Protein AF-A0ABD5Y676-F1 (afdb_monomer_lite)

Structure (mmCIF, N/CA/C/O backbone):
data_AF-A0ABD5Y676-F1
#
_entry.id   AF-A0ABD5Y676-F1
#
loop_
_atom_site.group_PDB
_atom_site.id
_atom_site.type_symbol
_atom_site.label_atom_id
_atom_site.label_alt_id
_atom_site.label_comp_id
_atom_site.label_asym_id
_atom_site.label_entity_id
_atom_site.label_seq_id
_atom_site.pdbx_PDB_ins_code
_atom_site.Cartn_x
_atom_site.Cartn_y
_atom_site.Cartn_z
_atom_site.occupancy
_atom_site.B_iso_or_equiv
_atom_site.auth_seq_id
_atom_site.auth_comp_id
_atom_site.auth_asym_id
_atom_site.auth_atom_id
_atom_site.pdbx_PDB_model_num
ATOM 1 N N . MET A 1 1 ? 1.932 -16.792 16.437 1.00 66.88 1 MET A N 1
ATOM 2 C CA . MET A 1 1 ? 1.816 -15.389 16.907 1.00 66.88 1 MET A CA 1
ATOM 3 C C . MET A 1 1 ? 2.561 -15.215 18.227 1.00 66.88 1 MET A C 1
ATOM 5 O O . MET A 1 1 ? 2.301 -15.987 19.145 1.00 66.88 1 MET A O 1
ATOM 9 N N . SER A 1 2 ? 3.464 -14.238 18.331 1.00 79.94 2 SER A N 1
ATOM 10 C CA . SER A 1 2 ? 4.104 -13.844 19.595 1.00 79.94 2 SER A CA 1
ATOM 11 C C . SER A 1 2 ? 3.355 -12.664 20.222 1.00 79.94 2 SER A C 1
ATOM 13 O O . SER A 1 2 ? 2.870 -11.791 19.509 1.00 79.94 2 SER A O 1
ATOM 15 N N . VAL A 1 3 ? 3.294 -12.586 21.556 1.00 84.12 3 VAL A N 1
ATOM 16 C CA . VAL A 1 3 ? 2.756 -11.400 22.260 1.00 84.12 3 VAL A CA 1
ATOM 17 C C . VAL A 1 3 ? 3.551 -10.139 21.903 1.00 84.12 3 VAL A C 1
ATOM 19 O O . VAL A 1 3 ? 2.973 -9.058 21.831 1.00 84.12 3 VAL A O 1
ATOM 22 N N . LEU A 1 4 ? 4.850 -10.281 21.616 1.00 86.06 4 LEU A N 1
ATOM 23 C CA . LEU A 1 4 ? 5.712 -9.174 21.194 1.00 86.06 4 LEU A CA 1
ATOM 24 C C . LEU A 1 4 ? 5.202 -8.499 19.913 1.00 86.06 4 LEU A C 1
ATOM 26 O O . LEU A 1 4 ? 5.281 -7.280 19.798 1.00 86.06 4 LEU A O 1
ATOM 30 N N . ASP A 1 5 ? 4.587 -9.260 19.001 1.00 88.12 5 ASP A N 1
ATOM 31 C CA . ASP A 1 5 ? 4.034 -8.713 17.756 1.00 88.12 5 ASP A CA 1
ATOM 32 C C . ASP A 1 5 ? 2.874 -7.733 18.024 1.00 88.12 5 ASP A C 1
ATOM 34 O O . ASP A 1 5 ? 2.592 -6.845 17.222 1.00 88.12 5 ASP A O 1
ATOM 38 N N . LEU A 1 6 ? 2.189 -7.870 19.167 1.00 91.69 6 LEU A N 1
ATOM 39 C CA . LEU A 1 6 ? 1.110 -6.964 19.559 1.00 91.69 6 LEU A CA 1
ATOM 40 C C . LEU A 1 6 ? 1.624 -5.666 20.194 1.00 91.69 6 LEU A C 1
ATOM 42 O O . LEU A 1 6 ? 0.899 -4.669 20.179 1.00 91.69 6 LEU A O 1
ATOM 46 N N . LEU A 1 7 ? 2.846 -5.676 20.733 1.00 92.81 7 LEU A N 1
ATOM 47 C CA . LEU A 1 7 ? 3.460 -4.527 21.401 1.00 92.81 7 LEU A CA 1
ATOM 48 C C . LEU A 1 7 ? 4.080 -3.540 20.410 1.00 92.81 7 LEU A C 1
ATOM 50 O O . LEU A 1 7 ? 4.060 -2.334 20.650 1.00 92.81 7 LEU A O 1
ATOM 54 N N . ASN A 1 8 ? 4.598 -4.046 19.293 1.00 92.50 8 ASN A N 1
ATOM 55 C CA . ASN A 1 8 ? 5.292 -3.228 18.310 1.00 92.50 8 ASN A CA 1
ATOM 56 C C . ASN A 1 8 ? 4.330 -2.257 17.611 1.00 92.50 8 ASN A C 1
ATOM 58 O O . ASN A 1 8 ? 3.305 -2.654 17.048 1.00 92.50 8 ASN A O 1
ATOM 62 N N . GLN A 1 9 ? 4.690 -0.971 17.622 1.00 93.31 9 GLN A N 1
ATOM 63 C CA . GLN A 1 9 ? 3.981 0.066 16.872 1.00 93.31 9 GLN A CA 1
ATOM 64 C C . GLN A 1 9 ? 4.070 -0.171 15.361 1.00 93.31 9 GLN A C 1
ATOM 66 O O . GLN A 1 9 ? 3.115 0.102 14.629 1.00 93.31 9 GLN A O 1
ATOM 71 N N . GLU A 1 10 ? 5.221 -0.659 14.912 1.00 93.81 10 GLU A N 1
ATOM 72 C CA . GLU A 1 10 ? 5.543 -0.939 13.525 1.00 93.81 10 GLU A CA 1
ATOM 73 C C . GLU A 1 10 ? 6.375 -2.220 13.443 1.00 93.81 10 GLU A C 1
ATOM 75 O O . GLU A 1 10 ? 7.244 -2.457 14.282 1.00 93.81 10 GLU A O 1
ATOM 80 N N . ALA A 1 11 ? 6.060 -3.066 12.466 1.00 92.06 11 ALA A N 1
ATOM 81 C CA . ALA A 1 11 ? 6.767 -4.314 12.214 1.00 92.06 11 ALA A CA 1
ATOM 82 C C . ALA A 1 11 ? 6.570 -4.740 10.758 1.00 92.06 11 ALA A C 1
ATOM 84 O O . ALA A 1 11 ? 5.487 -4.554 10.203 1.00 92.06 11 ALA A O 1
ATOM 85 N N . THR A 1 12 ? 7.582 -5.376 10.175 1.00 93.12 12 THR A N 1
ATOM 86 C CA . THR A 1 12 ? 7.453 -6.128 8.924 1.00 93.12 12 THR A CA 1
ATOM 87 C C . THR A 1 12 ? 7.653 -7.604 9.238 1.00 93.12 12 THR A C 1
ATOM 89 O O . THR A 1 12 ? 8.559 -7.972 9.985 1.00 93.12 12 THR A O 1
ATOM 92 N N . HIS A 1 13 ? 6.773 -8.452 8.715 1.00 93.50 13 HIS A N 1
ATOM 93 C CA . HIS A 1 13 ? 6.864 -9.898 8.864 1.00 93.50 13 HIS A CA 1
ATOM 94 C C . HIS A 1 13 ? 6.830 -10.554 7.493 1.00 93.50 13 HIS A C 1
ATOM 96 O O . HIS A 1 13 ? 5.822 -10.451 6.788 1.00 93.50 13 HIS A O 1
ATOM 102 N N . ALA A 1 14 ? 7.909 -11.253 7.152 1.00 94.44 14 ALA A N 1
ATOM 103 C CA . ALA A 1 14 ? 7.941 -12.124 5.994 1.00 94.44 14 ALA A CA 1
ATOM 104 C C . ALA A 1 14 ? 7.105 -13.387 6.243 1.00 94.44 14 ALA A C 1
ATOM 106 O O . ALA A 1 14 ? 6.980 -13.876 7.377 1.00 94.44 14 ALA A O 1
ATOM 107 N N . PHE A 1 15 ? 6.536 -13.922 5.170 1.00 95.31 15 PHE A N 1
ATOM 108 C CA . PHE A 1 15 ? 5.881 -15.217 5.176 1.00 95.31 15 PHE A CA 1
ATOM 109 C C . PHE A 1 15 ? 6.255 -16.050 3.954 1.00 95.31 15 PHE A C 1
ATOM 111 O O . PHE A 1 15 ? 6.495 -15.521 2.870 1.00 95.31 15 PHE A O 1
ATOM 118 N N . ALA A 1 16 ? 6.240 -17.364 4.148 1.00 95.00 16 ALA A N 1
ATOM 119 C CA . ALA A 1 16 ? 6.299 -18.367 3.101 1.00 95.00 16 ALA A CA 1
ATOM 120 C C . ALA A 1 16 ? 5.359 -19.509 3.495 1.00 95.00 16 ALA A C 1
ATOM 122 O O . ALA A 1 16 ? 5.360 -19.978 4.638 1.00 95.00 16 ALA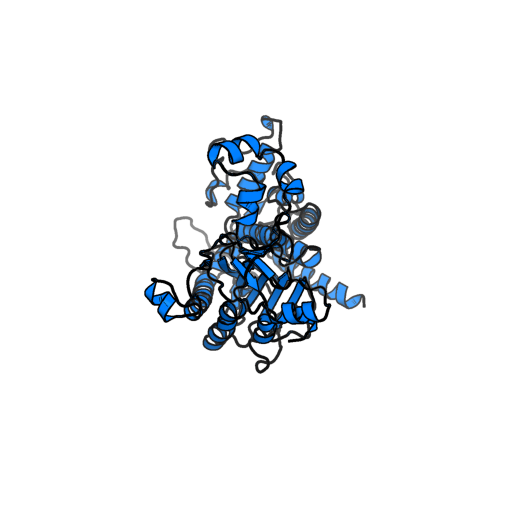 A O 1
ATOM 123 N N . GLY A 1 17 ? 4.517 -19.913 2.554 1.00 95.31 17 GLY A N 1
ATOM 124 C CA . GLY A 1 17 ? 3.446 -20.861 2.795 1.00 95.31 17 GLY A CA 1
ATOM 125 C C . GLY A 1 17 ? 2.191 -20.228 3.402 1.00 95.31 17 GLY A C 1
ATOM 126 O O . GLY A 1 17 ? 2.211 -19.198 4.087 1.00 95.31 17 GLY A O 1
ATOM 127 N N . LEU A 1 18 ? 1.047 -20.864 3.158 1.00 95.44 18 LEU A N 1
ATOM 128 C CA . LEU A 1 18 ? -0.256 -20.345 3.582 1.00 95.44 18 LEU A CA 1
ATOM 129 C C . LEU A 1 18 ? -0.547 -20.643 5.059 1.00 95.44 18 LEU A C 1
ATOM 131 O O . LEU A 1 18 ? -1.142 -19.832 5.778 1.00 95.44 18 LEU A O 1
ATOM 135 N N . THR A 1 19 ? -0.118 -21.812 5.520 1.00 94.88 19 THR A N 1
ATOM 136 C CA . THR A 1 19 ? -0.308 -22.348 6.865 1.00 94.88 19 THR A CA 1
ATOM 137 C C . THR A 1 19 ? 0.980 -22.986 7.372 1.00 94.88 19 THR A C 1
ATOM 139 O O . THR A 1 19 ? 1.857 -23.353 6.599 1.00 94.88 19 THR A O 1
ATOM 142 N N . SER A 1 20 ? 1.092 -23.190 8.685 1.00 88.81 20 SER A N 1
ATOM 143 C CA . SER A 1 20 ? 2.278 -23.819 9.284 1.00 88.81 20 SER A CA 1
ATOM 144 C C . SER A 1 20 ? 2.523 -25.265 8.808 1.00 88.81 20 SER A C 1
ATOM 146 O O . SER A 1 20 ? 3.579 -25.820 9.092 1.00 88.81 20 SER A O 1
ATOM 148 N N . ALA A 1 21 ? 1.556 -25.892 8.124 1.00 88.19 21 ALA A N 1
ATOM 149 C CA . ALA A 1 21 ? 1.683 -27.240 7.572 1.00 88.19 21 ALA A CA 1
ATOM 150 C C . ALA A 1 21 ? 2.370 -27.278 6.196 1.00 88.19 21 ALA A C 1
ATOM 152 O O . ALA A 1 21 ? 2.852 -28.339 5.811 1.00 88.19 21 ALA A O 1
ATOM 153 N N . ASP A 1 22 ? 2.420 -26.153 5.476 1.00 84.12 22 ASP A N 1
ATOM 154 C CA . ASP A 1 22 ? 2.910 -26.101 4.091 1.00 84.12 22 ASP A CA 1
ATOM 155 C C . ASP A 1 22 ? 4.448 -26.138 4.000 1.00 84.12 22 ASP A C 1
ATOM 157 O O . ASP A 1 22 ? 5.001 -26.396 2.937 1.00 84.12 22 ASP A O 1
ATOM 161 N N . GLY A 1 23 ? 5.141 -25.957 5.131 1.00 75.25 23 GLY A N 1
ATOM 162 C CA . GLY A 1 23 ? 6.592 -25.799 5.171 1.00 75.25 23 GLY A CA 1
ATOM 163 C C . GLY A 1 23 ? 6.997 -24.380 4.768 1.00 75.25 23 GLY A C 1
ATOM 164 O O . GLY A 1 23 ? 6.536 -23.836 3.772 1.00 75.25 23 GLY A O 1
ATOM 165 N N . ALA A 1 24 ? 7.841 -23.752 5.580 1.00 74.81 24 ALA A N 1
ATOM 166 C CA . ALA A 1 24 ? 8.305 -22.388 5.361 1.00 74.81 24 ALA A CA 1
ATOM 167 C C . ALA A 1 24 ? 9.506 -22.397 4.398 1.00 74.81 24 ALA A C 1
ATOM 169 O O . ALA A 1 24 ? 10.648 -22.352 4.847 1.00 74.81 24 ALA A O 1
ATOM 170 N N . ALA A 1 25 ? 9.251 -22.535 3.095 1.00 83.88 25 ALA A N 1
ATOM 171 C CA . ALA A 1 25 ? 10.289 -22.531 2.065 1.00 83.88 25 ALA A CA 1
ATOM 172 C C . ALA A 1 25 ? 9.922 -21.580 0.921 1.00 83.88 25 ALA A C 1
ATOM 174 O O . ALA A 1 25 ? 8.785 -21.581 0.446 1.00 83.88 25 ALA A O 1
ATOM 175 N N . TYR A 1 26 ? 10.896 -20.780 0.495 1.00 88.31 26 TYR A N 1
ATOM 176 C CA . TYR A 1 26 ? 10.802 -19.973 -0.717 1.00 88.31 26 TYR A CA 1
ATOM 177 C C . TYR A 1 26 ? 11.096 -20.830 -1.959 1.00 88.31 26 TYR A C 1
ATOM 179 O O . TYR A 1 26 ? 11.721 -21.885 -1.828 1.00 88.31 26 TYR A O 1
ATOM 187 N N . PRO A 1 27 ? 10.654 -20.408 -3.158 1.00 85.06 27 PRO A N 1
ATOM 188 C CA . PRO A 1 27 ? 11.113 -21.012 -4.408 1.00 85.06 27 PRO A CA 1
ATOM 189 C C . PRO A 1 27 ? 12.641 -20.933 -4.541 1.00 85.06 27 PRO A C 1
ATOM 191 O O . PRO A 1 27 ? 13.232 -19.948 -4.113 1.00 85.06 27 PRO A O 1
ATOM 194 N N . ASP A 1 28 ? 13.267 -21.914 -5.201 1.00 82.62 28 ASP A N 1
ATOM 195 C CA . ASP A 1 28 ? 14.736 -21.988 -5.357 1.00 82.62 28 ASP A CA 1
ATOM 196 C C . ASP A 1 28 ? 15.350 -20.740 -6.023 1.00 82.62 28 ASP A C 1
ATOM 198 O O . ASP A 1 28 ? 16.512 -20.420 -5.795 1.00 82.62 28 ASP A O 1
ATOM 202 N N . ALA A 1 29 ? 14.569 -20.032 -6.845 1.00 76.94 29 ALA A N 1
ATOM 203 C CA . ALA A 1 29 ? 14.980 -18.804 -7.524 1.00 76.94 29 ALA A CA 1
ATOM 204 C C . ALA A 1 29 ? 14.983 -17.554 -6.619 1.00 76.94 29 ALA A C 1
ATOM 206 O O . ALA A 1 29 ? 15.306 -16.471 -7.097 1.00 76.94 29 ALA A O 1
ATOM 207 N N . VAL A 1 30 ? 14.567 -17.671 -5.355 1.00 81.12 30 VAL A N 1
ATOM 208 C CA . VAL A 1 30 ? 14.415 -16.552 -4.416 1.00 81.12 30 VAL A CA 1
ATOM 209 C C . VAL A 1 30 ? 15.408 -16.706 -3.271 1.00 81.12 30 VAL A C 1
ATOM 211 O O . VAL A 1 30 ? 15.371 -17.712 -2.559 1.00 81.12 30 VAL A O 1
ATOM 214 N N . SER A 1 31 ? 16.252 -15.695 -3.051 1.00 77.12 31 SER A N 1
ATOM 215 C CA . SER A 1 31 ? 17.125 -15.657 -1.879 1.00 77.12 31 SER A CA 1
ATOM 216 C C . SER A 1 31 ? 16.405 -14.974 -0.709 1.00 77.12 31 SER A C 1
ATOM 218 O O . SER A 1 31 ? 15.822 -13.905 -0.864 1.00 77.12 31 SER A O 1
ATOM 220 N N . PRO A 1 32 ? 16.383 -15.567 0.495 1.00 72.88 32 PRO A N 1
ATOM 221 C CA . PRO A 1 32 ? 15.750 -14.945 1.653 1.00 72.88 32 PRO A CA 1
ATOM 222 C C . PRO A 1 32 ? 16.645 -13.911 2.355 1.00 72.88 32 PRO A C 1
ATOM 224 O O . PRO A 1 32 ? 16.236 -13.366 3.379 1.00 72.88 32 PRO A O 1
ATOM 227 N N . GLU A 1 33 ? 17.874 -13.694 1.875 1.00 64.31 33 GLU A N 1
ATOM 228 C CA . GLU A 1 33 ? 18.894 -12.909 2.585 1.00 64.31 33 GLU A CA 1
ATOM 229 C C . GLU A 1 33 ? 18.802 -11.396 2.336 1.00 64.31 33 GLU A C 1
ATOM 231 O O . GLU A 1 33 ? 19.468 -10.616 3.021 1.00 64.31 33 GLU A O 1
ATOM 236 N N . THR A 1 34 ? 17.934 -10.961 1.422 1.00 60.00 34 THR A N 1
ATOM 237 C CA . THR A 1 34 ? 17.834 -9.564 0.996 1.00 60.00 34 THR A CA 1
ATOM 238 C C . THR A 1 34 ? 16.458 -8.937 1.252 1.00 60.00 34 THR A C 1
ATOM 240 O O . THR A 1 34 ? 15.389 -9.534 1.114 1.00 60.00 34 THR A O 1
ATOM 243 N N . GLY A 1 35 ? 16.483 -7.670 1.677 1.00 69.69 35 GLY A N 1
ATOM 244 C CA . GLY A 1 35 ? 15.296 -6.822 1.779 1.00 69.69 35 GLY A CA 1
ATOM 245 C C . GLY A 1 35 ? 14.267 -7.231 2.843 1.00 69.69 35 GLY A C 1
ATOM 246 O O . GLY A 1 35 ? 14.544 -7.224 4.041 1.00 69.69 35 GLY A O 1
ATOM 247 N N . CYS A 1 36 ? 13.026 -7.473 2.400 1.00 76.00 36 CYS A N 1
ATOM 248 C CA . CYS A 1 36 ? 11.854 -7.721 3.257 1.00 76.00 36 CYS A CA 1
ATOM 249 C C . CYS A 1 36 ? 11.575 -9.208 3.535 1.00 76.00 36 CYS A C 1
ATOM 251 O O . CYS A 1 36 ? 10.565 -9.523 4.177 1.00 76.00 36 CYS A O 1
ATOM 253 N N . LEU A 1 37 ? 12.414 -10.110 3.022 1.00 85.38 37 LEU A N 1
ATOM 254 C CA . LEU A 1 37 ? 12.314 -11.546 3.264 1.00 85.38 37 LEU A CA 1
ATOM 255 C C . LEU A 1 37 ? 13.059 -11.930 4.552 1.00 85.38 37 LEU A C 1
ATOM 257 O O . LEU A 1 37 ? 13.805 -11.137 5.121 1.00 85.38 37 LEU A O 1
ATOM 261 N N . ASP A 1 38 ? 12.770 -13.121 5.075 1.00 85.81 38 ASP A N 1
ATOM 262 C CA . ASP A 1 38 ? 13.377 -13.629 6.308 1.00 85.81 38 ASP A CA 1
ATOM 263 C C . ASP A 1 38 ? 13.733 -15.102 6.092 1.00 85.81 38 ASP A C 1
ATOM 265 O O . ASP A 1 38 ? 12.856 -15.850 5.656 1.00 85.81 38 ASP A O 1
ATOM 269 N N . PRO A 1 39 ? 14.952 -15.568 6.422 1.00 86.56 39 PRO A N 1
ATOM 270 C CA . PRO A 1 39 ? 15.328 -16.980 6.299 1.00 86.56 39 PRO A CA 1
ATOM 271 C C . PRO A 1 39 ? 14.476 -17.921 7.166 1.00 86.56 39 PRO A C 1
ATOM 273 O O . PRO A 1 39 ? 14.459 -19.129 6.936 1.00 86.56 39 PRO A O 1
ATOM 276 N N . ASN A 1 40 ? 13.752 -17.393 8.156 1.00 88.81 40 ASN A N 1
ATOM 277 C CA . ASN A 1 40 ? 12.817 -18.125 9.003 1.00 88.81 40 ASN A CA 1
ATOM 278 C C . ASN A 1 40 ? 11.406 -17.522 8.905 1.00 88.81 40 ASN A C 1
ATOM 280 O O . ASN A 1 40 ? 10.875 -16.998 9.897 1.00 88.81 40 ASN A O 1
ATOM 284 N N . PRO A 1 41 ? 10.760 -17.592 7.729 1.00 91.88 41 PRO A N 1
ATOM 285 C CA . PRO A 1 41 ? 9.505 -16.903 7.521 1.00 91.88 41 PRO A CA 1
ATOM 286 C C . PRO A 1 41 ? 8.362 -17.602 8.259 1.00 91.88 41 PRO A C 1
ATOM 288 O O . PRO A 1 41 ? 8.380 -18.799 8.558 1.00 91.88 41 PRO A O 1
ATOM 291 N N . ARG A 1 42 ? 7.322 -16.828 8.567 1.00 93.50 42 ARG A N 1
ATOM 292 C CA . ARG A 1 42 ? 6.094 -17.345 9.189 1.00 93.50 42 ARG A CA 1
ATOM 293 C C . ARG A 1 42 ? 5.144 -17.877 8.113 1.00 93.50 42 ARG A C 1
ATOM 295 O O . ARG A 1 42 ? 5.346 -17.639 6.931 1.00 93.50 42 ARG A O 1
ATOM 302 N N . SER A 1 43 ? 4.051 -18.528 8.507 1.00 95.38 43 SER A N 1
ATOM 303 C CA . SER A 1 43 ? 2.951 -18.751 7.558 1.00 95.38 43 SER A CA 1
ATOM 304 C C . SER A 1 43 ? 2.145 -17.467 7.341 1.00 95.38 43 SER A C 1
ATOM 306 O O . SER A 1 43 ? 2.028 -16.644 8.258 1.00 95.38 43 SER A O 1
ATOM 308 N N . LEU A 1 44 ? 1.510 -17.311 6.174 1.00 96.31 44 LEU A N 1
ATOM 309 C CA . LEU A 1 44 ? 0.610 -16.181 5.907 1.00 96.31 44 LEU A CA 1
ATOM 310 C C . LEU A 1 44 ? -0.470 -16.065 6.991 1.00 96.31 44 LEU A C 1
ATOM 312 O O . LEU A 1 44 ? -0.732 -14.983 7.514 1.00 96.31 44 LEU A O 1
ATOM 316 N N . LYS A 1 45 ? -1.069 -17.192 7.392 1.00 95.44 45 LYS A N 1
ATOM 317 C CA . LYS A 1 45 ? -2.071 -17.222 8.464 1.00 95.44 45 LYS A CA 1
ATOM 318 C C . LYS A 1 45 ? -1.528 -16.691 9.797 1.00 95.44 45 LYS A C 1
ATOM 320 O O . LYS A 1 45 ? -2.246 -15.981 10.504 1.00 95.44 45 LYS A O 1
ATOM 325 N N . ASP A 1 46 ? -0.283 -17.015 10.145 1.00 94.44 46 ASP A N 1
ATOM 326 C CA . ASP A 1 46 ? 0.361 -16.513 11.363 1.00 94.44 46 ASP A CA 1
ATOM 327 C C . ASP A 1 46 ? 0.606 -15.006 11.292 1.00 94.44 46 ASP A C 1
ATOM 329 O O . ASP A 1 46 ? 0.355 -14.301 12.271 1.00 94.44 46 ASP A O 1
ATOM 333 N N . VAL A 1 47 ? 1.043 -14.506 10.136 1.00 94.81 47 VAL A N 1
ATOM 334 C CA . VAL A 1 47 ? 1.230 -13.073 9.882 1.00 94.81 47 VAL A CA 1
ATOM 335 C C . VAL A 1 47 ? -0.099 -12.326 10.023 1.00 94.81 47 VAL A C 1
ATOM 337 O O . VAL A 1 47 ? -0.200 -11.398 10.824 1.00 94.81 47 VAL A O 1
ATOM 340 N N . LEU A 1 48 ? -1.167 -12.805 9.380 1.00 94.56 48 LEU A N 1
ATOM 341 C CA . LEU A 1 48 ? -2.499 -12.195 9.461 1.00 94.56 48 LEU A CA 1
ATOM 342 C C . LEU A 1 48 ? -3.103 -12.206 10.875 1.00 94.56 48 LEU A C 1
ATOM 344 O O . LEU A 1 48 ? -3.932 -11.357 11.194 1.00 94.56 48 LEU A O 1
ATOM 348 N N . SER A 1 49 ? -2.680 -13.117 11.755 1.00 92.50 49 SER A N 1
ATOM 349 C CA . SER A 1 49 ? -3.157 -13.157 13.146 1.00 92.50 49 SER A CA 1
ATOM 350 C C . SER A 1 49 ? -2.703 -11.953 13.996 1.00 92.50 49 SER A C 1
ATOM 352 O O . SER A 1 49 ? -3.282 -11.681 15.056 1.00 92.50 49 SER A O 1
ATOM 354 N N . VAL A 1 50 ? -1.700 -11.198 13.531 1.00 91.75 50 VAL A N 1
ATOM 355 C CA . VAL A 1 50 ? -1.212 -9.966 14.179 1.00 91.75 50 VAL A CA 1
ATOM 356 C C . VAL A 1 50 ? -2.194 -8.803 13.990 1.00 91.75 50 VAL A C 1
ATOM 358 O O . VAL A 1 50 ? -2.315 -7.940 14.870 1.00 91.75 50 VAL A O 1
ATOM 361 N N . LEU A 1 51 ? -2.946 -8.806 12.881 1.00 91.69 51 LEU A N 1
ATOM 362 C CA . LEU A 1 51 ? -3.911 -7.759 12.546 1.00 91.69 51 LEU A CA 1
ATOM 363 C C . LEU A 1 51 ? -4.927 -7.533 13.667 1.00 91.69 51 LEU A C 1
ATOM 365 O O . LEU A 1 51 ? -5.257 -8.490 14.370 1.00 91.69 51 LEU A O 1
ATOM 369 N N . PRO A 1 52 ? -5.448 -6.311 13.857 1.00 90.44 52 PRO A N 1
ATOM 370 C CA . PRO A 1 52 ? -6.456 -6.035 14.870 1.00 90.44 52 PRO A CA 1
ATOM 371 C C . PRO A 1 52 ? -7.687 -6.932 14.739 1.00 90.44 52 PRO A C 1
ATOM 373 O O . PRO A 1 52 ? -8.236 -7.092 13.648 1.00 90.44 52 PRO A O 1
ATOM 376 N N . GLN A 1 53 ? -8.171 -7.447 15.871 1.00 89.25 53 GLN A N 1
ATOM 377 C CA . GLN A 1 53 ? -9.543 -7.943 15.973 1.00 89.25 53 GLN A CA 1
ATOM 378 C C . GLN A 1 53 ? -10.443 -6.768 16.329 1.00 89.25 53 GLN A C 1
ATOM 380 O O . GLN A 1 53 ? -10.782 -6.533 17.486 1.00 89.25 53 GLN A O 1
ATOM 385 N N . ALA A 1 54 ? -10.740 -5.982 15.303 1.00 85.50 54 ALA A N 1
ATOM 386 C CA . ALA A 1 54 ? -11.465 -4.736 15.428 1.00 85.50 54 ALA A CA 1
ATOM 387 C C . ALA A 1 54 ? -12.915 -4.964 15.893 1.00 85.50 54 ALA A C 1
ATOM 389 O O . ALA A 1 54 ? -13.661 -5.747 15.303 1.00 85.50 54 ALA A O 1
ATOM 390 N N . SER A 1 55 ? -13.312 -4.231 16.930 1.00 86.94 55 SER A N 1
ATOM 391 C CA . SER A 1 55 ? -14.675 -4.163 17.464 1.00 86.94 55 SER A CA 1
ATOM 392 C C . SER A 1 55 ? -15.117 -2.705 17.615 1.00 86.94 55 SER A C 1
ATOM 394 O O . SER A 1 55 ? -14.278 -1.805 17.641 1.00 86.94 55 SER A O 1
ATOM 396 N N . SER A 1 56 ? -16.429 -2.449 17.673 1.00 84.75 56 SER A N 1
ATOM 397 C CA . SER A 1 56 ? -16.929 -1.091 17.932 1.00 84.75 56 SER A CA 1
ATOM 398 C C . SER A 1 56 ? -16.730 -0.713 19.395 1.00 84.75 56 SER A C 1
ATOM 400 O O . SER A 1 56 ? -17.162 -1.443 20.285 1.00 84.75 56 SER A O 1
ATOM 402 N N . GLY A 1 57 ? -16.106 0.437 19.626 1.00 84.62 57 GLY A N 1
ATOM 403 C CA . GLY A 1 57 ? -16.007 1.083 20.929 1.00 84.62 57 GLY A CA 1
ATOM 404 C C . GLY A 1 57 ? -16.988 2.243 21.085 1.00 84.62 57 GLY A C 1
ATOM 405 O O . GLY A 1 57 ? -17.728 2.600 20.165 1.00 84.62 57 GLY A O 1
ATOM 406 N N . GLU A 1 58 ? -16.964 2.856 22.265 1.00 86.38 58 GLU A N 1
ATOM 407 C CA . GLU A 1 58 ? -17.695 4.088 22.553 1.00 86.38 58 GLU A CA 1
ATOM 408 C C . GLU A 1 58 ? -16.711 5.223 22.826 1.00 86.38 58 GLU A C 1
ATOM 410 O O . GLU A 1 58 ? -15.840 5.101 23.691 1.00 86.38 58 GLU A O 1
ATOM 415 N N . LEU A 1 59 ? -16.878 6.333 22.103 1.00 86.25 59 LEU A N 1
ATOM 416 C CA . LEU A 1 59 ? -16.119 7.553 22.330 1.00 86.25 59 LEU A CA 1
ATOM 417 C C . LEU A 1 59 ? -16.863 8.458 23.312 1.00 86.25 59 LEU A C 1
ATOM 419 O O . LEU A 1 59 ? -18.025 8.812 23.102 1.00 86.25 59 LEU A O 1
ATOM 423 N N . TRP A 1 60 ? -16.155 8.864 24.358 1.00 89.56 60 TRP A N 1
ATOM 424 C CA . TRP A 1 60 ? -16.643 9.771 25.387 1.00 89.56 60 TRP A CA 1
ATOM 425 C C . TRP A 1 60 ? -15.741 11.004 25.443 1.00 89.56 60 TRP A C 1
ATOM 427 O O . TRP A 1 60 ? -14.516 10.875 25.419 1.00 89.56 60 TRP A O 1
ATOM 437 N N . ALA A 1 61 ? -16.353 12.183 25.503 1.00 90.75 61 ALA A N 1
ATOM 438 C CA . ALA A 1 61 ? -15.694 13.455 25.751 1.00 90.75 61 ALA A CA 1
ATOM 439 C C . ALA A 1 61 ? -15.968 13.893 27.192 1.00 90.75 61 ALA A C 1
ATOM 441 O O . ALA A 1 61 ? -17.083 13.737 27.693 1.00 90.75 61 ALA A O 1
ATOM 442 N N . THR A 1 62 ? -14.956 14.445 27.852 1.00 93.25 62 THR A N 1
ATOM 443 C CA . THR A 1 62 ? -15.120 15.027 29.185 1.00 93.25 62 THR A CA 1
ATOM 444 C C . THR A 1 62 ? -15.781 16.392 29.059 1.00 93.25 62 THR A C 1
ATOM 446 O O . THR A 1 62 ? -15.295 17.244 28.318 1.00 93.25 62 THR A O 1
ATOM 449 N N . ASN A 1 63 ? -16.869 16.609 29.793 1.00 93.19 63 ASN A N 1
ATOM 450 C CA . ASN A 1 63 ? -17.444 17.931 29.986 1.00 93.19 63 ASN A CA 1
ATOM 451 C C . ASN A 1 63 ? -16.806 18.566 31.227 1.00 93.19 63 ASN A C 1
ATOM 453 O O . ASN A 1 63 ? -17.169 18.234 32.351 1.00 93.19 63 ASN A O 1
ATOM 457 N N . GLU A 1 64 ? -15.839 19.460 31.021 1.00 92.88 64 GLU A N 1
ATOM 458 C CA . GLU A 1 64 ? -15.056 20.069 32.107 1.00 92.88 64 GLU A CA 1
ATOM 459 C C . GLU A 1 64 ? -15.869 20.980 33.040 1.00 92.88 64 GLU A C 1
ATOM 461 O O . GLU A 1 64 ? -15.434 21.248 34.156 1.00 92.88 64 GLU A O 1
ATOM 466 N N . PHE A 1 65 ? -17.070 21.396 32.625 1.00 94.25 65 PHE A N 1
ATOM 467 C CA . PHE A 1 65 ? -17.985 22.196 33.444 1.00 94.25 65 PHE A CA 1
ATOM 468 C C . PHE A 1 65 ? -18.847 21.355 34.391 1.00 94.25 65 PHE A C 1
ATOM 470 O O . PHE A 1 65 ? -19.663 21.913 35.122 1.00 94.25 65 PHE A O 1
ATOM 477 N N . VAL A 1 66 ? -18.718 20.025 34.363 1.00 94.00 66 VAL A N 1
ATOM 478 C CA . VAL A 1 66 ? -19.508 19.103 35.184 1.00 94.00 66 VAL A CA 1
ATOM 479 C C . VAL A 1 66 ? -18.566 18.235 36.012 1.00 94.00 66 VAL A C 1
ATOM 481 O O . VAL A 1 66 ? -17.735 17.497 35.484 1.00 94.00 66 VAL A O 1
ATOM 484 N N . GLY A 1 67 ? -18.705 18.313 37.333 1.00 90.06 67 GLY A N 1
ATOM 485 C CA . GLY A 1 67 ? -17.987 17.477 38.284 1.00 90.06 67 GLY A CA 1
ATOM 486 C C . GLY A 1 67 ? -18.359 15.998 38.162 1.00 90.06 67 GLY A C 1
ATOM 487 O O . GLY A 1 67 ? -19.391 15.625 37.609 1.00 90.06 67 GLY A O 1
ATOM 488 N N . VAL A 1 68 ? -17.525 15.122 38.728 1.00 87.81 68 VAL A N 1
ATOM 489 C CA . VAL A 1 68 ? -17.759 13.660 38.726 1.00 87.81 68 VAL A CA 1
ATOM 490 C C . VAL A 1 68 ? -19.073 13.281 39.430 1.00 87.81 68 VAL A C 1
ATOM 492 O O . VAL A 1 68 ? -19.652 12.235 39.152 1.00 87.81 68 VAL A O 1
ATOM 495 N N . ASP A 1 69 ? -19.547 14.134 40.334 1.00 88.38 69 ASP A N 1
ATOM 496 C CA . ASP A 1 69 ? -20.816 14.021 41.053 1.00 88.38 69 ASP A CA 1
ATOM 497 C C . ASP A 1 69 ? -22.024 14.592 40.281 1.00 88.38 69 ASP A C 1
ATOM 499 O O . ASP A 1 69 ? -23.142 14.538 40.791 1.00 88.38 69 ASP A O 1
ATOM 503 N N . GLY A 1 70 ? -21.817 15.115 39.067 1.00 86.81 70 GLY A N 1
ATOM 504 C CA . GLY A 1 70 ? -22.841 15.770 38.250 1.00 86.81 70 GLY A CA 1
ATOM 505 C C . GLY A 1 70 ? -23.043 17.255 38.570 1.00 86.81 70 GLY A C 1
ATOM 506 O O . GLY A 1 70 ? -23.889 17.897 37.951 1.00 86.81 70 GLY A O 1
ATOM 507 N N . THR A 1 71 ? -22.280 17.821 39.512 1.00 90.88 71 THR A N 1
ATOM 508 C CA . THR A 1 71 ? -22.401 19.235 39.889 1.00 90.88 71 THR A CA 1
ATOM 509 C C . THR A 1 71 ? -21.849 20.134 38.785 1.00 90.88 71 THR A C 1
ATOM 511 O O . THR A 1 71 ? -20.718 19.955 38.341 1.00 90.88 71 THR A O 1
ATOM 514 N N . ILE A 1 72 ? -22.626 21.130 38.357 1.00 93.62 72 ILE A N 1
ATOM 515 C CA . ILE A 1 72 ? -22.208 22.095 37.333 1.00 93.62 72 ILE A CA 1
ATOM 516 C C . ILE A 1 72 ? -21.396 23.231 37.968 1.00 93.62 72 ILE A C 1
ATOM 518 O O . ILE A 1 72 ? -21.845 23.866 38.925 1.00 93.62 72 ILE A O 1
ATOM 522 N N . ASP A 1 73 ? -20.227 23.528 37.399 1.00 93.81 73 ASP A N 1
ATOM 523 C CA . ASP A 1 73 ? -19.390 24.663 37.790 1.00 93.81 73 ASP A CA 1
ATOM 524 C C . ASP A 1 73 ? -19.901 25.963 37.146 1.00 93.81 73 ASP A C 1
ATOM 526 O O . ASP A 1 73 ? -19.570 26.336 36.016 1.00 93.81 73 ASP A O 1
ATOM 530 N N . ILE A 1 74 ? -20.753 26.657 37.898 1.00 93.44 74 ILE A N 1
ATOM 531 C CA . ILE A 1 74 ? -21.376 27.921 37.497 1.00 93.44 74 ILE A CA 1
ATOM 532 C C . ILE A 1 74 ? -20.326 29.026 37.302 1.00 93.44 74 ILE A C 1
ATOM 534 O O . ILE A 1 74 ? -20.487 29.868 36.415 1.00 93.44 74 ILE A O 1
ATOM 538 N N . GLU A 1 75 ? -19.267 29.052 38.118 1.00 92.44 75 GLU A N 1
ATOM 539 C CA . GLU A 1 75 ? -18.224 30.076 38.005 1.00 92.44 75 GLU A CA 1
ATOM 540 C C . GLU A 1 75 ? -17.407 29.871 36.730 1.00 92.44 75 GLU A C 1
ATOM 542 O O . GLU A 1 75 ? -17.165 30.834 36.001 1.00 92.44 75 GLU A O 1
ATOM 547 N N . ALA A 1 76 ? -17.043 28.628 36.411 1.00 92.81 76 ALA A N 1
ATOM 548 C CA . ALA A 1 76 ? -16.360 28.306 35.164 1.00 92.81 76 ALA A CA 1
ATOM 549 C C . ALA A 1 76 ? -17.211 28.679 33.939 1.00 92.81 76 ALA A C 1
ATOM 551 O O . ALA A 1 76 ? -16.698 29.328 33.027 1.00 92.81 76 ALA A O 1
ATOM 552 N N . LEU A 1 77 ? -18.516 28.369 33.945 1.00 92.31 77 LEU A N 1
ATOM 553 C CA . LEU A 1 77 ? -19.431 28.718 32.848 1.00 92.31 77 LEU A CA 1
ATOM 554 C C . LEU A 1 77 ? -19.535 30.230 32.601 1.00 92.31 77 LEU A C 1
ATOM 556 O O . LEU A 1 77 ? -19.569 30.656 31.449 1.00 92.31 77 LEU A O 1
ATOM 560 N N . ARG A 1 78 ? -19.546 31.056 33.658 1.00 92.25 78 ARG A N 1
ATOM 561 C CA . ARG A 1 78 ? -19.573 32.529 33.526 1.00 92.25 78 ARG A CA 1
ATOM 562 C C . ARG A 1 78 ? -18.313 33.108 32.885 1.00 92.25 78 ARG A C 1
ATOM 564 O O . ARG A 1 78 ? -18.352 34.234 32.399 1.00 92.25 78 ARG A O 1
ATOM 571 N N . ASN A 1 79 ? -17.216 32.359 32.898 1.00 93.06 79 ASN A N 1
ATOM 572 C CA . ASN A 1 79 ? -15.931 32.778 32.351 1.00 93.06 79 ASN A CA 1
ATOM 573 C C . ASN A 1 79 ? -15.665 32.223 30.939 1.00 93.06 79 ASN A C 1
ATOM 575 O O . ASN A 1 79 ? -14.574 32.431 30.406 1.00 93.06 79 ASN A O 1
ATOM 579 N N . VAL A 1 80 ? -16.629 31.525 30.326 1.00 94.50 80 VAL A N 1
ATOM 580 C CA . VAL A 1 80 ? -16.493 31.007 28.958 1.00 94.50 80 VAL A CA 1
ATOM 581 C C . VAL A 1 80 ? -16.629 32.148 27.955 1.00 94.50 80 VAL A C 1
ATOM 583 O O . VAL A 1 80 ? -17.685 32.768 27.830 1.00 94.50 80 VAL A O 1
ATOM 586 N N . ASP A 1 81 ? -15.554 32.406 27.212 1.00 93.25 81 ASP A N 1
ATOM 587 C CA . ASP A 1 81 ? -15.550 33.429 26.171 1.00 93.25 81 ASP A CA 1
ATOM 588 C C . ASP A 1 81 ? -16.600 33.133 25.088 1.00 93.25 81 ASP A C 1
ATOM 590 O O . ASP A 1 81 ? -16.757 32.000 24.627 1.00 93.25 81 ASP A O 1
ATOM 594 N N . GLY A 1 82 ? -17.343 34.166 24.691 1.00 91.75 82 GLY A N 1
ATOM 595 C CA . GLY A 1 82 ? -18.423 34.063 23.708 1.00 91.75 82 GLY A CA 1
ATOM 596 C C . GLY A 1 82 ? -19.748 33.469 24.212 1.00 91.75 82 GLY A C 1
ATOM 597 O O . GLY A 1 82 ? -20.709 33.459 23.440 1.00 91.75 82 GLY A O 1
ATOM 598 N N . LEU A 1 83 ? -19.852 33.023 25.472 1.00 93.50 83 LEU A N 1
ATOM 599 C CA . LEU A 1 83 ? -21.115 32.585 26.080 1.00 93.50 83 LEU A CA 1
ATOM 600 C C . LEU A 1 83 ? -21.755 33.723 26.897 1.00 93.50 83 LEU A C 1
ATOM 602 O O . LEU A 1 83 ? -21.356 34.003 28.024 1.00 93.50 83 LEU A O 1
ATOM 606 N N . ASP A 1 84 ? -22.781 34.373 26.341 1.00 93.44 84 ASP A N 1
ATOM 607 C CA . ASP A 1 84 ? -23.509 35.456 27.019 1.00 93.44 84 ASP A CA 1
ATOM 608 C C . ASP A 1 84 ? -24.556 34.904 28.005 1.00 93.44 84 ASP A C 1
ATOM 610 O O . ASP A 1 84 ? -25.695 34.588 27.641 1.00 93.44 84 ASP A O 1
ATOM 614 N N . ILE A 1 85 ? -24.145 34.780 29.270 1.00 93.81 85 ILE A N 1
ATOM 615 C CA . ILE A 1 85 ? -24.992 34.291 30.365 1.00 93.81 85 ILE A CA 1
ATOM 616 C C . ILE A 1 85 ? -26.166 35.230 30.648 1.00 93.81 85 ILE A C 1
ATOM 618 O O . ILE A 1 85 ? -27.263 34.747 30.911 1.00 93.81 85 ILE A O 1
ATOM 622 N N . ASP A 1 86 ? -25.979 36.547 30.563 1.00 92.06 86 ASP A N 1
ATOM 623 C CA . ASP A 1 86 ? -27.041 37.507 30.882 1.00 92.06 86 ASP A CA 1
ATOM 624 C C . ASP A 1 86 ? -28.172 37.420 29.844 1.00 92.06 86 ASP A C 1
ATOM 626 O O . ASP A 1 86 ? -29.362 37.424 30.186 1.00 92.06 86 ASP A O 1
ATOM 630 N N . THR A 1 87 ? -27.811 37.264 28.566 1.00 94.19 87 THR A N 1
ATOM 631 C CA . THR A 1 87 ? -28.773 36.987 27.493 1.00 94.19 87 THR A CA 1
ATOM 632 C C . THR A 1 87 ? -29.452 35.628 27.684 1.00 94.19 87 THR A C 1
ATOM 634 O O . THR A 1 87 ? -30.665 35.528 27.483 1.00 94.19 87 THR A O 1
ATOM 637 N N . LEU A 1 88 ? -28.715 34.591 28.104 1.00 93.31 88 LEU A N 1
ATOM 638 C CA . LEU A 1 88 ? -29.274 33.264 28.387 1.00 93.31 88 LEU A CA 1
ATOM 639 C C . LEU A 1 88 ? -30.308 33.309 29.524 1.00 93.31 88 LEU A C 1
ATOM 641 O O . LEU A 1 88 ? -31.427 32.838 29.329 1.00 93.31 88 LEU A O 1
ATOM 645 N N . GLU A 1 89 ? -29.970 33.910 30.669 1.00 94.94 89 GLU A N 1
ATOM 646 C CA . GLU A 1 89 ? -30.867 34.055 31.827 1.00 94.94 89 GLU A CA 1
ATOM 647 C C . GLU A 1 89 ? -32.111 34.886 31.469 1.00 94.94 89 GLU A C 1
ATOM 649 O O . GLU A 1 89 ? -33.237 34.547 31.843 1.00 94.94 89 GLU A O 1
ATOM 654 N N . THR A 1 90 ? -31.936 35.948 30.675 1.00 95.12 90 THR A N 1
ATOM 655 C CA . THR A 1 90 ? -33.051 36.775 30.187 1.00 95.12 90 THR A CA 1
ATOM 656 C C . THR A 1 90 ? -33.984 35.986 29.265 1.00 95.12 90 THR A C 1
ATOM 658 O O . THR A 1 90 ? -35.204 36.142 29.339 1.00 95.12 90 THR A O 1
ATOM 661 N N . ALA A 1 91 ? -33.434 35.142 28.387 1.00 93.75 91 ALA A N 1
ATOM 662 C CA . ALA A 1 91 ? -34.206 34.369 27.419 1.00 93.75 91 ALA A CA 1
ATOM 663 C C . ALA A 1 91 ? -34.976 33.204 28.059 1.00 93.75 91 ALA A C 1
ATOM 665 O O . ALA A 1 91 ? -36.092 32.901 27.633 1.00 93.75 91 ALA A O 1
ATOM 666 N N . THR A 1 92 ? -34.398 32.548 29.067 1.00 91.50 92 THR A N 1
ATOM 667 C CA . THR A 1 92 ? -35.033 31.429 29.780 1.00 91.50 92 THR A CA 1
ATOM 668 C C . THR A 1 92 ? -35.931 31.894 30.927 1.00 91.50 92 THR A C 1
ATOM 670 O O . THR A 1 92 ? -36.830 31.158 31.331 1.00 91.50 92 THR A O 1
ATOM 673 N N . GLY A 1 93 ? -35.714 33.107 31.450 1.00 93.69 93 GLY A N 1
ATOM 674 C CA . GLY A 1 93 ? -36.384 33.611 32.649 1.00 93.69 93 GLY A CA 1
ATOM 675 C C . GLY A 1 93 ? -35.938 32.915 33.941 1.00 93.69 93 GLY A C 1
ATOM 676 O O . GLY A 1 93 ? -36.606 33.065 34.962 1.00 93.69 93 GLY A O 1
ATOM 677 N N . GLN A 1 94 ? -34.843 32.152 33.890 1.00 94.19 94 GLN A N 1
ATOM 678 C CA . GLN A 1 94 ? -34.239 31.434 35.013 1.00 94.19 94 GLN A CA 1
ATOM 679 C C . GLN A 1 94 ? -32.799 31.914 35.201 1.00 94.19 94 GLN A C 1
ATOM 681 O O . GLN A 1 94 ? -32.085 32.141 34.226 1.00 94.19 94 GLN A O 1
ATOM 686 N N . SER A 1 95 ? -32.347 32.026 36.447 1.00 93.62 95 SER A N 1
ATOM 687 C CA . SER A 1 95 ? -30.927 32.248 36.737 1.00 93.62 95 SER A CA 1
ATOM 688 C C . SER A 1 95 ? -30.090 31.030 36.333 1.00 93.62 95 SER A C 1
ATOM 690 O O . SER A 1 95 ? -30.565 29.895 36.367 1.00 93.62 95 SER A O 1
ATOM 692 N N . LEU A 1 96 ? -28.805 31.228 36.034 1.00 91.19 96 LEU A N 1
ATOM 693 C CA . LEU A 1 96 ? -27.876 30.148 35.691 1.00 91.19 96 LEU A CA 1
ATOM 694 C C . LEU A 1 96 ? -27.802 29.084 36.797 1.00 91.19 96 LEU A C 1
ATOM 696 O O . LEU A 1 96 ? -27.617 27.908 36.507 1.00 91.19 96 LEU A O 1
ATOM 700 N N . SER A 1 97 ? -27.997 29.485 38.059 1.00 91.25 97 SER A N 1
ATOM 701 C CA . SER A 1 97 ? -28.036 28.557 39.199 1.00 91.25 97 SER A CA 1
ATOM 702 C C . SER A 1 97 ? -29.288 27.678 39.196 1.00 91.25 97 SER A C 1
ATOM 704 O O . SER A 1 97 ? -29.203 26.494 39.517 1.00 91.25 97 SER A O 1
ATOM 706 N N . GLU A 1 98 ? -30.441 28.232 38.815 1.00 91.75 98 GLU A N 1
ATOM 707 C CA . GLU A 1 98 ? -31.686 27.470 38.661 1.00 91.75 98 GLU A CA 1
ATOM 708 C C . GLU A 1 98 ? -31.585 26.518 37.465 1.00 91.75 98 GLU A C 1
ATOM 710 O O . GLU A 1 98 ? -31.853 25.330 37.620 1.00 91.75 98 GLU A O 1
ATOM 715 N N . ILE A 1 99 ? -31.080 26.997 36.319 1.00 91.44 99 ILE A N 1
ATOM 716 C CA . ILE A 1 99 ? -30.825 26.163 35.131 1.00 91.44 99 ILE A CA 1
ATOM 717 C C . ILE A 1 99 ? -29.885 25.003 35.479 1.00 91.44 99 ILE A C 1
ATOM 719 O O . ILE A 1 99 ? -30.151 23.864 35.111 1.00 91.44 99 ILE A O 1
ATOM 723 N N . ALA A 1 100 ? -28.798 25.277 36.206 1.00 89.50 100 ALA A N 1
ATOM 724 C CA . ALA A 1 100 ? -27.837 24.262 36.620 1.00 89.50 100 ALA A CA 1
ATOM 725 C C . ALA A 1 100 ? -28.429 23.239 37.605 1.00 89.50 100 ALA A C 1
ATOM 727 O O . ALA A 1 100 ? -28.098 22.061 37.529 1.00 89.50 100 ALA A O 1
ATOM 728 N N . THR A 1 101 ? -29.314 23.670 38.509 1.00 88.25 101 THR A N 1
ATOM 729 C CA . THR A 1 101 ? -29.979 22.774 39.474 1.00 88.25 101 THR A CA 1
ATOM 730 C C . THR A 1 101 ? -30.992 21.855 38.788 1.00 88.25 101 THR A C 1
ATOM 732 O O . THR A 1 101 ? -31.124 20.691 39.164 1.00 88.25 101 THR A O 1
ATOM 735 N N . ASP A 1 102 ? -31.692 22.369 37.776 1.00 87.31 102 ASP A N 1
ATOM 736 C CA . ASP A 1 102 ? -32.688 21.617 37.010 1.00 87.31 102 ASP A CA 1
ATOM 737 C C . ASP A 1 102 ? -32.050 20.725 35.924 1.00 87.31 102 ASP A C 1
ATOM 739 O O . ASP A 1 102 ? -32.679 19.783 35.431 1.00 87.31 102 ASP A O 1
ATOM 743 N N . ALA A 1 103 ? -30.804 21.006 35.531 1.00 86.50 103 ALA A N 1
ATOM 744 C CA . ALA A 1 103 ? -30.093 20.267 34.499 1.00 86.50 103 ALA A CA 1
ATOM 745 C C . ALA A 1 103 ? -29.589 18.904 35.000 1.00 86.50 103 ALA A C 1
ATOM 747 O O . ALA A 1 103 ? -28.854 18.796 35.975 1.00 86.50 103 ALA A O 1
ATOM 748 N N . SER A 1 104 ? -29.906 17.851 34.246 1.00 83.75 104 SER A N 1
ATOM 749 C CA . SER A 1 104 ? -29.285 16.532 34.394 1.00 83.75 104 SER A CA 1
ATOM 750 C C . SER A 1 104 ? -28.149 16.403 33.381 1.00 83.75 104 SER A C 1
ATOM 752 O O . SER A 1 104 ? -28.373 15.929 32.266 1.00 83.75 104 SER A O 1
ATOM 754 N N . SER A 1 105 ? -26.951 16.858 33.751 1.00 86.94 1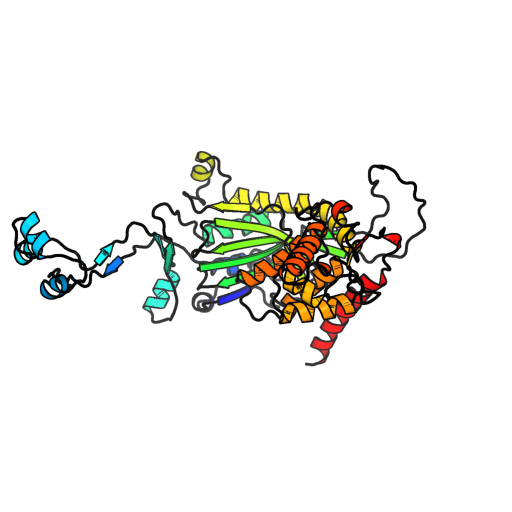05 SER A N 1
ATOM 755 C CA . SER A 1 105 ? -25.767 16.817 32.883 1.00 86.94 105 SER A CA 1
ATOM 756 C C . SER A 1 105 ? -24.796 15.718 33.307 1.00 86.94 105 SER A C 1
ATOM 758 O O . SER A 1 105 ? -24.479 15.590 34.486 1.00 86.94 105 SER A O 1
ATOM 760 N N . ASP A 1 106 ? -24.284 14.960 32.336 1.00 89.38 106 ASP A N 1
ATOM 761 C CA . ASP A 1 106 ? -23.249 13.953 32.572 1.00 89.38 106 ASP A CA 1
ATOM 762 C C . ASP A 1 106 ? -21.841 14.559 32.389 1.00 89.38 106 ASP A C 1
ATOM 764 O O . ASP A 1 106 ? -21.608 15.274 31.406 1.00 89.38 106 ASP A O 1
ATOM 768 N N . PRO A 1 107 ? -20.866 14.237 33.264 1.00 91.06 107 PRO A N 1
ATOM 769 C CA . PRO A 1 107 ? -19.468 14.649 33.091 1.00 91.06 107 PRO A CA 1
ATOM 770 C C . PRO A 1 107 ? -18.785 13.962 31.903 1.00 91.06 107 PRO A C 1
ATOM 772 O O . PRO A 1 107 ? -17.750 14.421 31.420 1.00 91.06 107 PRO A O 1
ATOM 775 N N . LEU A 1 108 ? -19.363 12.863 31.412 1.00 91.75 108 LEU A N 1
ATOM 776 C CA . LEU A 1 108 ? -18.921 12.153 30.219 1.00 91.75 108 LEU A CA 1
ATOM 777 C C . LEU A 1 108 ? -20.027 12.201 29.170 1.00 91.75 108 LEU A C 1
ATOM 779 O O . LEU A 1 108 ? -21.080 11.586 29.324 1.00 91.75 108 LEU A O 1
ATOM 783 N N . VAL A 1 109 ? -19.768 12.902 28.071 1.00 90.56 109 VAL A N 1
ATOM 784 C CA . VAL A 1 109 ? -20.710 13.053 26.962 1.00 90.56 109 VAL A CA 1
ATOM 785 C C . VAL A 1 109 ? -20.305 12.115 25.836 1.00 90.56 109 VAL A C 1
ATOM 787 O O . VAL A 1 109 ? -19.180 12.161 25.335 1.00 90.56 109 VAL A O 1
ATOM 790 N N . ARG A 1 110 ? -21.227 11.249 25.413 1.00 88.62 110 ARG A N 1
ATOM 791 C CA . ARG A 1 110 ? -20.984 10.346 24.285 1.00 88.62 110 ARG A CA 1
ATOM 792 C C . ARG A 1 110 ? -20.873 11.137 22.985 1.00 88.62 110 ARG A C 1
ATOM 794 O O . ARG A 1 110 ? -21.812 11.834 22.601 1.00 88.62 110 ARG A O 1
ATOM 801 N N . VAL A 1 111 ? -19.779 10.933 22.264 1.00 87.88 111 VAL A N 1
ATOM 802 C CA . VAL A 1 111 ? -19.581 11.453 20.909 1.00 87.88 111 VAL A CA 1
ATOM 803 C C . VAL A 1 111 ? -20.304 10.526 19.929 1.00 87.88 111 VAL A C 1
ATOM 805 O O . VAL A 1 111 ? -20.080 9.316 19.932 1.00 87.88 111 VAL A O 1
ATOM 808 N N . ARG A 1 112 ? -21.246 11.071 19.149 1.00 84.88 112 ARG A N 1
ATOM 809 C CA . ARG A 1 112 ? -22.174 10.281 18.308 1.00 84.88 112 ARG A CA 1
ATOM 810 C C . ARG A 1 112 ? -21.838 10.286 16.819 1.00 84.88 112 ARG A C 1
ATOM 812 O O . ARG A 1 112 ? -22.333 9.432 16.100 1.00 84.88 112 ARG A O 1
ATOM 819 N N . ASP A 1 113 ? -21.039 11.241 16.370 1.00 83.69 113 ASP A N 1
ATOM 820 C CA . ASP A 1 113 ? -20.630 11.450 14.976 1.00 83.69 113 ASP A CA 1
ATOM 821 C C . ASP A 1 113 ? -19.339 10.700 14.603 1.00 83.69 113 ASP A C 1
ATOM 823 O O . ASP A 1 113 ? -18.909 10.732 13.450 1.00 83.69 113 ASP A O 1
ATOM 827 N N . HIS A 1 114 ? -18.744 9.994 15.565 1.00 82.25 114 HIS A N 1
ATOM 828 C CA . HIS A 1 114 ? -17.543 9.190 15.389 1.00 82.25 114 HIS A CA 1
ATOM 829 C C . HIS A 1 114 ? -17.804 7.731 15.752 1.00 82.25 114 HIS A C 1
ATOM 831 O O . HIS A 1 114 ? -18.578 7.427 16.664 1.00 82.25 114 HIS A O 1
ATOM 837 N N . GLN A 1 115 ? -17.089 6.833 15.082 1.00 80.38 115 GLN A N 1
ATOM 838 C CA . GLN A 1 115 ? -17.005 5.435 15.471 1.00 80.38 115 GLN A CA 1
ATOM 839 C C . GLN A 1 115 ? -15.609 5.112 15.991 1.00 80.38 115 GLN A C 1
ATOM 841 O O . GLN A 1 115 ? -14.603 5.358 15.320 1.00 80.38 115 GLN A O 1
ATOM 846 N N . ASP A 1 116 ? -15.574 4.512 17.177 1.00 86.06 116 ASP A N 1
ATOM 847 C CA . ASP A 1 116 ? -14.358 3.967 17.763 1.00 86.06 116 ASP A CA 1
ATOM 848 C C . ASP A 1 116 ? -14.158 2.523 17.302 1.00 86.06 116 ASP A C 1
ATOM 850 O O . ASP A 1 116 ? -15.078 1.703 17.328 1.00 86.06 116 ASP A O 1
ATOM 854 N N . ILE A 1 117 ? -12.930 2.209 16.913 1.00 87.69 117 ILE A N 1
ATOM 855 C CA . ILE A 1 117 ? -12.462 0.870 16.575 1.00 87.69 117 ILE A CA 1
ATOM 856 C C . ILE A 1 117 ? -11.488 0.432 17.654 1.00 87.69 117 ILE A C 1
ATOM 858 O O . ILE A 1 117 ? -10.505 1.123 17.902 1.00 87.69 117 ILE A O 1
ATOM 862 N N . VAL A 1 118 ? -11.736 -0.716 18.276 1.00 91.19 118 VAL A N 1
ATOM 863 C CA . VAL A 1 118 ? -10.972 -1.209 19.426 1.00 91.19 118 VAL A CA 1
ATOM 864 C C . VAL A 1 118 ? -10.440 -2.617 19.162 1.00 91.19 118 VAL A C 1
ATOM 866 O O . VAL A 1 118 ? -11.207 -3.500 18.777 1.00 91.19 118 VAL A O 1
ATOM 869 N N . ASP A 1 119 ? -9.143 -2.838 19.405 1.00 93.56 119 ASP A N 1
ATOM 870 C CA . ASP A 1 119 ? -8.539 -4.175 19.522 1.00 93.56 119 ASP A CA 1
ATOM 871 C C . ASP A 1 119 ? -8.470 -4.573 21.001 1.00 93.56 119 ASP A C 1
ATOM 873 O O . ASP A 1 119 ? -7.615 -4.098 21.757 1.00 93.56 119 ASP A O 1
ATOM 877 N N . GLU A 1 120 ? -9.366 -5.466 21.422 1.00 92.94 120 GLU A N 1
ATOM 878 C CA . GLU A 1 120 ? -9.479 -5.892 22.823 1.00 92.94 120 GLU A CA 1
ATOM 879 C C . GLU A 1 120 ? -8.191 -6.545 23.354 1.00 92.94 120 GLU A C 1
ATOM 881 O O . GLU A 1 120 ? -7.881 -6.425 24.540 1.00 92.94 120 GLU A O 1
ATOM 886 N N . ARG A 1 121 ? -7.373 -7.167 22.491 1.00 94.25 121 ARG A N 1
ATOM 887 C CA . ARG A 1 121 ? -6.095 -7.772 22.910 1.00 94.25 121 ARG A CA 1
ATOM 888 C C . ARG A 1 121 ? -5.097 -6.702 23.345 1.00 94.25 121 ARG A C 1
ATOM 890 O O . ARG A 1 121 ? -4.465 -6.827 24.390 1.00 94.25 121 ARG A O 1
ATOM 897 N N . ARG A 1 122 ? -4.980 -5.621 22.567 1.00 94.19 122 ARG A N 1
ATOM 898 C CA . ARG A 1 122 ? -4.098 -4.490 22.897 1.00 94.19 122 ARG A CA 1
ATOM 899 C C . ARG A 1 122 ? -4.655 -3.648 24.033 1.00 94.19 122 ARG A C 1
ATOM 901 O O . ARG A 1 122 ? -3.885 -3.155 24.845 1.00 94.19 122 ARG A O 1
ATOM 908 N N . LYS A 1 123 ? -5.978 -3.548 24.162 1.00 94.81 123 LYS A N 1
ATOM 909 C CA . LYS A 1 123 ? -6.623 -2.922 25.322 1.00 94.81 123 LYS A CA 1
ATOM 910 C C . LYS A 1 123 ? -6.297 -3.672 26.615 1.00 94.81 123 LYS A C 1
ATOM 912 O O . LYS A 1 123 ? -5.979 -3.038 27.616 1.00 94.81 123 LYS A O 1
ATOM 917 N N . ALA A 1 124 ? -6.299 -5.008 26.583 1.00 94.94 124 ALA A N 1
ATOM 918 C CA . ALA A 1 124 ? -5.860 -5.825 27.712 1.00 94.94 124 ALA A CA 1
ATOM 919 C C . ALA A 1 124 ? -4.370 -5.608 28.037 1.00 94.94 124 ALA A C 1
ATOM 921 O O . ALA A 1 124 ? -4.022 -5.469 29.205 1.00 94.94 124 ALA A O 1
ATOM 922 N N . LEU A 1 125 ? -3.497 -5.508 27.028 1.00 95.31 125 LEU A N 1
ATOM 923 C CA . LEU A 1 125 ? -2.081 -5.167 27.233 1.00 95.31 125 LEU A CA 1
ATOM 924 C C . LEU A 1 125 ? -1.910 -3.759 27.829 1.00 95.31 125 LEU A C 1
ATOM 926 O O . LEU A 1 125 ? -1.161 -3.585 28.786 1.00 95.31 125 LEU A O 1
ATOM 930 N N . CYS A 1 126 ? -2.657 -2.768 27.345 1.00 95.69 126 CYS A N 1
ATOM 931 C CA . CYS A 1 126 ? -2.654 -1.422 27.915 1.00 95.69 126 CYS A CA 1
ATOM 932 C C . CYS A 1 126 ? -3.096 -1.425 29.390 1.00 95.69 126 CYS A C 1
ATOM 934 O O . CYS A 1 126 ? -2.456 -0.792 30.226 1.00 95.69 126 CYS A O 1
ATOM 936 N N . ALA A 1 127 ? -4.114 -2.217 29.749 1.00 95.44 127 ALA A N 1
ATOM 937 C CA . ALA A 1 127 ? -4.542 -2.388 31.141 1.00 95.44 127 ALA A CA 1
ATOM 938 C C . ALA A 1 127 ? -3.458 -3.013 32.045 1.00 95.44 127 ALA A C 1
ATOM 940 O O . ALA A 1 127 ? -3.474 -2.805 33.257 1.00 95.44 127 ALA A O 1
ATOM 941 N N . LEU A 1 128 ? -2.506 -3.750 31.466 1.00 95.94 128 LEU A N 1
ATOM 942 C CA . LEU A 1 128 ? -1.331 -4.292 32.158 1.00 95.94 128 LEU A CA 1
ATOM 943 C C . LEU A 1 128 ? -0.147 -3.306 32.208 1.00 95.94 128 LEU A C 1
ATOM 945 O O . LEU A 1 128 ? 0.913 -3.663 32.718 1.00 95.94 128 LEU A O 1
ATOM 949 N N . GLY A 1 129 ? -0.313 -2.079 31.706 1.00 95.19 129 GLY A N 1
ATOM 950 C CA . GLY A 1 129 ? 0.705 -1.027 31.731 1.00 95.19 129 GLY A CA 1
ATOM 951 C C . GLY A 1 129 ? 1.652 -1.016 30.530 1.00 95.19 129 GLY A C 1
ATOM 952 O O . GLY A 1 129 ? 2.644 -0.292 30.560 1.00 95.19 129 GLY A O 1
ATOM 953 N N . PHE A 1 130 ? 1.376 -1.796 29.478 1.00 95.69 130 PHE A N 1
ATOM 954 C CA . PHE A 1 130 ? 2.141 -1.705 28.234 1.00 95.69 130 PHE A CA 1
ATOM 955 C C . PHE A 1 130 ? 1.753 -0.448 27.445 1.00 95.69 130 PHE A C 1
ATOM 957 O O . PHE A 1 130 ? 0.570 -0.127 27.314 1.00 95.69 130 PHE A O 1
ATOM 964 N N . ASP A 1 131 ? 2.752 0.230 26.880 1.00 93.94 131 ASP A N 1
ATOM 965 C CA . ASP A 1 131 ? 2.555 1.392 26.012 1.00 93.94 131 ASP A CA 1
ATOM 966 C C . ASP A 1 131 ? 2.140 0.942 24.605 1.00 93.94 131 ASP A C 1
ATOM 968 O O . ASP A 1 131 ? 2.964 0.705 23.722 1.00 93.94 131 ASP A O 1
ATOM 972 N N . VAL A 1 132 ? 0.837 0.720 24.430 1.00 94.56 132 VAL A N 1
ATOM 973 C CA . VAL A 1 132 ? 0.250 0.284 23.162 1.00 94.56 132 VAL A CA 1
ATOM 974 C C . VAL A 1 132 ? -1.001 1.079 22.838 1.00 94.56 132 VAL A C 1
ATOM 976 O O . VAL A 1 132 ? -1.902 1.244 23.666 1.00 94.56 132 VAL A O 1
ATOM 979 N N . LYS A 1 133 ? -1.116 1.502 21.579 1.00 92.81 133 LYS A N 1
ATOM 980 C CA . LYS A 1 133 ? -2.391 1.974 21.046 1.00 92.81 133 LYS A CA 1
ATOM 981 C C . LYS A 1 133 ? -3.302 0.777 20.800 1.00 92.81 133 LYS A C 1
ATOM 983 O O . LYS A 1 133 ? -2.912 -0.212 20.188 1.00 92.81 133 LYS A O 1
ATOM 988 N N . PHE A 1 134 ? -4.543 0.889 21.248 1.00 92.25 134 PHE A N 1
ATOM 989 C CA . PHE A 1 134 ? -5.561 -0.150 21.075 1.00 92.25 134 PHE A CA 1
ATOM 990 C C . PHE A 1 134 ? -6.844 0.369 20.425 1.00 92.25 134 PHE A C 1
ATOM 992 O O . PHE A 1 134 ? -7.789 -0.398 20.247 1.00 92.25 134 PHE A O 1
ATOM 999 N N . ARG A 1 135 ? -6.896 1.673 20.124 1.00 90.75 135 ARG A N 1
ATOM 1000 C CA . ARG A 1 135 ? -8.084 2.360 19.618 1.00 90.75 135 ARG A CA 1
ATOM 1001 C C . ARG A 1 135 ? -7.770 3.235 18.409 1.00 90.75 135 ARG A C 1
ATOM 1003 O O . ARG A 1 135 ? -6.759 3.936 18.406 1.00 90.75 135 ARG A O 1
ATOM 1010 N N . TRP A 1 136 ? -8.673 3.252 17.437 1.00 89.75 136 TRP A N 1
ATOM 1011 C CA . TRP A 1 136 ? -8.665 4.134 16.266 1.00 89.75 136 TRP A CA 1
ATOM 1012 C C . TRP A 1 136 ? -10.035 4.794 16.124 1.00 89.75 136 TRP A C 1
ATOM 1014 O O . TRP A 1 136 ? -11.035 4.218 16.538 1.00 89.75 136 TRP A O 1
ATOM 1024 N N . GLN A 1 137 ? -10.078 6.004 15.574 1.00 84.88 137 GLN A N 1
ATOM 1025 C CA . GLN A 1 137 ? -11.300 6.802 15.468 1.00 84.88 137 GLN A CA 1
ATOM 1026 C C . GLN A 1 137 ? -11.587 7.106 14.006 1.00 84.88 137 GLN A C 1
ATOM 1028 O O . GLN A 1 137 ? -10.668 7.433 13.255 1.00 84.88 137 GLN A O 1
ATOM 1033 N N . ILE A 1 138 ? -12.859 7.039 13.623 1.00 78.38 138 ILE A N 1
ATOM 1034 C CA . ILE A 1 138 ? -13.315 7.399 12.283 1.00 78.38 138 ILE A CA 1
ATOM 1035 C C . ILE A 1 138 ? -14.429 8.428 12.406 1.00 78.38 138 ILE A C 1
ATOM 1037 O O . ILE A 1 138 ? -15.401 8.210 13.125 1.00 78.38 138 ILE A O 1
ATOM 1041 N N . ALA A 1 139 ? -14.291 9.533 11.674 1.00 75.62 139 ALA A N 1
ATOM 1042 C CA . ALA A 1 139 ? -15.261 10.625 11.611 1.00 75.62 139 ALA A CA 1
ATOM 1043 C C . ALA A 1 139 ? -16.503 10.243 10.781 1.00 75.62 139 ALA A C 1
ATOM 1045 O O . ALA A 1 139 ? -16.763 10.803 9.715 1.00 75.62 139 ALA A O 1
ATOM 1046 N N . SER A 1 140 ? -17.224 9.206 11.209 1.00 72.88 140 SER A N 1
ATOM 1047 C CA . SER A 1 140 ? -18.527 8.830 10.666 1.00 72.88 140 SER A CA 1
ATOM 1048 C C . SER A 1 140 ? -19.270 7.882 11.607 1.00 72.88 140 SER A C 1
ATOM 1050 O O . SER A 1 140 ? -18.702 6.907 12.092 1.00 72.88 140 SER A O 1
ATOM 1052 N N . ASP A 1 141 ? -20.572 8.108 11.757 1.00 69.56 141 ASP A N 1
ATOM 1053 C CA . ASP A 1 141 ? -21.534 7.219 12.418 1.00 69.56 141 ASP A CA 1
ATOM 1054 C C . ASP A 1 141 ? -22.056 6.093 11.500 1.00 69.56 141 ASP A C 1
ATOM 1056 O O . ASP A 1 141 ? -22.713 5.158 11.955 1.00 69.56 141 ASP A O 1
ATOM 1060 N N . ARG A 1 142 ? -21.767 6.176 10.193 1.00 69.06 142 ARG A N 1
ATOM 1061 C CA . ARG A 1 142 ? -22.182 5.209 9.158 1.00 69.06 142 ARG A CA 1
ATOM 1062 C C . ARG A 1 142 ? -21.094 4.213 8.779 1.00 69.06 142 ARG A C 1
ATOM 1064 O O . ARG A 1 142 ? -21.325 3.370 7.908 1.00 69.06 142 ARG A O 1
ATOM 1071 N N . TYR A 1 143 ? -19.908 4.331 9.367 1.00 71.62 143 TYR A N 1
ATOM 1072 C CA . TYR A 1 143 ? -18.840 3.378 9.119 1.00 71.62 143 TYR A CA 1
ATOM 1073 C C . TYR A 1 143 ? -19.282 1.979 9.580 1.00 71.62 143 TYR A C 1
ATOM 1075 O O . TYR A 1 143 ? -20.063 1.798 10.513 1.00 71.62 143 TYR A O 1
ATOM 1083 N N . SER A 1 144 ? -18.873 0.951 8.847 1.00 73.31 144 SER A N 1
ATOM 1084 C CA . SER A 1 144 ? -19.064 -0.430 9.274 1.00 73.31 144 SER A CA 1
ATOM 1085 C C . SER A 1 144 ? -17.706 -1.094 9.303 1.00 73.31 144 SER A C 1
ATOM 1087 O O . SER A 1 144 ? -17.070 -1.276 8.264 1.00 73.31 144 SER A O 1
ATOM 1089 N N . ILE A 1 145 ? -17.254 -1.420 10.512 1.00 75.19 145 ILE A N 1
ATOM 1090 C CA . ILE A 1 145 ? -15.953 -2.039 10.740 1.00 75.19 145 ILE A CA 1
ATOM 1091 C C . ILE A 1 145 ? -15.895 -3.338 9.948 1.00 75.19 145 ILE A C 1
ATOM 1093 O O . ILE A 1 145 ? -16.607 -4.294 10.247 1.00 75.19 145 ILE A O 1
ATOM 1097 N N . ILE A 1 146 ? -15.018 -3.377 8.948 1.00 79.12 146 ILE A N 1
ATOM 1098 C CA . ILE A 1 146 ? -14.571 -4.649 8.396 1.00 79.12 146 ILE A CA 1
ATOM 1099 C C . ILE A 1 146 ? -13.408 -5.070 9.272 1.00 79.12 146 ILE A C 1
ATOM 1101 O O . ILE A 1 146 ? -12.359 -4.428 9.244 1.00 79.12 146 ILE A O 1
ATOM 1105 N N . ASN A 1 147 ? -13.609 -6.113 10.070 1.00 84.31 147 ASN A N 1
ATOM 1106 C CA . ASN A 1 147 ? -12.546 -6.638 10.905 1.00 84.31 147 ASN A CA 1
ATOM 1107 C C . ASN A 1 147 ? -11.376 -7.082 10.001 1.00 84.31 147 ASN A C 1
ATOM 1109 O O . ASN A 1 147 ? -11.586 -7.931 9.130 1.00 84.31 147 ASN A O 1
ATOM 1113 N N . PRO A 1 148 ? -10.165 -6.514 10.162 1.00 87.19 148 PRO A N 1
ATOM 1114 C CA . PRO A 1 148 ? -9.038 -6.815 9.288 1.00 87.19 148 PRO A CA 1
ATOM 1115 C C . PRO A 1 148 ? -8.725 -8.307 9.208 1.00 87.19 148 PRO A C 1
ATOM 1117 O O . PRO A 1 148 ? -8.519 -8.829 8.117 1.00 87.19 148 PRO A O 1
ATOM 1120 N N . GLN A 1 149 ? -8.763 -9.030 10.331 1.00 88.31 149 GLN A N 1
ATOM 1121 C CA . GLN A 1 149 ? -8.539 -10.475 10.296 1.00 88.31 149 GLN A CA 1
ATOM 1122 C C . GLN A 1 149 ? -9.608 -11.190 9.469 1.00 88.31 149 GLN A C 1
ATOM 1124 O O . GLN A 1 149 ? -9.274 -12.014 8.623 1.00 88.31 149 GLN A O 1
ATOM 1129 N N . GLU A 1 150 ? -10.883 -10.857 9.665 1.00 87.31 150 GLU A N 1
ATOM 1130 C CA . GLU A 1 150 ? -11.976 -11.478 8.908 1.00 87.31 150 GLU A CA 1
ATOM 1131 C C . GLU A 1 150 ? -11.923 -11.147 7.411 1.00 87.31 150 GLU A C 1
ATOM 1133 O O . GLU A 1 150 ? -12.349 -11.958 6.593 1.00 87.31 150 GLU A O 1
ATOM 1138 N N . ALA A 1 151 ? -11.393 -9.979 7.039 1.00 88.69 151 ALA A N 1
ATOM 1139 C CA . ALA A 1 151 ? -11.215 -9.600 5.643 1.00 88.69 151 ALA A CA 1
ATOM 1140 C C . ALA A 1 151 ? -10.055 -10.317 4.963 1.00 88.69 151 ALA A C 1
ATOM 1142 O O . ALA A 1 151 ? -10.189 -10.709 3.806 1.00 88.69 151 ALA A O 1
ATOM 1143 N N . TYR A 1 152 ? -8.926 -10.473 5.655 1.00 92.75 152 TYR A N 1
ATOM 1144 C CA . TYR A 1 152 ? -7.692 -10.975 5.056 1.00 92.75 152 TYR A CA 1
ATOM 1145 C C . TYR A 1 152 ? -7.504 -12.489 5.196 1.00 92.75 152 TYR A C 1
ATOM 1147 O O . TYR A 1 152 ? -6.967 -13.108 4.283 1.00 92.75 152 TYR A O 1
ATOM 1155 N N . LEU A 1 153 ? -7.970 -13.124 6.280 1.00 92.69 153 LEU A N 1
ATOM 1156 C CA . LEU A 1 153 ? -7.914 -14.589 6.429 1.00 92.69 153 LEU A CA 1
ATOM 1157 C C . LEU A 1 153 ? -8.511 -15.363 5.233 1.00 92.69 153 LEU A C 1
ATOM 1159 O O . LEU A 1 153 ? -7.925 -16.378 4.850 1.00 92.69 153 LEU A O 1
ATOM 1163 N N . PRO A 1 154 ? -9.608 -14.906 4.596 1.00 93.19 154 PRO A N 1
ATOM 1164 C CA . PRO A 1 154 ? -10.078 -15.388 3.298 1.00 93.19 154 PRO A CA 1
ATOM 1165 C C . PRO A 1 154 ? -9.028 -15.639 2.209 1.00 93.19 154 PRO A C 1
ATOM 1167 O O . PRO A 1 154 ? -9.206 -16.571 1.423 1.00 93.19 154 PRO A O 1
ATOM 1170 N N . ILE A 1 155 ? -7.943 -14.857 2.161 1.00 95.12 155 ILE A N 1
ATOM 1171 C CA . ILE A 1 155 ? -6.864 -15.015 1.173 1.00 95.12 155 ILE A CA 1
ATOM 1172 C C . ILE A 1 155 ? -6.275 -16.425 1.244 1.00 95.12 155 ILE A C 1
ATOM 1174 O O . ILE A 1 155 ? -6.094 -17.057 0.209 1.00 95.12 155 ILE A O 1
ATOM 1178 N N . VAL A 1 156 ? -6.062 -16.956 2.455 1.00 95.25 156 VAL A N 1
ATOM 1179 C CA . VAL A 1 156 ? -5.533 -18.315 2.670 1.00 95.25 156 VAL A CA 1
ATOM 1180 C C . VAL A 1 156 ? -6.393 -19.341 1.934 1.00 95.25 156 VAL A C 1
ATOM 1182 O O . VAL A 1 156 ? -5.881 -20.145 1.164 1.00 95.25 156 VAL A O 1
ATOM 1185 N N . GLY A 1 157 ? -7.716 -19.278 2.109 1.00 93.56 157 GLY A N 1
ATOM 1186 C CA . GLY A 1 157 ? -8.636 -20.197 1.440 1.00 93.56 157 GLY A CA 1
ATOM 1187 C C . GLY A 1 157 ? -8.721 -19.974 -0.073 1.00 93.56 157 GLY A C 1
ATOM 1188 O O . GLY A 1 157 ? -8.873 -20.939 -0.823 1.00 93.56 157 GLY A O 1
ATOM 1189 N N . ALA A 1 158 ? -8.624 -18.723 -0.533 1.00 93.94 158 ALA A N 1
ATOM 1190 C CA . ALA A 1 158 ? -8.631 -18.394 -1.956 1.00 93.94 158 ALA A CA 1
ATOM 1191 C C . ALA A 1 158 ? -7.405 -18.975 -2.678 1.00 93.94 158 ALA A C 1
ATOM 1193 O O . ALA A 1 158 ? -7.577 -19.608 -3.722 1.00 93.94 158 ALA A O 1
ATOM 1194 N N . LEU A 1 159 ? -6.216 -18.822 -2.088 1.00 95.69 159 LEU A N 1
ATOM 1195 C CA . LEU A 1 159 ? -4.941 -19.332 -2.598 1.00 95.69 159 LEU A CA 1
ATOM 1196 C C . LEU A 1 159 ? -4.851 -20.863 -2.503 1.00 95.69 159 LEU A C 1
ATOM 1198 O O . LEU A 1 159 ? -4.493 -21.514 -3.481 1.00 95.69 159 LEU A O 1
ATOM 1202 N N . GLN A 1 160 ? -5.297 -21.469 -1.394 1.00 94.25 160 GLN A N 1
ATOM 1203 C CA . GLN A 1 160 ? -5.363 -22.935 -1.260 1.00 94.25 160 GLN A CA 1
ATOM 1204 C C . GLN A 1 160 ? -6.190 -23.584 -2.375 1.00 94.25 160 GLN A C 1
ATOM 1206 O O . GLN A 1 160 ? -5.805 -24.614 -2.921 1.00 94.25 160 GLN A O 1
ATOM 1211 N N . GLN A 1 161 ? -7.319 -22.976 -2.747 1.00 93.69 161 GLN A N 1
ATOM 1212 C CA . GLN A 1 161 ? -8.181 -23.491 -3.818 1.00 93.69 161 GLN A CA 1
ATOM 1213 C C . GLN A 1 161 ? -7.552 -23.400 -5.214 1.00 93.69 161 GLN A C 1
ATOM 1215 O O . GLN A 1 161 ? -8.040 -24.062 -6.126 1.00 93.69 161 GLN A O 1
ATOM 1220 N N . ARG A 1 162 ? -6.491 -22.604 -5.375 1.00 94.31 162 ARG A N 1
ATOM 1221 C CA . ARG A 1 162 ? -5.710 -22.456 -6.612 1.00 94.31 162 ARG A CA 1
ATOM 1222 C C . ARG A 1 162 ? -4.404 -23.245 -6.594 1.00 94.31 162 ARG A C 1
ATOM 1224 O O . ARG A 1 162 ? -3.658 -23.193 -7.557 1.00 94.31 162 ARG A O 1
ATOM 1231 N N . GLY A 1 163 ? -4.138 -23.995 -5.523 1.00 93.38 163 GLY A N 1
ATOM 1232 C CA . GLY A 1 163 ? -2.899 -24.759 -5.388 1.00 93.38 163 GLY A CA 1
ATOM 1233 C C . GLY A 1 163 ? -1.680 -23.913 -5.009 1.00 93.38 163 GLY A C 1
ATOM 1234 O O . GLY A 1 163 ? -0.565 -24.416 -5.064 1.00 93.38 163 GLY A O 1
ATOM 1235 N N . GLU A 1 164 ? -1.872 -22.672 -4.559 1.00 93.88 164 GLU A N 1
ATOM 1236 C CA . GLU A 1 164 ? -0.797 -21.726 -4.219 1.00 93.88 164 GLU A CA 1
ATOM 1237 C C . GLU A 1 164 ? -0.225 -21.955 -2.813 1.00 93.88 164 GLU A C 1
ATOM 1239 O O . GLU A 1 164 ? -0.063 -21.029 -2.017 1.00 93.88 164 GLU A O 1
ATOM 1244 N N . ALA A 1 165 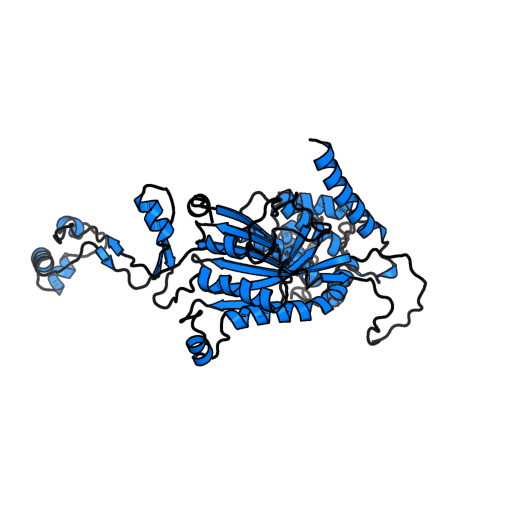? 0.056 -23.212 -2.465 1.00 91.81 165 ALA A N 1
ATOM 1245 C CA . ALA A 1 165 ? 0.573 -23.571 -1.145 1.00 91.81 165 ALA A CA 1
ATOM 1246 C C . ALA A 1 165 ? 1.944 -22.939 -0.853 1.00 91.81 165 ALA A C 1
ATOM 1248 O O . ALA A 1 165 ? 2.247 -22.699 0.310 1.00 91.81 165 ALA A O 1
ATOM 1249 N N . GLY A 1 166 ? 2.728 -22.637 -1.895 1.00 92.12 166 GLY A N 1
ATOM 1250 C CA . GLY A 1 166 ? 4.038 -21.986 -1.809 1.00 92.12 166 GLY A CA 1
ATOM 1251 C C . GLY A 1 166 ? 4.010 -20.456 -1.863 1.00 92.12 166 GLY A C 1
ATOM 1252 O O . GLY A 1 166 ? 5.067 -19.850 -2.004 1.00 92.12 166 GLY A O 1
ATOM 1253 N N . ALA A 1 167 ? 2.837 -19.812 -1.786 1.00 95.75 167 ALA A N 1
ATOM 1254 C CA . ALA A 1 167 ? 2.761 -18.352 -1.806 1.00 95.75 167 ALA A CA 1
ATOM 1255 C C . ALA A 1 167 ? 3.613 -17.723 -0.692 1.00 95.75 167 ALA A C 1
ATOM 1257 O O . ALA A 1 167 ? 3.634 -18.204 0.446 1.00 95.75 167 ALA A O 1
ATOM 1258 N N . PHE A 1 168 ? 4.285 -16.625 -1.015 1.00 96.00 168 PHE A N 1
ATOM 1259 C CA . PHE A 1 168 ? 5.229 -15.960 -0.121 1.00 96.00 168 PHE A CA 1
ATOM 1260 C C . PHE A 1 168 ? 5.130 -14.438 -0.242 1.00 96.00 168 PHE A C 1
ATOM 1262 O O . PHE A 1 168 ? 4.420 -13.913 -1.099 1.00 96.00 168 PHE A O 1
ATOM 1269 N N . GLY A 1 169 ? 5.807 -13.718 0.644 1.00 95.38 169 GLY A N 1
ATOM 1270 C CA . GLY A 1 169 ? 5.860 -12.261 0.615 1.00 95.38 169 GLY A CA 1
ATOM 1271 C C . GLY A 1 169 ? 6.065 -11.679 2.003 1.00 95.38 169 GLY A C 1
ATOM 1272 O O . GLY A 1 169 ? 6.682 -12.302 2.866 1.00 95.38 169 GLY A O 1
ATOM 1273 N N . TRP A 1 170 ? 5.540 -10.479 2.234 1.00 94.94 170 TRP A N 1
ATOM 1274 C CA . TRP A 1 170 ? 5.649 -9.808 3.527 1.00 94.94 170 TRP A CA 1
ATOM 1275 C C . TRP A 1 170 ? 4.447 -8.922 3.825 1.00 94.94 170 TRP A C 1
ATOM 1277 O O . TRP A 1 170 ? 3.734 -8.456 2.935 1.00 94.94 170 TRP A O 1
ATOM 1287 N N . ALA A 1 171 ? 4.237 -8.672 5.113 1.00 95.81 171 ALA A N 1
ATOM 1288 C CA . ALA A 1 171 ? 3.247 -7.737 5.618 1.00 95.81 171 ALA A CA 1
ATOM 1289 C C . ALA A 1 171 ? 3.916 -6.710 6.530 1.00 95.81 171 ALA A C 1
ATOM 1291 O O . ALA A 1 171 ? 4.540 -7.073 7.529 1.00 95.81 171 ALA A O 1
ATOM 1292 N N . SER A 1 172 ? 3.743 -5.436 6.200 1.00 94.75 172 SER A N 1
ATOM 1293 C CA . SER A 1 172 ? 4.216 -4.293 6.967 1.00 94.75 172 SER A CA 1
ATOM 1294 C C . SER A 1 172 ? 3.046 -3.624 7.682 1.00 94.75 172 SER A C 1
ATOM 1296 O O . SER A 1 172 ? 2.072 -3.170 7.072 1.00 94.75 172 SER A O 1
ATOM 1298 N N . TYR A 1 173 ? 3.158 -3.560 9.001 1.00 92.88 173 TYR A N 1
ATOM 1299 C CA . TYR A 1 173 ? 2.175 -2.999 9.914 1.00 92.88 173 TYR A CA 1
ATOM 1300 C C . TYR A 1 173 ? 2.673 -1.668 10.444 1.00 92.88 173 TYR A C 1
ATOM 1302 O O . TYR A 1 173 ? 3.840 -1.540 10.800 1.00 92.88 173 TYR A O 1
ATOM 1310 N N . ARG A 1 174 ? 1.766 -0.706 10.597 1.00 92.00 174 ARG A N 1
ATOM 1311 C CA . ARG A 1 174 ? 2.041 0.543 11.311 1.00 92.00 174 ARG A CA 1
ATOM 1312 C C . ARG A 1 174 ? 0.875 0.899 12.215 1.00 92.00 174 ARG A C 1
ATOM 1314 O O . ARG A 1 174 ? -0.245 0.425 12.021 1.00 92.00 174 ARG A O 1
ATOM 1321 N N . ASP A 1 175 ? 1.147 1.746 13.203 1.00 91.62 175 ASP A N 1
ATOM 1322 C CA . ASP A 1 175 ? 0.147 2.229 14.150 1.00 91.62 175 ASP A CA 1
ATOM 1323 C C . ASP A 1 175 ? -0.539 1.056 14.869 1.00 91.62 175 ASP A C 1
ATOM 1325 O O . ASP A 1 175 ? -1.762 1.011 14.944 1.00 91.62 175 ASP A O 1
ATOM 1329 N N . TRP A 1 176 ? 0.254 0.078 15.332 1.00 92.88 176 TRP A N 1
ATOM 1330 C CA . TRP A 1 176 ? -0.202 -1.154 15.998 1.00 92.88 176 TRP A CA 1
ATOM 1331 C C . TRP A 1 176 ? -1.183 -1.990 15.156 1.00 92.88 176 TRP A C 1
ATOM 1333 O O . TRP A 1 176 ? -2.092 -2.639 15.676 1.00 92.88 176 TRP A O 1
ATOM 1343 N N . GLY A 1 177 ? -1.009 -1.968 13.834 1.00 90.69 177 GLY A N 1
ATOM 1344 C CA . GLY A 1 177 ? -1.910 -2.618 12.886 1.00 90.69 177 GLY A CA 1
ATOM 1345 C C . GLY A 1 177 ? -3.117 -1.760 12.508 1.00 90.69 177 GLY A C 1
ATOM 1346 O O . GLY A 1 177 ? -4.033 -2.261 11.872 1.00 90.69 177 GLY A O 1
ATOM 1347 N N . GLY A 1 178 ? -3.149 -0.472 12.854 1.00 89.94 178 GLY A N 1
ATOM 1348 C CA . GLY A 1 178 ? -4.132 0.464 12.302 1.00 89.94 178 GLY A CA 1
ATOM 1349 C C . GLY A 1 178 ? -4.003 0.665 10.792 1.00 89.94 178 GLY A C 1
ATOM 1350 O O . GLY A 1 178 ? -4.968 1.044 10.125 1.00 89.94 178 GLY A O 1
ATOM 1351 N N . LEU A 1 179 ? -2.811 0.376 10.267 1.00 91.25 179 LEU A N 1
ATOM 1352 C CA . LEU A 1 179 ? -2.489 0.346 8.853 1.00 91.25 179 LEU A CA 1
ATOM 1353 C C . LEU A 1 179 ? -1.775 -0.966 8.517 1.00 91.25 179 LEU A C 1
ATOM 1355 O O . LEU A 1 179 ? -0.893 -1.411 9.260 1.00 91.25 179 LEU A O 1
ATOM 1359 N N . LEU A 1 180 ? -2.132 -1.539 7.369 1.00 92.94 180 LEU A N 1
ATOM 1360 C CA . LEU A 1 180 ? -1.448 -2.675 6.753 1.00 92.94 180 LEU A CA 1
ATOM 1361 C C . LEU A 1 180 ? -1.073 -2.340 5.309 1.00 92.94 180 LEU A C 1
ATOM 1363 O O . LEU A 1 180 ? -1.910 -1.826 4.563 1.00 92.94 180 LEU A O 1
ATOM 1367 N N . LYS A 1 181 ? 0.132 -2.751 4.908 1.00 93.81 181 LYS A N 1
ATOM 1368 C CA . LYS A 1 181 ? 0.476 -3.057 3.514 1.00 93.81 181 LYS A CA 1
ATOM 1369 C C . LYS A 1 181 ? 1.041 -4.463 3.440 1.00 93.81 181 LYS A C 1
ATOM 1371 O O . LYS A 1 181 ? 1.856 -4.836 4.275 1.00 93.81 181 LYS A O 1
ATOM 1376 N N . MET A 1 182 ? 0.589 -5.251 2.481 1.00 96.00 182 MET A N 1
ATOM 1377 C CA . MET A 1 182 ? 1.013 -6.634 2.318 1.00 96.00 182 MET A CA 1
ATOM 1378 C C . MET A 1 182 ? 1.218 -6.939 0.847 1.00 96.00 182 MET A C 1
ATOM 1380 O O . MET A 1 182 ? 0.370 -6.597 0.025 1.00 96.00 182 MET A O 1
ATOM 1384 N N . PHE A 1 183 ? 2.315 -7.620 0.554 1.00 95.38 183 PHE A N 1
ATOM 1385 C CA . PHE A 1 183 ? 2.654 -8.130 -0.763 1.00 95.38 183 PHE A CA 1
ATOM 1386 C C . PHE A 1 183 ? 2.563 -9.650 -0.724 1.00 95.38 183 PHE A C 1
ATOM 1388 O O . PHE A 1 183 ? 3.078 -10.283 0.198 1.00 95.38 183 PHE A O 1
ATOM 1395 N N . VAL A 1 184 ? 1.869 -10.220 -1.703 1.00 96.69 184 VAL A N 1
ATOM 1396 C CA . VAL A 1 184 ? 1.691 -11.661 -1.860 1.00 96.69 184 VAL A CA 1
ATOM 1397 C C . VAL A 1 184 ? 2.127 -12.042 -3.263 1.00 96.69 184 VAL A C 1
ATOM 1399 O O . VAL A 1 184 ? 1.514 -11.608 -4.236 1.00 96.69 184 VAL A O 1
ATOM 1402 N N . VAL A 1 185 ? 3.164 -12.863 -3.353 1.00 95.88 185 VAL A N 1
ATOM 1403 C CA . VAL A 1 185 ? 3.681 -13.454 -4.585 1.00 95.88 185 VAL A CA 1
ATOM 1404 C C . VAL A 1 185 ? 3.154 -14.882 -4.695 1.00 95.88 185 VAL A C 1
ATOM 1406 O O . VAL A 1 185 ? 3.145 -15.628 -3.712 1.00 95.88 185 VAL A O 1
ATOM 1409 N N . CYS A 1 186 ? 2.673 -15.244 -5.881 1.00 95.56 186 CYS A N 1
ATOM 1410 C CA . CYS A 1 186 ? 2.060 -16.538 -6.166 1.00 95.56 186 CYS A CA 1
ATOM 1411 C C . CYS A 1 186 ? 2.957 -17.319 -7.140 1.00 95.56 186 CYS A C 1
ATOM 1413 O O . CYS A 1 186 ? 2.950 -17.006 -8.329 1.00 95.56 186 CYS A O 1
ATOM 1415 N N . PRO A 1 187 ? 3.736 -18.315 -6.679 1.00 92.94 187 PRO A N 1
ATOM 1416 C CA . PRO A 1 187 ? 4.605 -19.101 -7.555 1.00 92.94 187 PRO A CA 1
ATOM 1417 C C . PRO A 1 187 ? 3.872 -19.831 -8.684 1.00 92.94 187 PRO A C 1
ATOM 1419 O O . PRO A 1 187 ? 4.444 -20.019 -9.747 1.00 92.94 187 PRO A O 1
ATOM 1422 N N . GLY A 1 188 ? 2.603 -20.219 -8.500 1.00 92.94 188 GLY A N 1
ATOM 1423 C CA . GLY A 1 188 ? 1.809 -20.814 -9.584 1.00 92.94 188 GLY A CA 1
ATOM 1424 C C . GLY A 1 188 ? 1.463 -19.830 -10.709 1.00 92.94 188 GLY A C 1
ATOM 1425 O O . GLY A 1 188 ? 0.970 -20.248 -11.755 1.00 92.94 188 GLY A O 1
ATOM 1426 N N . LEU A 1 189 ? 1.754 -18.543 -10.511 1.00 93.19 189 LEU A N 1
ATOM 1427 C CA . LEU A 1 189 ? 1.675 -17.469 -11.494 1.00 93.19 189 LEU A CA 1
ATOM 1428 C C . LEU A 1 189 ? 3.068 -17.077 -12.022 1.00 93.19 189 LEU A C 1
ATOM 1430 O O . LEU A 1 189 ? 3.341 -15.898 -12.252 1.00 93.19 189 LEU A O 1
ATOM 1434 N N . GLU A 1 190 ? 3.960 -18.055 -12.167 1.00 92.25 190 GLU A N 1
ATOM 1435 C CA . GLU A 1 190 ? 5.232 -17.904 -12.872 1.00 92.25 190 GLU A CA 1
ATOM 1436 C C . GLU A 1 190 ? 4.988 -17.644 -14.360 1.00 92.25 190 GLU A C 1
ATOM 1438 O O . GLU A 1 190 ? 4.184 -18.317 -15.009 1.00 92.25 190 GLU A O 1
ATOM 1443 N N . HIS A 1 191 ? 5.698 -16.664 -14.903 1.00 88.56 191 HIS A N 1
ATOM 1444 C CA . HIS A 1 191 ? 5.664 -16.330 -16.312 1.00 88.56 191 HIS A CA 1
ATOM 1445 C C . HIS A 1 191 ? 7.079 -16.073 -16.817 1.00 88.56 191 HIS A C 1
ATOM 1447 O O . HIS A 1 191 ? 7.850 -15.332 -16.207 1.00 88.56 191 HIS A O 1
ATOM 1453 N N . THR A 1 192 ? 7.413 -16.680 -17.949 1.00 87.25 192 THR A N 1
ATOM 1454 C CA . THR A 1 192 ? 8.707 -16.502 -18.600 1.00 87.25 192 THR A CA 1
ATOM 1455 C C . THR A 1 192 ? 8.556 -15.531 -19.757 1.00 87.25 192 THR A C 1
ATOM 1457 O O . THR A 1 192 ? 7.900 -15.828 -20.756 1.00 87.25 192 THR A O 1
ATOM 1460 N N . VAL A 1 193 ? 9.192 -14.373 -19.627 1.00 79.44 193 VAL A N 1
ATOM 1461 C CA . VAL A 1 193 ? 9.280 -13.371 -20.682 1.00 79.44 193 VAL A CA 1
ATOM 1462 C C . VAL A 1 193 ? 10.361 -13.827 -21.650 1.00 79.44 193 VAL A C 1
ATOM 1464 O O . VAL A 1 193 ? 11.552 -13.584 -21.449 1.00 79.44 193 VAL A O 1
ATOM 1467 N N . THR A 1 194 ? 9.925 -14.512 -22.698 1.00 70.69 194 THR A N 1
ATOM 1468 C CA . THR A 1 194 ? 10.761 -14.798 -23.869 1.00 70.69 194 THR A CA 1
ATOM 1469 C C . THR A 1 194 ? 10.861 -13.524 -24.704 1.00 70.69 194 THR A C 1
ATOM 1471 O O . THR A 1 194 ? 9.894 -12.750 -24.742 1.00 70.69 194 THR A O 1
ATOM 1474 N N . ALA A 1 195 ? 11.972 -13.262 -25.391 1.00 58.31 195 ALA A N 1
ATOM 1475 C CA . ALA A 1 195 ? 11.881 -12.393 -26.557 1.00 58.31 195 ALA A CA 1
ATOM 1476 C C . ALA A 1 195 ? 11.492 -13.278 -27.749 1.00 58.31 195 ALA A C 1
ATOM 1478 O O . ALA A 1 195 ? 11.936 -14.411 -27.925 1.00 58.31 195 ALA A O 1
ATOM 1479 N N . SER A 1 196 ? 10.410 -12.890 -28.420 1.00 52.69 196 SER A N 1
ATOM 1480 C CA . SER A 1 196 ? 9.643 -13.857 -29.203 1.00 52.69 196 SER A CA 1
ATOM 1481 C C . SER A 1 196 ? 10.375 -14.241 -30.476 1.00 52.69 196 SER A C 1
ATOM 1483 O O . SER A 1 196 ? 10.669 -13.390 -31.314 1.00 52.69 196 SER A O 1
ATOM 1485 N N . GLU A 1 197 ? 10.450 -15.544 -30.706 1.00 46.78 197 GLU A N 1
ATOM 1486 C CA . GLU A 1 197 ? 10.169 -16.093 -32.025 1.00 46.78 197 GLU A CA 1
ATOM 1487 C C . GLU A 1 197 ? 8.652 -15.946 -32.277 1.00 46.78 197 GLU A C 1
ATOM 1489 O O . GLU A 1 197 ? 7.846 -16.484 -31.523 1.00 46.78 197 GLU A O 1
ATOM 1494 N N . ASP A 1 198 ? 8.263 -15.191 -33.304 1.00 44.06 198 ASP A N 1
ATOM 1495 C CA . ASP A 1 198 ? 6.966 -15.307 -33.988 1.00 44.06 198 ASP A CA 1
ATOM 1496 C C . ASP A 1 198 ? 5.684 -15.212 -33.132 1.00 44.06 198 ASP A C 1
ATOM 1498 O O . ASP A 1 198 ? 4.863 -16.128 -33.095 1.00 44.06 198 ASP A O 1
ATOM 1502 N N . SER A 1 199 ? 5.423 -14.059 -32.516 1.00 36.78 199 SER A N 1
ATOM 1503 C CA . SER A 1 199 ? 4.027 -13.625 -32.371 1.00 36.78 199 SER A CA 1
ATOM 1504 C C . SER A 1 199 ? 3.738 -12.670 -33.514 1.00 36.78 199 SER A C 1
ATOM 1506 O O . SER A 1 199 ? 4.262 -11.560 -33.521 1.00 36.78 199 SER A O 1
ATOM 1508 N N . GLU A 1 200 ? 2.960 -13.138 -34.492 1.00 37.38 200 GLU A N 1
ATOM 1509 C CA . GLU A 1 200 ? 2.341 -12.316 -35.531 1.00 37.38 200 GLU A CA 1
ATOM 1510 C C . GLU A 1 200 ? 1.668 -11.116 -34.853 1.00 37.38 200 GLU A C 1
ATOM 1512 O O . GLU A 1 200 ? 0.550 -11.190 -34.344 1.00 37.38 200 GLU A O 1
ATOM 1517 N N . ILE A 1 201 ? 2.390 -9.999 -34.802 1.00 37.72 201 ILE A N 1
ATOM 1518 C CA . ILE A 1 201 ? 1.775 -8.686 -34.748 1.00 37.72 201 ILE A CA 1
ATOM 1519 C C . ILE A 1 201 ? 0.905 -8.675 -36.000 1.00 37.72 201 ILE A C 1
ATOM 1521 O O . ILE A 1 201 ? 1.444 -8.825 -37.097 1.00 37.72 201 ILE A O 1
ATOM 1525 N N . GLU A 1 202 ? -0.422 -8.603 -35.843 1.00 32.53 202 GLU A N 1
ATOM 1526 C CA . GLU A 1 202 ? -1.299 -8.303 -36.972 1.00 32.53 202 GLU A CA 1
ATOM 1527 C C . GLU A 1 202 ? -0.703 -7.082 -37.672 1.00 32.53 202 GLU A C 1
ATOM 1529 O O . GLU A 1 202 ? -0.624 -5.992 -37.103 1.00 32.53 202 GLU A O 1
ATOM 1534 N N . GLU A 1 203 ? -0.172 -7.342 -38.864 1.00 36.41 203 GLU A N 1
ATOM 1535 C CA . GLU A 1 203 ? 0.520 -6.392 -39.708 1.00 36.41 203 GLU A CA 1
ATOM 1536 C C . GLU A 1 203 ? -0.422 -5.225 -40.013 1.00 36.41 203 GLU A C 1
ATOM 1538 O O . GLU A 1 203 ? -1.253 -5.313 -40.915 1.00 36.41 203 GLU A O 1
ATOM 1543 N N . ASP A 1 204 ? -0.239 -4.099 -39.332 1.00 33.06 204 ASP A N 1
ATOM 1544 C CA . ASP A 1 204 ? -0.391 -2.810 -39.996 1.00 33.06 204 ASP A CA 1
ATOM 1545 C C . ASP A 1 204 ? 1.014 -2.321 -40.366 1.00 33.06 204 ASP A C 1
ATOM 1547 O O . ASP A 1 204 ? 1.701 -1.631 -39.622 1.00 33.06 204 ASP A O 1
ATOM 1551 N N . ALA A 1 205 ? 1.425 -2.792 -41.547 1.00 41.41 205 ALA A N 1
ATOM 1552 C CA . ALA A 1 205 ? 2.418 -2.229 -42.455 1.00 41.41 205 ALA A CA 1
ATOM 1553 C C . ALA A 1 205 ? 3.761 -1.757 -41.861 1.00 41.41 205 ALA A C 1
ATOM 1555 O O . ALA A 1 205 ? 3.943 -0.569 -41.631 1.00 41.41 205 ALA A O 1
ATOM 1556 N N . ASP A 1 206 ? 4.767 -2.635 -41.844 1.00 37.03 206 ASP A N 1
ATOM 1557 C CA . ASP A 1 206 ? 5.939 -2.428 -42.710 1.00 37.03 206 ASP A CA 1
ATOM 1558 C C . ASP A 1 206 ? 6.773 -3.711 -42.849 1.00 37.03 206 ASP A C 1
ATOM 1560 O O . ASP A 1 206 ? 6.896 -4.509 -41.921 1.00 37.03 206 ASP A O 1
ATOM 1564 N N . GLY A 1 207 ? 7.332 -3.930 -44.039 1.00 41.06 207 GLY A N 1
ATOM 1565 C CA . GLY A 1 207 ? 8.053 -5.154 -44.380 1.00 41.06 207 GLY A CA 1
ATOM 1566 C C . GLY A 1 207 ? 9.416 -5.255 -43.696 1.00 41.06 207 GLY A C 1
ATOM 1567 O O . GLY A 1 207 ? 10.289 -4.422 -43.930 1.00 41.06 207 GLY A O 1
ATOM 1568 N N . VAL A 1 208 ? 9.647 -6.326 -42.929 1.00 31.80 208 VAL A N 1
ATOM 1569 C CA . VAL A 1 208 ? 10.958 -6.620 -42.328 1.00 31.80 208 VAL A CA 1
ATOM 1570 C C . VAL A 1 208 ? 11.308 -8.105 -42.469 1.00 31.80 208 VAL A C 1
ATOM 1572 O O . VAL A 1 208 ? 10.550 -8.996 -42.101 1.00 31.80 208 VAL A O 1
ATOM 1575 N N . THR A 1 209 ? 12.487 -8.371 -43.034 1.00 28.11 209 THR A N 1
ATOM 1576 C CA . THR A 1 209 ? 13.107 -9.704 -43.157 1.00 28.11 209 THR A CA 1
ATOM 1577 C C . THR A 1 209 ? 13.769 -10.146 -41.843 1.00 28.11 209 THR A C 1
ATOM 1579 O O . THR A 1 209 ? 14.487 -9.339 -41.252 1.00 28.11 209 THR A O 1
ATOM 1582 N N . PRO A 1 210 ? 13.654 -11.424 -41.430 1.00 27.48 210 PRO A N 1
ATOM 1583 C CA . PRO A 1 210 ? 14.260 -11.917 -40.196 1.00 27.48 210 PRO A CA 1
ATOM 1584 C C . PRO A 1 210 ? 15.744 -12.274 -40.388 1.00 27.48 210 PRO A C 1
ATOM 1586 O O . PRO A 1 210 ? 16.121 -12.909 -41.377 1.00 27.48 210 PRO A O 1
ATOM 1589 N N . VAL A 1 211 ? 16.592 -11.918 -39.418 1.00 27.25 211 VAL A N 1
ATOM 1590 C CA . VAL A 1 211 ? 17.988 -12.385 -39.304 1.00 27.25 211 VAL A CA 1
ATOM 1591 C C . VAL A 1 211 ? 18.195 -13.008 -37.916 1.00 27.25 211 VAL A C 1
ATOM 1593 O O . VAL A 1 211 ? 17.722 -12.484 -36.916 1.00 27.25 211 VAL A O 1
ATOM 1596 N N . SER A 1 212 ? 18.861 -14.167 -37.875 1.00 30.47 212 SER A N 1
ATOM 1597 C CA . SER A 1 212 ? 18.942 -15.090 -36.730 1.00 30.47 212 SER A CA 1
ATOM 1598 C C . SER A 1 212 ? 19.684 -14.596 -35.475 1.00 30.47 212 SER A C 1
ATOM 1600 O O . SER A 1 212 ? 20.881 -14.325 -35.530 1.00 30.47 212 SER A O 1
ATOM 1602 N N . ARG A 1 213 ? 18.945 -14.649 -34.355 1.00 34.12 213 ARG A N 1
ATOM 1603 C CA . ARG A 1 213 ? 19.184 -15.215 -32.999 1.00 34.12 213 ARG A CA 1
ATOM 1604 C C . ARG A 1 213 ? 20.602 -15.230 -32.406 1.00 34.12 213 ARG A C 1
ATOM 1606 O O . ARG A 1 213 ? 21.421 -16.086 -32.746 1.00 34.12 213 ARG A O 1
ATOM 1613 N N . ALA A 1 214 ? 20.789 -14.406 -31.374 1.00 32.12 214 ALA A N 1
ATOM 1614 C CA . ALA A 1 214 ? 21.595 -14.736 -30.197 1.00 32.12 214 ALA A CA 1
ATOM 1615 C C . ALA A 1 214 ? 20.666 -15.292 -29.094 1.00 32.12 214 ALA A C 1
ATOM 1617 O O . ALA A 1 214 ? 19.481 -14.980 -29.076 1.00 32.12 214 ALA A O 1
ATOM 1618 N N . HIS A 1 215 ? 21.178 -16.183 -28.242 1.00 36.75 215 HIS A N 1
ATOM 1619 C CA . HIS A 1 215 ? 20.411 -16.839 -27.179 1.00 36.75 215 HIS A CA 1
ATOM 1620 C C . HIS A 1 215 ? 20.097 -15.855 -26.043 1.00 36.75 215 HIS A C 1
ATOM 1622 O O . HIS A 1 215 ? 20.976 -15.551 -25.241 1.00 36.75 215 HIS A O 1
ATOM 1628 N N . GLU A 1 216 ? 18.852 -15.394 -25.983 1.00 48.94 216 GLU A N 1
ATOM 1629 C CA . GLU A 1 216 ? 18.296 -14.613 -24.877 1.00 48.94 216 GLU A CA 1
ATOM 1630 C C . GLU A 1 216 ? 18.185 -15.479 -23.616 1.00 48.94 216 GLU A C 1
ATOM 1632 O O . GLU A 1 216 ? 17.738 -16.626 -23.671 1.00 48.94 216 GLU A O 1
ATOM 1637 N N . SER A 1 217 ? 18.606 -14.950 -22.467 1.00 56.25 217 SER A N 1
ATOM 1638 C CA . SER A 1 217 ? 18.258 -15.539 -21.176 1.00 56.25 217 SER A CA 1
ATOM 1639 C C . SER A 1 217 ? 16.816 -15.161 -20.841 1.00 56.25 217 SER A C 1
ATOM 1641 O O . SER A 1 217 ? 16.507 -13.983 -20.645 1.00 56.25 217 SER A O 1
ATOM 1643 N N . ASP A 1 218 ? 15.956 -16.167 -20.788 1.00 70.62 218 ASP A N 1
ATOM 1644 C CA . ASP A 1 218 ? 14.570 -16.086 -20.338 1.00 70.62 218 ASP A CA 1
ATOM 1645 C C . ASP A 1 218 ? 14.442 -15.305 -19.015 1.00 70.62 218 ASP A C 1
ATOM 1647 O O . ASP A 1 218 ? 15.015 -15.700 -18.000 1.00 70.62 218 ASP A O 1
ATOM 1651 N N . LEU A 1 219 ? 13.681 -14.201 -19.006 1.00 81.69 219 LEU A N 1
ATOM 1652 C CA . LEU A 1 219 ? 13.402 -13.451 -17.775 1.00 81.69 219 LEU A CA 1
ATOM 1653 C C . LEU A 1 219 ? 12.184 -14.064 -17.078 1.00 81.69 219 LEU A C 1
ATOM 1655 O O . LEU A 1 219 ? 11.067 -13.989 -17.589 1.00 81.69 219 LEU A O 1
ATOM 1659 N N . VAL A 1 220 ? 12.381 -14.612 -15.883 1.00 86.25 220 VAL A N 1
ATOM 1660 C CA . VAL A 1 220 ? 11.288 -15.146 -15.060 1.00 86.25 220 VAL A CA 1
ATOM 1661 C C . VAL A 1 220 ? 10.680 -14.036 -14.208 1.00 86.25 220 VAL A C 1
ATOM 1663 O O . VAL A 1 220 ? 11.395 -13.281 -13.552 1.00 86.25 220 VAL A O 1
ATOM 1666 N N . VAL A 1 221 ? 9.352 -13.950 -14.188 1.00 89.50 221 VAL A N 1
ATOM 1667 C CA . VAL A 1 221 ? 8.588 -13.059 -13.307 1.00 89.50 221 VAL A CA 1
ATOM 1668 C C . VAL A 1 221 ? 7.456 -13.828 -12.638 1.00 89.50 221 VAL A C 1
ATOM 1670 O O . VAL A 1 221 ? 6.856 -14.715 -13.236 1.00 89.50 221 VAL A O 1
ATOM 1673 N N . TYR A 1 222 ? 7.124 -13.467 -11.402 1.00 92.25 222 TYR A N 1
ATOM 1674 C CA . TYR A 1 222 ? 5.979 -14.033 -10.691 1.00 92.25 222 TYR A CA 1
ATOM 1675 C C . TYR A 1 222 ? 4.859 -13.005 -10.552 1.00 92.25 222 TYR A C 1
ATOM 1677 O O . TYR A 1 222 ? 5.090 -11.852 -10.176 1.00 92.25 222 TYR A O 1
ATOM 1685 N N . GLY A 1 223 ? 3.626 -13.433 -10.808 1.00 93.69 223 GLY A N 1
ATOM 1686 C CA . GLY A 1 223 ? 2.431 -12.654 -10.516 1.00 93.69 223 GLY A CA 1
ATOM 1687 C C . GLY A 1 223 ? 2.088 -12.634 -9.027 1.00 93.69 223 GLY A C 1
ATOM 1688 O O . GLY A 1 223 ? 2.374 -13.559 -8.263 1.00 93.69 223 GLY A O 1
ATOM 1689 N N . GLY A 1 224 ? 1.412 -11.574 -8.604 1.00 94.88 224 GLY A N 1
ATOM 1690 C CA . GLY A 1 224 ? 0.947 -11.440 -7.232 1.00 94.88 224 GLY A CA 1
ATOM 1691 C C . GLY A 1 224 ? 0.040 -10.237 -7.035 1.00 94.88 224 GLY A C 1
ATOM 1692 O O . GLY A 1 224 ? -0.407 -9.605 -7.994 1.00 94.88 224 GLY A O 1
ATOM 1693 N N . PHE A 1 225 ? -0.209 -9.881 -5.778 1.00 95.06 225 PHE A N 1
ATOM 1694 C CA . PHE A 1 225 ? -0.888 -8.632 -5.444 1.00 95.06 225 PHE A CA 1
ATOM 1695 C C . PHE A 1 225 ? -0.308 -7.932 -4.219 1.00 95.06 225 PHE A C 1
ATOM 1697 O O . PHE A 1 225 ? 0.128 -8.552 -3.251 1.00 95.06 225 PHE A O 1
ATOM 1704 N N . GLU A 1 226 ? -0.388 -6.606 -4.249 1.00 94.38 226 GLU A N 1
ATOM 1705 C CA . GLU A 1 226 ? -0.259 -5.737 -3.088 1.00 94.38 226 GLU A CA 1
ATOM 1706 C C . GLU A 1 226 ? -1.658 -5.411 -2.562 1.00 94.38 226 GLU A C 1
ATOM 1708 O O . GLU A 1 226 ? -2.591 -5.180 -3.331 1.00 94.38 226 GLU A O 1
ATOM 1713 N N . THR A 1 227 ? -1.825 -5.350 -1.248 1.00 94.25 227 THR A N 1
ATOM 1714 C CA . THR A 1 227 ? -3.089 -4.992 -0.604 1.00 94.25 227 THR A CA 1
ATOM 1715 C C . THR A 1 227 ? -2.855 -4.206 0.677 1.00 94.25 227 THR A C 1
ATOM 1717 O O . THR A 1 227 ? -1.830 -4.358 1.337 1.00 94.25 227 THR A O 1
ATOM 1720 N N . GLY A 1 228 ? -3.828 -3.386 1.069 1.00 92.56 228 GLY A N 1
ATOM 1721 C CA . GLY A 1 228 ? -3.738 -2.620 2.304 1.00 92.56 228 GLY A CA 1
ATOM 1722 C C . GLY A 1 228 ? -5.057 -2.043 2.803 1.00 92.56 228 GLY A C 1
ATOM 1723 O O . GLY A 1 228 ? -6.095 -2.098 2.138 1.00 92.56 228 GLY A O 1
ATOM 1724 N N . TYR A 1 229 ? -5.010 -1.489 4.012 1.00 89.81 229 TYR A N 1
ATOM 1725 C CA . TYR A 1 229 ? -6.066 -0.656 4.598 1.00 89.81 229 TYR A CA 1
ATOM 1726 C C . TYR A 1 229 ? -5.451 0.382 5.545 1.00 89.81 229 TYR A C 1
ATOM 1728 O O . TYR A 1 229 ? -4.347 0.182 6.052 1.00 89.81 229 TYR A O 1
ATOM 1736 N N . ASP A 1 230 ? -6.181 1.468 5.807 1.00 88.38 230 ASP A N 1
ATOM 1737 C CA . ASP A 1 230 ? -5.799 2.488 6.791 1.00 88.38 230 ASP A CA 1
ATOM 1738 C C . ASP A 1 230 ? -7.033 3.005 7.538 1.00 88.38 230 ASP A C 1
ATOM 1740 O O . ASP A 1 230 ? -7.858 3.721 6.958 1.00 88.38 230 ASP A O 1
ATOM 1744 N N . PHE A 1 231 ? -7.132 2.695 8.835 1.00 82.12 231 PHE A N 1
ATOM 1745 C CA . PHE A 1 231 ? -8.215 3.188 9.693 1.00 82.12 231 PHE A CA 1
ATOM 1746 C C . PHE A 1 231 ? -8.213 4.710 9.892 1.00 82.12 231 PHE A C 1
ATOM 1748 O O . PHE A 1 231 ? -9.216 5.253 10.342 1.00 82.12 231 PHE A O 1
ATOM 1755 N N . ARG A 1 232 ? -7.123 5.419 9.574 1.00 73.31 232 ARG A N 1
ATOM 1756 C CA . ARG A 1 232 ? -6.975 6.859 9.848 1.00 73.31 232 ARG A CA 1
ATOM 1757 C C . ARG A 1 232 ? -7.507 7.759 8.738 1.00 73.31 232 ARG A C 1
ATOM 1759 O O . ARG A 1 232 ? -7.721 8.940 8.981 1.00 73.31 232 ARG A O 1
ATOM 1766 N N . GLY A 1 233 ? -7.660 7.246 7.519 1.00 63.22 233 GLY A N 1
ATOM 1767 C CA . GLY A 1 233 ? -7.897 8.121 6.365 1.00 63.22 233 GLY A CA 1
ATOM 1768 C C . GLY A 1 233 ? -8.629 7.497 5.189 1.00 63.22 233 GLY A C 1
ATOM 1769 O O . GLY A 1 233 ? -9.175 8.230 4.369 1.00 63.22 233 GLY A O 1
ATOM 1770 N N . THR A 1 234 ? -8.704 6.167 5.100 1.00 65.81 234 THR A N 1
ATOM 1771 C CA . THR A 1 234 ? -9.392 5.510 3.986 1.00 65.81 234 THR A CA 1
ATOM 1772 C C . THR A 1 234 ? -10.497 4.612 4.505 1.00 65.81 234 THR A C 1
ATOM 1774 O O . THR A 1 234 ? -10.263 3.683 5.269 1.00 65.81 234 THR A O 1
ATOM 1777 N N . GLN A 1 235 ? -11.725 4.831 4.042 1.00 71.19 235 GLN A N 1
ATOM 1778 C CA . GLN A 1 235 ? -12.831 3.919 4.331 1.00 71.19 235 GLN A CA 1
ATOM 1779 C C . GLN A 1 235 ? -12.794 2.685 3.410 1.00 71.19 235 GLN A C 1
ATOM 1781 O O . GLN A 1 235 ? -13.846 2.180 3.023 1.00 71.19 235 GLN A O 1
ATOM 1786 N N . THR A 1 236 ? -11.606 2.206 3.019 1.00 82.31 236 THR A N 1
ATOM 1787 C CA . THR A 1 236 ? -11.450 1.131 2.032 1.00 82.31 236 THR A CA 1
ATOM 1788 C C . THR A 1 236 ? -10.313 0.172 2.348 1.00 82.31 236 THR A C 1
ATOM 1790 O O . THR A 1 236 ? -9.173 0.589 2.536 1.00 82.31 236 THR A O 1
ATOM 1793 N N . LEU A 1 237 ? -10.615 -1.115 2.221 1.00 88.88 237 LEU A N 1
ATOM 1794 C CA . LEU A 1 237 ? -9.659 -2.152 1.852 1.00 88.88 237 LEU A CA 1
ATOM 1795 C C . LEU A 1 237 ? -9.372 -2.043 0.347 1.00 88.88 237 LEU A C 1
ATOM 1797 O O . LEU A 1 237 ? -10.294 -1.797 -0.436 1.00 88.88 237 LEU A O 1
ATOM 1801 N N . TRP A 1 238 ? -8.128 -2.233 -0.080 1.00 91.12 238 TRP A N 1
ATOM 1802 C CA . TRP A 1 238 ? -7.777 -2.236 -1.499 1.00 91.12 238 TRP A CA 1
ATOM 1803 C C . TRP A 1 238 ? -6.743 -3.300 -1.835 1.00 91.12 238 TRP A C 1
ATOM 1805 O O . TRP A 1 238 ? -5.949 -3.658 -0.979 1.00 91.12 238 TRP A O 1
ATOM 1815 N N . ALA A 1 239 ? -6.734 -3.746 -3.090 1.00 93.19 239 ALA A N 1
ATOM 1816 C CA . ALA A 1 239 ? -5.706 -4.615 -3.651 1.00 93.19 239 ALA A CA 1
ATOM 1817 C C . ALA A 1 239 ? -5.344 -4.172 -5.078 1.00 93.19 239 ALA A C 1
ATOM 1819 O O . ALA A 1 239 ? -6.179 -3.593 -5.780 1.00 93.19 239 ALA A O 1
ATOM 1820 N N . LYS A 1 240 ? -4.113 -4.424 -5.516 1.00 90.94 240 LYS A N 1
ATOM 1821 C CA . LYS A 1 240 ? -3.649 -4.196 -6.889 1.00 90.94 240 LYS A CA 1
ATOM 1822 C C . LYS A 1 240 ? -2.675 -5.302 -7.311 1.00 90.94 240 LYS A C 1
ATOM 1824 O O . LYS A 1 240 ? -1.921 -5.771 -6.462 1.00 90.94 240 LYS A O 1
ATOM 1829 N N . PRO A 1 241 ? -2.690 -5.719 -8.585 1.00 92.19 241 PRO A N 1
ATOM 1830 C CA . PRO A 1 241 ? -1.709 -6.657 -9.116 1.00 92.19 241 PRO A CA 1
ATOM 1831 C C . PRO A 1 241 ? -0.266 -6.161 -8.947 1.00 92.19 241 PRO A C 1
ATOM 1833 O O . PRO A 1 241 ? -0.013 -4.953 -8.921 1.00 92.19 241 PRO A O 1
ATOM 1836 N N . ILE A 1 242 ? 0.674 -7.096 -8.851 1.00 93.50 242 ILE A N 1
ATOM 1837 C CA . ILE A 1 242 ? 2.116 -6.842 -8.870 1.00 93.50 242 ILE A CA 1
ATOM 1838 C C . ILE A 1 242 ? 2.829 -7.848 -9.775 1.00 93.50 242 ILE A C 1
ATOM 1840 O O . ILE A 1 242 ? 2.311 -8.938 -10.030 1.00 93.50 242 ILE A O 1
ATOM 1844 N N . LEU A 1 243 ? 4.040 -7.488 -10.183 1.00 92.12 243 LEU A N 1
ATOM 1845 C CA . LEU A 1 243 ? 5.049 -8.394 -10.718 1.00 92.12 243 LEU A CA 1
ATOM 1846 C C . LEU A 1 243 ? 6.221 -8.442 -9.742 1.00 92.12 243 LEU A C 1
ATOM 1848 O O . LEU A 1 243 ? 6.663 -7.396 -9.264 1.00 92.12 243 LEU A O 1
ATOM 1852 N N . TYR A 1 244 ? 6.713 -9.640 -9.458 1.00 92.38 244 TYR A N 1
ATOM 1853 C CA . TYR A 1 244 ? 7.904 -9.872 -8.652 1.00 92.38 244 TYR A CA 1
ATOM 1854 C C . TYR A 1 244 ? 9.020 -10.450 -9.526 1.00 92.38 244 TYR A C 1
ATOM 1856 O O . TYR A 1 244 ? 8.805 -11.431 -10.241 1.00 92.38 244 TYR A O 1
ATOM 1864 N N . PHE A 1 245 ? 10.196 -9.828 -9.469 1.00 88.94 245 PHE A N 1
ATOM 1865 C CA . PHE A 1 245 ? 11.368 -10.177 -10.270 1.00 88.94 245 PHE A CA 1
ATOM 1866 C C . PHE A 1 245 ? 12.383 -10.900 -9.378 1.00 88.94 245 PHE A C 1
ATOM 1868 O O . PHE A 1 245 ? 13.140 -10.219 -8.688 1.00 88.94 245 PHE A O 1
ATOM 1875 N N . PRO A 1 246 ? 12.424 -12.244 -9.371 1.00 86.44 246 PRO A N 1
ATOM 1876 C CA . PRO A 1 246 ? 13.218 -13.023 -8.420 1.00 86.44 246 PRO A CA 1
ATOM 1877 C C . PRO A 1 246 ? 14.710 -12.682 -8.455 1.00 86.44 246 PRO A C 1
ATOM 1879 O O . PRO A 1 246 ? 15.315 -12.537 -7.405 1.00 86.44 246 PRO A O 1
ATOM 1882 N N . GLU A 1 247 ? 15.283 -12.436 -9.636 1.00 80.56 247 GLU A N 1
ATOM 1883 C CA . GLU A 1 247 ? 16.720 -12.145 -9.794 1.00 80.56 247 GLU A CA 1
ATOM 1884 C C . GLU A 1 247 ? 17.188 -10.871 -9.079 1.00 80.56 247 GLU A C 1
ATOM 1886 O O . GLU A 1 247 ? 18.361 -10.719 -8.753 1.00 80.56 247 GLU A O 1
ATOM 1891 N N . THR A 1 248 ? 16.274 -9.923 -8.886 1.00 80.62 248 THR A N 1
ATOM 1892 C CA . THR A 1 248 ? 16.551 -8.621 -8.253 1.00 80.62 248 THR A CA 1
ATOM 1893 C C . THR A 1 248 ? 15.760 -8.417 -6.971 1.00 80.62 248 THR A C 1
ATOM 1895 O O . THR A 1 248 ? 15.899 -7.389 -6.317 1.00 80.62 248 THR A O 1
ATOM 1898 N N . GLU A 1 249 ? 14.868 -9.359 -6.678 1.00 85.19 249 GLU A N 1
ATOM 1899 C CA . GLU A 1 249 ? 13.893 -9.347 -5.592 1.00 85.19 249 GLU A CA 1
ATOM 1900 C C . GLU A 1 249 ? 12.994 -8.105 -5.549 1.00 85.19 249 GLU A C 1
ATOM 1902 O O . GLU A 1 249 ? 12.407 -7.757 -4.522 1.00 85.19 249 GLU A O 1
ATOM 1907 N N . THR A 1 250 ? 12.844 -7.433 -6.690 1.00 87.62 250 THR A N 1
ATOM 1908 C CA . THR A 1 250 ? 12.049 -6.212 -6.797 1.00 87.62 250 THR A CA 1
ATOM 1909 C C . THR A 1 250 ? 10.580 -6.496 -7.084 1.00 87.62 250 THR A C 1
ATOM 1911 O O . THR A 1 250 ? 10.215 -7.476 -7.736 1.00 87.62 250 THR A O 1
ATOM 1914 N N . ILE A 1 251 ? 9.715 -5.594 -6.608 1.00 90.31 251 ILE A N 1
ATOM 1915 C CA . ILE A 1 251 ? 8.284 -5.595 -6.913 1.00 90.31 251 ILE A CA 1
ATOM 1916 C C . ILE A 1 251 ? 7.930 -4.380 -7.754 1.00 90.31 251 ILE A C 1
ATOM 1918 O O . ILE A 1 251 ? 8.139 -3.243 -7.339 1.00 90.31 251 ILE A O 1
ATOM 1922 N N . VAL A 1 252 ? 7.279 -4.625 -8.886 1.00 89.50 252 VAL A N 1
ATOM 1923 C CA . VAL A 1 252 ? 6.603 -3.593 -9.668 1.00 89.50 252 VAL A CA 1
ATOM 1924 C C . VAL A 1 252 ? 5.103 -3.682 -9.406 1.00 89.50 252 VAL A C 1
ATOM 1926 O O . VAL A 1 252 ? 4.491 -4.705 -9.723 1.00 89.50 252 VAL A O 1
ATOM 1929 N N . PRO A 1 253 ? 4.454 -2.622 -8.900 1.00 84.81 253 PRO A N 1
ATOM 1930 C CA . PRO A 1 253 ? 3.006 -2.545 -8.926 1.00 84.81 253 PRO A CA 1
ATOM 1931 C C . PRO A 1 253 ? 2.509 -2.519 -10.365 1.00 84.81 253 PRO A C 1
ATOM 1933 O O . PRO A 1 253 ? 2.788 -1.598 -11.128 1.00 84.81 253 PRO A O 1
ATOM 1936 N N . ASP A 1 254 ? 1.689 -3.494 -10.718 1.00 73.56 254 ASP A N 1
ATOM 1937 C CA . ASP A 1 254 ? 0.941 -3.478 -11.959 1.00 73.56 254 ASP A CA 1
ATOM 1938 C C . ASP A 1 254 ? -0.319 -2.624 -11.676 1.00 73.56 254 ASP A C 1
ATOM 1940 O O . ASP A 1 254 ? -1.409 -3.133 -11.420 1.00 73.56 254 ASP A O 1
ATOM 1944 N N . THR A 1 255 ? -0.173 -1.285 -11.712 1.00 59.34 255 THR A N 1
ATOM 1945 C CA . THR A 1 255 ? -1.112 -0.193 -11.288 1.00 59.34 255 THR A CA 1
ATOM 1946 C C . THR A 1 255 ? -2.533 -0.163 -11.906 1.00 59.34 255 THR A C 1
ATOM 1948 O O . THR A 1 255 ? -3.177 0.871 -11.985 1.00 59.34 255 THR A O 1
ATOM 1951 N N . GLY A 1 256 ? -3.021 -1.262 -12.478 1.00 63.81 256 GLY A N 1
ATOM 1952 C CA . GLY A 1 256 ? -3.984 -1.236 -13.582 1.00 63.81 256 GLY A CA 1
ATOM 1953 C C . GLY A 1 256 ? -5.373 -1.104 -13.028 1.00 63.81 256 GLY A C 1
ATOM 1954 O O . GLY A 1 256 ? -5.942 -0.022 -12.957 1.00 63.81 256 GLY A O 1
ATOM 1955 N N . LYS A 1 257 ? -5.916 -2.229 -12.576 1.00 76.88 257 LYS A N 1
ATOM 1956 C CA . LYS A 1 257 ? -7.158 -2.212 -11.820 1.00 76.88 257 LYS A CA 1
ATOM 1957 C C . LYS A 1 257 ? -6.832 -2.206 -10.339 1.00 76.88 257 LYS A C 1
ATOM 1959 O O . LYS A 1 257 ? -6.348 -3.192 -9.792 1.00 76.88 257 LYS A O 1
ATOM 1964 N N . ARG A 1 258 ? -7.150 -1.092 -9.683 1.00 86.25 258 ARG A N 1
ATOM 1965 C CA . ARG A 1 258 ? -7.204 -1.032 -8.225 1.00 86.25 258 ARG A CA 1
ATOM 1966 C C . ARG A 1 258 ? -8.541 -1.595 -7.758 1.00 86.25 258 ARG A C 1
ATOM 1968 O O . ARG A 1 258 ? -9.599 -1.007 -7.981 1.00 86.25 258 ARG A O 1
ATOM 1975 N N . TYR A 1 259 ? -8.490 -2.733 -7.087 1.00 89.81 259 TYR A N 1
ATOM 1976 C CA . TYR A 1 259 ? -9.630 -3.313 -6.400 1.00 89.81 259 TYR A CA 1
ATOM 1977 C C . TYR A 1 259 ? -9.874 -2.534 -5.120 1.00 89.81 259 TYR A C 1
ATOM 1979 O O . TYR A 1 259 ? -8.951 -2.320 -4.342 1.00 89.81 259 TYR A O 1
ATOM 1987 N N . THR A 1 260 ? -11.110 -2.100 -4.886 1.00 89.19 260 THR A N 1
ATOM 1988 C CA . THR A 1 260 ? -11.470 -1.394 -3.654 1.00 89.19 260 THR A CA 1
ATOM 1989 C C . THR A 1 260 ? -12.732 -1.985 -3.051 1.00 89.19 260 THR A C 1
ATOM 1991 O O . THR A 1 260 ? -13.686 -2.337 -3.747 1.00 89.19 260 THR A O 1
ATOM 1994 N N . ARG A 1 261 ? -12.731 -2.090 -1.728 1.00 85.31 261 ARG A N 1
ATOM 1995 C CA . ARG A 1 261 ? -13.845 -2.564 -0.925 1.00 85.31 261 ARG A CA 1
ATOM 1996 C C . ARG A 1 261 ? -14.071 -1.572 0.200 1.00 85.31 261 ARG A C 1
ATOM 1998 O O . ARG A 1 261 ? -13.255 -1.452 1.108 1.00 85.31 261 ARG A O 1
ATOM 2005 N N . ARG A 1 262 ? -15.178 -0.837 0.119 1.00 79.50 262 ARG A N 1
ATOM 2006 C CA . ARG A 1 262 ? -15.533 0.154 1.137 1.00 79.50 262 ARG A CA 1
ATOM 2007 C C . ARG A 1 262 ? -15.983 -0.523 2.434 1.00 79.50 262 ARG A C 1
ATOM 2009 O O . ARG A 1 262 ? -16.653 -1.554 2.390 1.00 79.50 262 ARG A O 1
ATOM 2016 N N . HIS A 1 263 ? -15.659 0.096 3.563 1.00 73.19 263 HIS A N 1
ATOM 2017 C CA . HIS A 1 263 ? -16.070 -0.288 4.913 1.00 73.19 263 HIS A CA 1
ATOM 2018 C C . HIS A 1 263 ? -17.544 0.075 5.185 1.00 73.19 263 HIS A C 1
ATOM 2020 O O . HIS A 1 263 ? -17.856 0.914 6.028 1.00 73.19 263 HIS A O 1
ATOM 2026 N N . TYR A 1 264 ? -18.453 -0.541 4.423 1.00 66.88 264 TYR A N 1
ATOM 2027 C CA . TYR A 1 264 ? -19.903 -0.388 4.562 1.00 66.88 264 TYR A CA 1
ATOM 2028 C C . TYR A 1 264 ? -20.588 -1.736 4.768 1.00 66.88 264 TYR A C 1
ATOM 2030 O O . TYR A 1 264 ? -20.236 -2.731 4.128 1.00 66.88 264 TYR A O 1
ATOM 2038 N N . GLY A 1 265 ? -21.616 -1.740 5.616 1.00 69.62 265 GLY A N 1
ATOM 2039 C CA . GLY A 1 265 ? -22.431 -2.915 5.887 1.00 69.62 265 GLY A CA 1
ATOM 2040 C C . GLY A 1 265 ? -21.644 -4.052 6.541 1.00 69.62 265 GLY A C 1
ATOM 2041 O O . GLY A 1 265 ? -20.635 -3.850 7.210 1.00 69.62 265 GLY A O 1
ATOM 2042 N N . ARG A 1 266 ? -22.113 -5.282 6.351 1.00 74.62 266 ARG A N 1
ATOM 2043 C CA . ARG A 1 266 ? -21.477 -6.489 6.896 1.00 74.62 266 ARG A CA 1
ATOM 2044 C C . ARG A 1 266 ? -20.632 -7.174 5.827 1.00 74.62 266 ARG A C 1
ATOM 2046 O O . ARG A 1 266 ? -21.055 -8.164 5.248 1.00 74.62 266 ARG A O 1
ATOM 2053 N N . ALA A 1 267 ? -19.431 -6.650 5.577 1.00 69.44 267 ALA A N 1
ATOM 2054 C CA . ALA A 1 267 ? -18.579 -7.103 4.470 1.00 69.44 267 ALA A CA 1
ATOM 2055 C C . ALA A 1 267 ? -18.178 -8.586 4.507 1.00 69.44 267 ALA A C 1
ATOM 2057 O O . ALA A 1 267 ? -17.800 -9.138 3.470 1.00 69.44 267 ALA A O 1
ATOM 2058 N N . THR A 1 268 ? -18.235 -9.205 5.685 1.00 73.00 268 THR A N 1
ATOM 2059 C CA . THR A 1 268 ? -17.889 -10.610 5.931 1.00 73.00 268 THR A CA 1
ATOM 2060 C C . THR A 1 268 ? -19.117 -11.529 5.913 1.00 73.00 268 THR A C 1
ATOM 2062 O O . THR A 1 268 ? -18.970 -12.749 5.893 1.00 73.00 268 THR A O 1
ATOM 2065 N N . ASP A 1 269 ? -20.328 -10.967 5.830 1.00 84.25 269 ASP A N 1
ATOM 2066 C CA . ASP A 1 269 ? -21.592 -11.689 5.675 1.00 84.25 269 ASP A CA 1
ATOM 2067 C C . ASP A 1 269 ? -21.936 -11.802 4.182 1.00 84.25 269 ASP A C 1
ATOM 2069 O O . ASP A 1 269 ? -22.330 -10.836 3.528 1.00 84.25 269 ASP A O 1
ATOM 2073 N N . ALA A 1 270 ? -21.766 -13.000 3.623 1.00 87.44 270 ALA A N 1
ATOM 2074 C CA . ALA A 1 270 ? -21.963 -13.237 2.196 1.00 87.44 270 ALA A CA 1
ATOM 2075 C C . ALA A 1 270 ? -23.407 -12.980 1.730 1.00 87.44 270 ALA A C 1
ATOM 2077 O O . ALA A 1 270 ? -23.601 -12.529 0.602 1.00 87.44 270 ALA A O 1
ATOM 2078 N N . ASP A 1 271 ? -24.408 -13.247 2.570 1.00 90.06 271 ASP A N 1
ATOM 2079 C CA . ASP A 1 271 ? -25.812 -13.039 2.210 1.00 90.06 271 ASP A CA 1
ATOM 2080 C C . ASP A 1 271 ? -26.149 -11.552 2.231 1.00 90.06 271 ASP A C 1
ATOM 2082 O O . ASP A 1 271 ? -26.798 -11.053 1.311 1.00 90.06 271 ASP A O 1
ATOM 2086 N N . HIS A 1 272 ? -25.634 -10.820 3.224 1.00 87.56 272 HIS A N 1
ATOM 2087 C CA . HIS A 1 272 ? -25.717 -9.364 3.241 1.00 87.56 272 HIS A CA 1
ATOM 2088 C C . HIS A 1 272 ? -25.037 -8.743 2.016 1.00 87.56 272 HIS A C 1
ATOM 2090 O O . HIS A 1 272 ? -25.612 -7.850 1.395 1.00 87.56 272 HIS A O 1
ATOM 2096 N N . GLU A 1 273 ? -23.838 -9.198 1.646 1.00 87.75 273 GLU A N 1
ATOM 2097 C CA . GLU A 1 273 ? -23.142 -8.676 0.468 1.00 87.75 273 GLU A CA 1
ATOM 2098 C C . GLU A 1 273 ? -23.946 -8.923 -0.810 1.00 87.75 273 GLU A C 1
ATOM 2100 O O . GLU A 1 273 ? -24.220 -7.970 -1.539 1.00 87.75 273 GLU A O 1
ATOM 2105 N N . ARG A 1 274 ? -24.428 -10.153 -1.034 1.00 90.69 274 ARG A N 1
ATOM 2106 C CA . ARG A 1 274 ? -25.245 -10.472 -2.216 1.00 90.69 274 ARG A CA 1
ATOM 2107 C C . ARG A 1 274 ? -26.560 -9.701 -2.249 1.00 90.69 274 ARG A C 1
ATOM 2109 O O . ARG A 1 274 ? -26.944 -9.220 -3.307 1.00 90.69 274 ARG A O 1
ATOM 2116 N N . ALA A 1 275 ? -27.225 -9.533 -1.105 1.00 90.50 275 ALA A N 1
ATOM 2117 C CA . ALA A 1 275 ? -28.457 -8.749 -1.003 1.00 90.50 275 ALA A CA 1
ATOM 2118 C C . ALA A 1 275 ? -28.257 -7.250 -1.301 1.00 90.50 275 ALA A C 1
ATOM 2120 O O . ALA A 1 275 ? -29.236 -6.538 -1.504 1.00 90.50 275 ALA A O 1
ATOM 2121 N N . ASN A 1 276 ? -27.010 -6.773 -1.308 1.00 86.31 276 ASN A N 1
ATOM 2122 C CA . ASN A 1 276 ? -26.639 -5.397 -1.634 1.00 86.31 276 ASN A CA 1
ATOM 2123 C C . ASN A 1 276 ? -25.821 -5.314 -2.937 1.00 86.31 276 ASN A C 1
ATOM 2125 O O . ASN A 1 276 ? -25.035 -4.382 -3.089 1.00 86.31 276 ASN A O 1
ATOM 2129 N N . ASP A 1 277 ? -25.963 -6.293 -3.840 1.00 87.69 277 ASP A N 1
ATOM 2130 C CA . ASP A 1 277 ? -25.276 -6.358 -5.140 1.00 87.69 277 ASP A CA 1
ATOM 2131 C C . ASP A 1 277 ? -23.741 -6.279 -5.040 1.00 87.69 277 ASP A C 1
ATOM 2133 O O . ASP A 1 277 ? -23.048 -5.750 -5.914 1.00 87.69 277 ASP A O 1
ATOM 2137 N N . ARG A 1 278 ? -23.179 -6.815 -3.950 1.00 86.94 278 ARG A N 1
ATOM 2138 C CA . ARG A 1 278 ? -21.737 -6.873 -3.708 1.00 86.94 278 ARG A CA 1
ATOM 2139 C C . ARG A 1 278 ? -21.236 -8.310 -3.711 1.00 86.94 278 ARG A C 1
ATOM 2141 O O . ARG A 1 278 ? -21.860 -9.226 -3.184 1.00 86.94 278 ARG A O 1
ATOM 2148 N N . VAL A 1 279 ? -20.042 -8.491 -4.271 1.00 89.19 279 VAL A N 1
ATOM 2149 C CA . VAL A 1 279 ? -19.339 -9.780 -4.280 1.00 89.19 279 VAL A CA 1
ATOM 2150 C C . VAL A 1 279 ? -18.886 -10.116 -2.851 1.00 89.19 279 VAL A C 1
ATOM 2152 O O . VAL A 1 279 ? -18.245 -9.269 -2.223 1.00 89.19 279 VAL A O 1
ATOM 2155 N N . PRO A 1 280 ? -19.184 -11.304 -2.300 1.00 90.31 280 PRO A N 1
ATOM 2156 C CA . PRO A 1 280 ? -18.668 -11.738 -1.000 1.00 90.31 280 PRO A CA 1
ATOM 2157 C C . PRO A 1 280 ? -17.137 -11.682 -0.922 1.00 90.31 280 PRO A C 1
ATOM 2159 O O . PRO A 1 280 ? -16.457 -11.954 -1.907 1.00 90.31 280 PRO A O 1
ATOM 2162 N N . ILE A 1 281 ? -16.571 -11.381 0.252 1.00 88.75 281 ILE A N 1
ATOM 2163 C CA . ILE A 1 281 ? -15.124 -11.124 0.380 1.00 88.75 281 ILE A CA 1
ATOM 2164 C C . ILE A 1 281 ? -14.240 -12.305 -0.056 1.00 88.75 281 ILE A C 1
ATOM 2166 O O . ILE A 1 281 ? -13.215 -12.101 -0.698 1.00 88.75 281 ILE A O 1
ATOM 2170 N N . ASN A 1 282 ? -14.676 -13.544 0.195 1.00 87.62 282 ASN A N 1
ATOM 2171 C CA . ASN A 1 282 ? -13.992 -14.736 -0.312 1.00 87.62 282 ASN A CA 1
ATOM 2172 C C . ASN A 1 282 ? -13.957 -14.750 -1.845 1.00 87.62 282 ASN A C 1
ATOM 2174 O O . ASN A 1 282 ? -12.909 -14.982 -2.430 1.00 87.62 282 ASN A O 1
ATOM 2178 N N . GLU A 1 283 ? -15.095 -14.509 -2.500 1.00 91.56 283 GLU A N 1
ATOM 2179 C CA . GLU A 1 283 ? -15.201 -14.471 -3.966 1.00 91.56 283 GLU A CA 1
ATOM 2180 C C . GLU A 1 283 ? -14.415 -13.291 -4.558 1.00 91.56 283 GLU A C 1
ATOM 2182 O O . GLU A 1 283 ? -13.854 -13.402 -5.642 1.00 91.56 283 GLU A O 1
ATOM 2187 N N . TRP A 1 284 ? -14.307 -12.188 -3.816 1.00 92.00 284 TRP A N 1
ATOM 2188 C CA . TRP A 1 284 ? -13.521 -11.024 -4.209 1.00 92.00 284 TRP A CA 1
ATOM 2189 C C . TRP A 1 284 ? -12.020 -11.339 -4.287 1.00 92.00 284 TRP A C 1
ATOM 2191 O O . TRP A 1 284 ? -11.405 -11.058 -5.312 1.00 92.00 284 TRP A O 1
ATOM 2201 N N . TRP A 1 285 ? -11.443 -12.001 -3.275 1.00 93.81 285 TRP A N 1
ATOM 2202 C CA . TRP A 1 285 ? -10.040 -12.446 -3.324 1.00 93.81 285 TRP A CA 1
ATOM 2203 C C . TRP A 1 285 ? -9.774 -13.458 -4.433 1.00 93.81 285 TRP A C 1
ATOM 2205 O O . TRP A 1 285 ? -8.746 -13.398 -5.101 1.00 93.81 285 TRP A O 1
ATOM 2215 N N . LYS A 1 286 ? -10.727 -14.367 -4.658 1.00 92.62 286 LYS A N 1
ATOM 2216 C CA . LYS A 1 286 ? -10.664 -15.327 -5.759 1.00 92.62 286 LYS A CA 1
ATOM 2217 C C . LYS A 1 286 ? -10.580 -14.628 -7.115 1.00 92.62 286 LYS A C 1
ATOM 2219 O O . LYS A 1 286 ? -9.716 -14.983 -7.908 1.00 92.62 286 LYS A O 1
ATOM 2224 N N . ALA A 1 287 ? -11.442 -13.641 -7.346 1.00 91.81 287 ALA A N 1
ATOM 2225 C CA . ALA A 1 287 ? -11.476 -12.891 -8.596 1.00 91.81 287 ALA A CA 1
ATOM 2226 C C . ALA A 1 287 ? -10.210 -12.050 -8.819 1.00 91.81 287 ALA A C 1
ATOM 2228 O O . ALA A 1 287 ? -9.806 -11.868 -9.961 1.00 91.81 287 ALA A O 1
ATOM 2229 N N . ILE A 1 288 ? -9.582 -11.548 -7.746 1.00 92.44 288 ILE A N 1
ATOM 2230 C CA . ILE A 1 288 ? -8.306 -10.824 -7.844 1.00 92.44 288 ILE A CA 1
ATOM 2231 C C . ILE A 1 288 ? -7.218 -11.739 -8.404 1.00 92.44 288 ILE A C 1
ATOM 2233 O O . ILE A 1 288 ? -6.556 -11.350 -9.356 1.00 92.44 288 ILE A O 1
ATOM 2237 N N . TYR A 1 289 ? -7.062 -12.948 -7.858 1.00 93.25 289 TYR A N 1
ATOM 2238 C CA . TYR A 1 289 ? -6.085 -13.904 -8.383 1.00 93.25 289 TYR A CA 1
ATOM 2239 C C . TYR A 1 289 ? -6.339 -14.232 -9.858 1.00 93.25 289 TYR A C 1
ATOM 2241 O O . TYR A 1 289 ? -5.410 -14.190 -10.658 1.00 93.25 289 TYR A O 1
ATOM 2249 N N . ASP A 1 290 ? -7.589 -14.536 -10.217 1.00 91.62 290 ASP A N 1
ATOM 2250 C CA . ASP A 1 290 ? -7.917 -14.962 -11.583 1.00 91.62 290 ASP A CA 1
ATOM 2251 C C . ASP A 1 290 ? -7.629 -13.832 -12.594 1.00 91.62 290 ASP A C 1
ATOM 2253 O O . ASP A 1 290 ? -7.044 -14.071 -13.644 1.00 91.62 290 ASP A O 1
ATOM 2257 N N . ASP A 1 291 ? -7.932 -12.577 -12.240 1.00 90.00 291 ASP A N 1
ATOM 2258 C CA . ASP A 1 291 ? -7.601 -11.414 -13.075 1.00 90.00 291 ASP A CA 1
ATOM 2259 C C . ASP A 1 291 ? -6.089 -11.150 -13.170 1.00 90.00 291 ASP A C 1
ATOM 2261 O O . ASP A 1 291 ? -5.634 -10.633 -14.187 1.00 90.00 291 ASP A O 1
ATOM 2265 N N . ILE A 1 292 ? -5.293 -11.495 -12.151 1.00 90.12 292 ILE A N 1
ATOM 2266 C CA . ILE A 1 292 ? -3.824 -11.408 -12.238 1.00 90.12 292 ILE A CA 1
ATOM 2267 C C . ILE A 1 292 ? -3.303 -12.437 -13.239 1.00 90.12 292 ILE A C 1
ATOM 2269 O O . ILE A 1 292 ? -2.504 -12.076 -14.100 1.00 90.12 292 ILE A O 1
ATOM 2273 N N . ALA A 1 293 ? -3.791 -13.678 -13.175 1.00 88.12 293 ALA A N 1
ATOM 2274 C CA . ALA A 1 293 ? -3.416 -14.728 -14.120 1.00 88.12 293 ALA A CA 1
ATOM 2275 C C . ALA A 1 293 ? -3.702 -14.309 -15.575 1.00 88.12 293 ALA A C 1
ATOM 2277 O O . ALA A 1 293 ? -2.825 -14.405 -16.432 1.00 88.12 293 ALA A O 1
ATOM 2278 N N . ASP A 1 294 ? -4.883 -13.740 -15.836 1.00 86.75 294 ASP A N 1
ATOM 2279 C CA . ASP A 1 294 ? -5.259 -13.241 -17.165 1.00 86.75 294 ASP A CA 1
ATOM 2280 C C . ASP A 1 294 ? -4.367 -12.077 -17.643 1.00 86.75 294 ASP A C 1
ATOM 2282 O O . ASP A 1 294 ? -4.131 -11.902 -18.842 1.00 86.75 294 ASP A O 1
ATOM 2286 N N . ARG A 1 295 ? -3.867 -11.247 -16.717 1.00 82.75 295 ARG A N 1
ATOM 2287 C CA . ARG A 1 295 ? -3.009 -10.094 -17.037 1.00 82.75 295 ARG A CA 1
ATOM 2288 C C . ARG A 1 295 ? -1.578 -10.470 -17.367 1.00 82.75 295 ARG A C 1
ATOM 2290 O O . ARG A 1 295 ? -0.961 -9.726 -18.130 1.00 82.75 295 ARG A O 1
ATOM 2297 N N . LEU A 1 296 ? -1.059 -11.571 -16.824 1.00 83.12 296 LEU A N 1
ATOM 2298 C CA . LEU A 1 296 ? 0.330 -11.983 -17.055 1.00 83.12 296 LEU A CA 1
ATOM 2299 C C . LEU A 1 296 ? 0.649 -12.154 -18.543 1.00 83.12 296 LEU A C 1
ATOM 2301 O O . LEU A 1 296 ? 1.740 -11.808 -18.976 1.00 83.12 296 LEU A O 1
ATOM 2305 N N . VAL A 1 297 ? -0.349 -12.503 -19.358 1.00 78.25 297 VAL A N 1
ATOM 2306 C CA . VAL A 1 297 ? -0.237 -12.584 -20.824 1.00 78.25 297 VAL A CA 1
ATOM 2307 C C . VAL A 1 297 ? 0.224 -11.264 -21.474 1.00 78.25 297 VAL A C 1
ATOM 2309 O O . VAL A 1 297 ? 0.789 -11.272 -22.562 1.00 78.25 297 VAL A O 1
ATOM 2312 N N . LYS A 1 298 ? -0.002 -10.108 -20.836 1.00 81.38 298 LYS A N 1
ATOM 2313 C CA . LYS A 1 298 ? 0.386 -8.784 -21.364 1.00 81.38 298 LYS A CA 1
ATOM 2314 C C . LYS A 1 298 ? 1.740 -8.285 -20.857 1.00 81.38 298 LYS A C 1
ATOM 2316 O O . LYS A 1 298 ? 2.165 -7.199 -21.256 1.00 81.38 298 LYS A O 1
ATOM 2321 N N . VAL A 1 299 ? 2.394 -9.031 -19.970 1.00 83.94 299 VAL A N 1
ATOM 2322 C CA . VAL A 1 299 ? 3.643 -8.609 -19.326 1.00 83.94 299 VAL A CA 1
ATOM 2323 C C . VAL A 1 299 ? 4.790 -8.539 -20.328 1.00 83.94 299 VAL A C 1
ATOM 2325 O O . VAL A 1 299 ? 5.533 -7.561 -20.305 1.00 83.94 299 VAL A O 1
ATOM 2328 N N . ASP A 1 300 ? 4.864 -9.484 -21.267 1.00 82.50 300 ASP A N 1
ATOM 2329 C CA . ASP A 1 300 ? 5.891 -9.509 -22.315 1.00 82.50 300 ASP A CA 1
ATOM 2330 C C . ASP A 1 300 ? 5.901 -8.215 -23.114 1.00 82.50 300 ASP A C 1
ATOM 2332 O O . ASP A 1 300 ? 6.929 -7.550 -23.226 1.00 82.50 300 ASP A O 1
ATOM 2336 N N . LEU A 1 301 ? 4.730 -7.811 -23.610 1.00 80.12 301 LEU A N 1
ATOM 2337 C CA . LEU A 1 301 ? 4.593 -6.586 -24.386 1.00 80.12 301 LEU A CA 1
ATOM 2338 C C . LEU A 1 301 ? 5.010 -5.356 -23.569 1.00 80.12 301 LEU A C 1
ATOM 2340 O O . LEU A 1 301 ? 5.674 -4.468 -24.098 1.00 80.12 301 LEU A O 1
ATOM 2344 N N . ALA A 1 302 ? 4.639 -5.297 -22.287 1.00 83.38 302 ALA A N 1
ATOM 2345 C CA . ALA A 1 302 ? 4.991 -4.175 -21.423 1.00 83.38 302 ALA A CA 1
ATOM 2346 C C . ALA A 1 302 ? 6.506 -4.096 -21.165 1.00 83.38 302 ALA A C 1
ATOM 2348 O O . ALA A 1 302 ? 7.088 -3.020 -21.295 1.00 83.38 302 ALA A O 1
ATOM 2349 N N . ILE A 1 303 ? 7.151 -5.224 -20.854 1.00 84.06 303 ILE A N 1
ATOM 2350 C CA . ILE A 1 303 ? 8.596 -5.287 -20.597 1.00 84.06 303 ILE A CA 1
ATOM 2351 C C . ILE A 1 303 ? 9.392 -5.013 -21.874 1.00 84.06 303 ILE A C 1
ATOM 2353 O O . ILE A 1 303 ? 10.341 -4.232 -21.847 1.00 84.06 303 ILE A O 1
ATOM 2357 N N . ARG A 1 304 ? 8.999 -5.589 -23.015 1.00 79.69 304 ARG A N 1
ATOM 2358 C CA . ARG A 1 304 ? 9.658 -5.305 -24.299 1.00 79.69 304 ARG A CA 1
ATOM 2359 C C . ARG A 1 304 ? 9.516 -3.836 -24.679 1.00 79.69 304 ARG A C 1
ATOM 2361 O O . ARG A 1 304 ? 10.504 -3.197 -25.034 1.00 79.69 304 ARG A O 1
ATOM 2368 N N . ARG A 1 305 ? 8.323 -3.256 -24.504 1.00 83.12 305 ARG A N 1
ATOM 2369 C CA . ARG A 1 305 ? 8.091 -1.824 -24.740 1.00 83.12 305 ARG A CA 1
ATOM 2370 C C . ARG A 1 305 ? 9.010 -0.948 -23.887 1.00 83.12 305 ARG A C 1
ATOM 2372 O O . ARG A 1 305 ? 9.584 -0.004 -24.416 1.00 83.12 305 ARG A O 1
ATOM 2379 N N . THR A 1 306 ? 9.172 -1.223 -22.592 1.00 86.81 306 THR A N 1
ATOM 2380 C CA . THR A 1 306 ? 10.056 -0.403 -21.740 1.00 86.81 306 THR A CA 1
ATOM 2381 C C . THR A 1 306 ? 11.540 -0.637 -21.985 1.00 86.81 306 THR A C 1
ATOM 2383 O O . THR A 1 306 ? 12.341 0.262 -21.727 1.00 86.81 306 THR A O 1
ATOM 2386 N N . ARG A 1 307 ? 11.927 -1.804 -22.509 1.00 85.69 307 ARG A N 1
ATOM 2387 C CA . ARG A 1 307 ? 13.290 -2.051 -22.997 1.00 85.69 307 ARG A CA 1
ATOM 2388 C C . ARG A 1 307 ? 13.589 -1.280 -24.286 1.00 85.69 307 ARG A C 1
ATOM 2390 O O . ARG A 1 307 ? 14.719 -0.843 -24.452 1.00 85.69 307 ARG A O 1
ATOM 2397 N N . ALA A 1 308 ? 12.588 -1.071 -25.142 1.00 82.94 308 ALA A N 1
ATOM 2398 C CA . ALA A 1 308 ? 12.717 -0.385 -26.431 1.00 82.94 308 ALA A CA 1
ATOM 2399 C C . ALA A 1 308 ? 12.758 1.148 -26.370 1.00 82.94 308 ALA A C 1
ATOM 2401 O O . ALA A 1 308 ? 13.184 1.784 -27.331 1.00 82.94 308 ALA A O 1
ATOM 2402 N N . ILE A 1 309 ? 12.316 1.749 -25.264 1.00 85.75 309 ILE A N 1
ATOM 2403 C CA . ILE A 1 309 ? 12.283 3.206 -25.102 1.00 85.75 309 ILE A CA 1
ATOM 2404 C C . ILE A 1 309 ? 13.497 3.637 -24.284 1.00 85.75 309 ILE A C 1
ATOM 2406 O O . ILE A 1 309 ? 13.644 3.200 -23.140 1.00 85.75 309 ILE A O 1
ATOM 2410 N N . ALA A 1 310 ? 14.327 4.521 -24.834 1.00 90.81 310 ALA A N 1
ATOM 2411 C CA . ALA A 1 310 ? 15.472 5.117 -24.155 1.00 90.81 310 ALA A CA 1
ATOM 2412 C C . ALA A 1 310 ? 15.308 6.629 -23.983 1.00 90.81 310 ALA A C 1
ATOM 2414 O O . ALA A 1 310 ? 14.779 7.320 -24.853 1.00 90.81 310 ALA A O 1
ATOM 2415 N N . TYR A 1 311 ? 15.761 7.133 -22.833 1.00 91.44 311 TYR A N 1
ATOM 2416 C CA . TYR A 1 311 ? 15.806 8.564 -22.539 1.00 91.44 311 TYR A CA 1
ATOM 2417 C C . TYR A 1 311 ? 17.244 9.045 -22.681 1.00 91.44 311 TYR A C 1
ATOM 2419 O O . TYR A 1 311 ? 18.111 8.625 -21.915 1.00 91.44 311 TYR A O 1
ATOM 2427 N N . ASP A 1 312 ? 17.503 9.919 -23.648 1.00 92.25 312 ASP A N 1
ATOM 2428 C CA . ASP A 1 312 ? 18.801 10.547 -23.846 1.00 92.25 312 ASP A CA 1
ATOM 2429 C C . ASP A 1 312 ? 18.945 11.790 -22.971 1.00 92.25 312 ASP A C 1
ATOM 2431 O O . ASP A 1 312 ? 18.567 12.904 -23.334 1.00 92.25 312 ASP A O 1
ATOM 2435 N N . PHE A 1 313 ? 19.568 11.604 -21.812 1.00 92.75 313 PHE A N 1
ATOM 2436 C CA . PHE A 1 313 ? 19.889 12.694 -20.894 1.00 92.75 313 PHE A CA 1
ATOM 2437 C C . PHE A 1 313 ? 21.023 13.607 -21.392 1.00 92.75 313 PHE A C 1
ATOM 2439 O O . PHE A 1 313 ? 21.374 14.566 -20.710 1.00 92.75 313 PHE A O 1
ATOM 2446 N N . GLY A 1 314 ? 21.618 13.325 -22.557 1.00 90.12 314 GLY A N 1
ATOM 2447 C CA . GLY A 1 314 ? 22.473 14.271 -23.275 1.00 90.12 314 GLY A CA 1
ATOM 2448 C C . GLY A 1 314 ? 21.693 15.301 -24.100 1.00 90.12 314 GLY A C 1
ATOM 2449 O O . GLY A 1 314 ? 22.239 16.362 -24.401 1.00 90.12 314 GLY A O 1
ATOM 2450 N N . GLU A 1 315 ? 20.439 15.002 -24.453 1.00 89.81 315 GLU A N 1
ATOM 2451 C CA . GLU A 1 315 ? 19.553 15.887 -25.224 1.00 89.81 315 GLU A CA 1
ATOM 2452 C C . GLU A 1 315 ? 18.419 16.480 -24.379 1.00 89.81 315 GLU A C 1
ATOM 2454 O O . GLU A 1 315 ? 17.986 17.605 -24.634 1.00 89.81 315 GLU A O 1
ATOM 2459 N N . LEU A 1 316 ? 17.945 15.748 -23.366 1.00 90.94 316 LEU A N 1
ATOM 2460 C CA . LEU A 1 316 ? 16.941 16.243 -22.428 1.00 90.94 316 LEU A CA 1
ATOM 2461 C C . LEU A 1 316 ? 17.483 17.432 -21.610 1.00 90.94 316 LEU A C 1
ATOM 2463 O O . LEU A 1 316 ? 18.669 17.477 -21.280 1.00 90.94 316 LEU A O 1
ATOM 2467 N N . PRO A 1 317 ? 16.617 18.381 -21.204 1.00 90.62 317 PRO A N 1
ATOM 2468 C CA . PRO A 1 317 ? 17.038 19.591 -20.490 1.00 90.62 317 PRO A CA 1
ATOM 2469 C C . PRO A 1 317 ? 17.409 19.338 -19.015 1.00 90.62 317 PRO A C 1
ATOM 2471 O O . PRO A 1 317 ? 17.724 20.265 -18.275 1.00 90.62 317 PRO A O 1
ATOM 2474 N N . PHE A 1 318 ? 17.361 18.086 -18.566 1.00 92.62 318 PHE A N 1
ATOM 2475 C CA . PHE A 1 318 ? 17.646 17.669 -17.200 1.00 92.62 318 PHE A CA 1
ATOM 2476 C C . PHE A 1 318 ? 18.364 16.319 -17.193 1.00 92.62 318 PHE A C 1
ATOM 2478 O O . PHE A 1 318 ? 18.231 15.530 -18.123 1.00 92.62 318 PHE A O 1
ATOM 2485 N N . ASP A 1 319 ? 19.098 16.034 -16.118 1.00 95.56 319 ASP A N 1
ATOM 2486 C CA . ASP A 1 319 ? 19.758 14.742 -15.919 1.00 95.56 319 ASP A CA 1
ATOM 2487 C C . ASP A 1 319 ? 18.813 13.670 -15.333 1.00 95.56 319 ASP A C 1
ATOM 2489 O O . ASP A 1 319 ? 17.676 13.941 -14.927 1.00 95.56 319 ASP A O 1
ATOM 2493 N N . ALA A 1 320 ? 19.295 12.424 -15.264 1.00 96.31 320 ALA A N 1
ATOM 2494 C CA . ALA A 1 320 ? 18.523 11.288 -14.760 1.00 96.31 320 ALA A CA 1
ATOM 2495 C C . ALA A 1 320 ? 18.062 11.464 -13.301 1.00 96.31 320 ALA A C 1
ATOM 2497 O O . ALA A 1 320 ? 16.923 11.134 -12.969 1.00 96.31 320 ALA A O 1
ATOM 2498 N N . ALA A 1 321 ? 18.911 12.016 -12.427 1.00 97.75 321 ALA A N 1
ATOM 2499 C CA . ALA A 1 321 ? 18.560 12.261 -11.027 1.00 97.75 321 ALA A CA 1
ATOM 2500 C C . ALA A 1 321 ? 17.451 13.319 -10.905 1.00 97.75 321 ALA A C 1
ATOM 2502 O O . ALA A 1 321 ? 16.501 13.158 -10.139 1.00 97.75 321 ALA A O 1
ATOM 2503 N N . THR A 1 322 ? 17.532 14.386 -11.698 1.00 97.38 322 THR A N 1
ATOM 2504 C CA . THR A 1 322 ? 16.505 15.427 -11.784 1.00 97.38 322 THR A CA 1
ATOM 2505 C C . THR A 1 322 ? 15.192 14.866 -12.315 1.00 97.38 322 THR A C 1
ATOM 2507 O O . THR A 1 322 ? 14.142 15.180 -11.760 1.00 97.38 322 THR A O 1
ATOM 2510 N N . CYS A 1 323 ? 15.243 13.974 -13.306 1.00 96.88 323 CYS A N 1
ATOM 2511 C CA . CYS A 1 323 ? 14.066 13.293 -13.838 1.00 96.88 323 CYS A CA 1
ATOM 2512 C C . CYS A 1 323 ? 13.295 12.529 -12.743 1.00 96.88 323 CYS A C 1
ATOM 2514 O O . CYS A 1 323 ? 12.097 12.753 -12.559 1.00 96.88 323 CYS A O 1
ATOM 2516 N N . TYR A 1 324 ? 13.983 11.726 -11.919 1.00 97.81 324 TYR A N 1
ATOM 2517 C CA . TYR A 1 324 ? 13.351 11.064 -10.768 1.00 97.81 324 TYR A CA 1
ATOM 2518 C C . TYR A 1 324 ? 12.753 12.054 -9.764 1.00 97.81 324 TYR A C 1
ATOM 2520 O O . TYR A 1 324 ? 11.657 11.823 -9.248 1.00 97.81 324 TYR A O 1
ATOM 2528 N N . ARG A 1 325 ? 13.439 13.173 -9.490 1.00 97.50 325 ARG A N 1
ATOM 2529 C CA . ARG A 1 325 ? 12.912 14.219 -8.598 1.00 97.50 325 ARG A CA 1
ATOM 2530 C C . ARG A 1 325 ? 11.650 14.869 -9.153 1.00 97.50 325 ARG A C 1
ATOM 2532 O O . ARG A 1 325 ? 10.746 15.169 -8.377 1.00 97.50 325 ARG A O 1
ATOM 2539 N N . TYR A 1 326 ? 11.554 15.052 -10.467 1.00 96.44 326 TYR A N 1
ATOM 2540 C CA . TYR A 1 326 ? 10.334 15.545 -11.109 1.00 96.44 326 TYR A CA 1
ATOM 2541 C C . TYR A 1 326 ? 9.170 14.559 -11.020 1.00 96.44 326 TYR A C 1
ATOM 2543 O O . TYR A 1 326 ? 8.021 14.981 -10.928 1.00 96.44 326 TYR A O 1
ATOM 2551 N N . TRP A 1 327 ? 9.449 13.259 -10.931 1.00 96.19 327 TRP A N 1
ATOM 2552 C CA . TRP A 1 327 ? 8.443 12.253 -10.572 1.00 96.19 327 TRP A CA 1
ATOM 2553 C C . TRP A 1 327 ? 8.122 12.203 -9.072 1.00 96.19 327 TRP A C 1
ATOM 2555 O O . TRP A 1 327 ? 7.320 11.379 -8.641 1.00 96.19 327 TRP A O 1
ATOM 2565 N N . GLY A 1 328 ? 8.719 13.086 -8.266 1.00 95.44 328 GLY A N 1
ATOM 2566 C CA . GLY A 1 328 ? 8.470 13.198 -6.831 1.00 95.44 328 GLY A CA 1
ATOM 2567 C C . GLY A 1 328 ? 9.348 12.301 -5.959 1.00 95.44 328 GLY A C 1
ATOM 2568 O O . GLY A 1 328 ? 9.122 12.243 -4.752 1.00 95.44 328 GLY A O 1
ATOM 2569 N N . VAL A 1 329 ? 10.353 11.619 -6.519 1.00 97.06 329 VAL A N 1
ATOM 2570 C CA . VAL A 1 329 ? 11.278 10.775 -5.747 1.00 97.06 329 VAL A CA 1
ATOM 2571 C C . VAL A 1 329 ? 12.257 11.647 -4.954 1.00 97.06 329 VAL A C 1
ATOM 2573 O O . VAL A 1 329 ? 12.878 12.564 -5.492 1.00 97.06 329 VAL A O 1
ATOM 2576 N N . ALA A 1 330 ? 12.423 11.364 -3.658 1.00 96.44 330 ALA A N 1
ATOM 2577 C CA . ALA A 1 330 ? 13.367 12.100 -2.815 1.00 96.44 330 ALA A CA 1
ATOM 2578 C C . ALA A 1 330 ? 14.819 11.980 -3.314 1.00 96.44 330 ALA A C 1
ATOM 2580 O O . ALA A 1 330 ? 15.238 10.930 -3.797 1.00 96.44 330 ALA A O 1
ATOM 2581 N N . ASN A 1 331 ? 15.602 13.049 -3.113 1.00 96.44 331 ASN A N 1
ATOM 2582 C CA . ASN A 1 331 ? 16.936 13.218 -3.704 1.00 96.44 331 ASN A CA 1
ATOM 2583 C C . ASN A 1 331 ? 17.871 12.015 -3.517 1.00 96.44 331 ASN A C 1
ATOM 2585 O O . ASN A 1 331 ? 18.485 11.581 -4.479 1.00 96.44 331 ASN A O 1
ATOM 2589 N N . ARG A 1 332 ? 17.935 11.451 -2.305 1.00 95.06 332 ARG A N 1
ATOM 2590 C CA . ARG A 1 332 ? 18.792 10.296 -2.003 1.00 95.06 332 ARG A CA 1
ATOM 2591 C C . ARG A 1 332 ? 18.509 9.105 -2.924 1.00 95.06 332 ARG A C 1
ATOM 2593 O O . ARG A 1 332 ? 19.421 8.570 -3.538 1.00 95.06 332 ARG A O 1
ATOM 2600 N N . TYR A 1 333 ? 17.240 8.719 -3.037 1.00 96.12 333 TYR A N 1
ATOM 2601 C CA . TYR A 1 333 ? 16.835 7.572 -3.851 1.00 96.12 333 TYR A CA 1
ATOM 2602 C C . TYR A 1 333 ? 16.942 7.884 -5.346 1.00 96.12 333 TYR A C 1
ATOM 2604 O O . TYR A 1 333 ? 17.282 7.009 -6.133 1.00 96.12 333 TYR A O 1
ATOM 2612 N N . ALA A 1 334 ? 16.689 9.139 -5.730 1.00 97.62 334 ALA A N 1
ATOM 2613 C CA . ALA A 1 334 ? 16.851 9.615 -7.099 1.00 97.62 334 ALA A CA 1
ATOM 2614 C C . ALA A 1 334 ? 18.313 9.539 -7.575 1.00 97.62 334 ALA A C 1
ATOM 2616 O O . ALA A 1 334 ? 18.560 9.084 -8.688 1.00 97.62 334 ALA A O 1
ATOM 2617 N N . GLU A 1 335 ? 19.273 9.947 -6.741 1.00 97.38 335 GLU A N 1
ATOM 2618 C CA . GLU A 1 335 ? 20.711 9.855 -7.034 1.00 97.38 335 GLU A CA 1
ATOM 2619 C C . GLU A 1 335 ? 21.154 8.394 -7.162 1.00 97.38 335 GLU A C 1
ATOM 2621 O O . GLU A 1 335 ? 21.693 8.009 -8.199 1.00 97.38 335 GLU A O 1
ATOM 2626 N N . ALA A 1 336 ? 20.828 7.553 -6.176 1.00 95.25 336 ALA A N 1
ATOM 2627 C CA . ALA A 1 336 ? 21.163 6.129 -6.200 1.00 95.25 336 ALA A CA 1
ATOM 2628 C C . ALA A 1 336 ? 20.581 5.399 -7.427 1.00 95.25 336 ALA A C 1
ATOM 2630 O O . ALA A 1 336 ? 21.266 4.612 -8.091 1.00 95.25 336 ALA A O 1
ATOM 2631 N N . ALA A 1 337 ? 19.321 5.688 -7.768 1.00 96.75 337 ALA A N 1
ATOM 2632 C CA . ALA A 1 337 ? 18.659 5.127 -8.939 1.00 96.75 337 ALA A CA 1
ATOM 2633 C C . ALA A 1 337 ? 19.265 5.640 -10.256 1.00 96.75 337 ALA A C 1
ATOM 2635 O O . ALA A 1 337 ? 19.399 4.872 -11.209 1.00 96.75 337 ALA A O 1
ATOM 2636 N N . ALA A 1 338 ? 19.640 6.919 -10.336 1.00 97.12 338 ALA A N 1
ATOM 2637 C CA . ALA A 1 338 ? 20.257 7.507 -11.524 1.00 97.12 338 ALA A CA 1
ATOM 2638 C C . ALA A 1 338 ? 21.664 6.957 -11.780 1.00 97.12 338 ALA A C 1
ATOM 2640 O O . ALA A 1 338 ? 21.967 6.548 -12.905 1.00 97.12 338 ALA A O 1
ATOM 2641 N N . ASP A 1 339 ? 22.496 6.876 -10.741 1.00 94.19 339 ASP A N 1
ATOM 2642 C CA . ASP A 1 339 ? 23.839 6.300 -10.821 1.00 94.19 339 ASP A CA 1
ATOM 2643 C C . ASP A 1 339 ? 23.777 4.856 -11.318 1.00 94.19 339 ASP A C 1
ATOM 2645 O O . ASP A 1 339 ? 24.529 4.451 -12.210 1.00 94.19 339 ASP A O 1
ATOM 2649 N N . ARG A 1 340 ? 22.826 4.075 -10.796 1.00 92.00 340 ARG A N 1
ATOM 2650 C CA . ARG A 1 340 ? 22.611 2.695 -11.231 1.00 92.00 340 ARG A CA 1
ATOM 2651 C C . ARG A 1 340 ? 22.102 2.627 -12.673 1.00 92.00 340 ARG A C 1
ATOM 2653 O O . ARG A 1 340 ? 22.689 1.897 -13.471 1.00 92.00 340 ARG A O 1
ATOM 2660 N N . ALA A 1 341 ? 21.087 3.409 -13.040 1.00 91.69 341 ALA A N 1
ATOM 2661 C CA . ALA A 1 341 ? 20.502 3.378 -14.382 1.00 91.69 341 ALA A CA 1
ATOM 2662 C C . ALA A 1 341 ? 21.520 3.747 -15.472 1.00 91.69 341 ALA A C 1
ATOM 2664 O O . ALA A 1 341 ? 21.627 3.051 -16.482 1.00 91.69 341 ALA A O 1
ATOM 2665 N N . THR A 1 342 ? 22.308 4.800 -15.249 1.00 88.62 342 THR A N 1
ATOM 2666 C CA . THR A 1 342 ? 23.358 5.251 -16.180 1.00 88.62 342 THR A CA 1
ATOM 2667 C C . THR A 1 342 ? 24.515 4.254 -16.274 1.00 88.62 342 THR A C 1
ATOM 2669 O O . THR A 1 342 ? 25.059 4.030 -17.353 1.00 88.62 342 THR A O 1
ATOM 2672 N N . THR A 1 343 ? 24.851 3.584 -15.169 1.00 86.44 343 THR A N 1
ATOM 2673 C CA . THR A 1 343 ? 25.881 2.532 -15.110 1.00 86.44 343 THR A CA 1
ATOM 2674 C C . THR A 1 343 ? 25.481 1.248 -15.852 1.00 86.44 343 THR A C 1
ATOM 2676 O O . THR A 1 343 ? 26.350 0.498 -16.317 1.00 86.44 343 THR A O 1
ATOM 2679 N N . LEU A 1 344 ? 24.179 0.966 -15.940 1.00 80.12 344 LEU A N 1
ATOM 2680 C CA . LEU A 1 344 ? 23.615 -0.165 -16.686 1.00 80.12 344 LEU A CA 1
ATOM 2681 C C . LEU A 1 344 ? 23.443 0.143 -18.180 1.00 80.12 344 LEU A C 1
ATOM 2683 O O . LEU A 1 344 ? 23.470 -0.765 -19.013 1.00 80.12 344 LEU A O 1
ATOM 2687 N N . ALA A 1 345 ? 23.273 1.418 -18.520 1.00 82.81 345 ALA A N 1
ATOM 2688 C CA . ALA A 1 345 ? 23.046 1.882 -19.877 1.00 82.81 345 ALA A CA 1
ATOM 2689 C C . ALA A 1 345 ? 24.309 1.854 -20.749 1.00 82.81 345 ALA A C 1
ATOM 2691 O O . ALA A 1 345 ? 25.444 1.969 -20.283 1.00 82.81 345 ALA A O 1
ATOM 2692 N N . SER A 1 346 ? 24.104 1.713 -22.057 1.00 77.94 346 SER A N 1
ATOM 2693 C CA . SER A 1 346 ? 25.170 1.729 -23.055 1.00 77.94 346 SER A CA 1
ATOM 2694 C C . SER A 1 346 ? 24.629 2.340 -24.350 1.00 77.94 346 SER A C 1
ATOM 2696 O O . SER A 1 346 ? 23.991 1.614 -25.107 1.00 77.94 346 SER A O 1
ATOM 2698 N N . PRO A 1 347 ? 24.893 3.631 -24.630 1.00 85.94 347 PRO A N 1
ATOM 2699 C CA . PRO A 1 347 ? 25.753 4.552 -23.874 1.00 85.94 347 PRO A CA 1
ATOM 2700 C C . PRO A 1 347 ? 25.166 4.951 -22.508 1.00 85.94 347 PRO A C 1
ATOM 2702 O O . PRO A 1 347 ? 23.958 4.898 -22.301 1.00 85.94 347 PRO A O 1
ATOM 2705 N N . SER A 1 348 ? 26.020 5.377 -21.571 1.00 86.12 348 SER A N 1
ATOM 2706 C CA . SER A 1 348 ? 25.610 5.694 -20.190 1.00 86.12 348 SER A CA 1
ATOM 2707 C C . SER A 1 348 ? 24.628 6.866 -20.082 1.00 86.12 348 SER A C 1
ATOM 2709 O O . SER A 1 348 ? 23.921 6.981 -19.087 1.00 86.12 348 SER A O 1
ATOM 2711 N N . SER A 1 349 ? 24.577 7.737 -21.096 1.00 87.75 349 SER A N 1
ATOM 2712 C CA . SER A 1 349 ? 23.624 8.849 -21.183 1.00 87.75 349 SER A CA 1
ATOM 2713 C C . SER A 1 349 ? 22.219 8.425 -21.616 1.00 87.75 349 SER A C 1
ATOM 2715 O O . SER A 1 349 ? 21.305 9.234 -21.505 1.00 87.75 349 SER A O 1
ATOM 2717 N N . ARG A 1 350 ? 22.042 7.182 -22.093 1.00 90.50 350 ARG A N 1
ATOM 2718 C CA . ARG A 1 350 ? 20.795 6.688 -22.697 1.00 90.50 350 ARG A CA 1
ATOM 2719 C C . ARG A 1 350 ? 20.257 5.432 -22.002 1.00 90.50 350 ARG A C 1
ATOM 2721 O O . ARG A 1 350 ? 20.229 4.357 -22.605 1.00 90.50 350 ARG A O 1
ATOM 2728 N N . PRO A 1 351 ? 19.884 5.492 -20.712 1.00 91.12 351 PRO A N 1
ATOM 2729 C CA . PRO A 1 351 ? 19.187 4.382 -20.076 1.00 91.12 351 PRO A CA 1
ATOM 2730 C C . PRO A 1 351 ? 17.808 4.161 -20.702 1.00 91.12 351 PRO A C 1
ATOM 2732 O O . PRO A 1 351 ? 17.089 5.103 -21.036 1.00 91.12 351 PRO A O 1
ATOM 2735 N N . THR A 1 352 ? 17.424 2.890 -20.806 1.00 90.38 352 THR A N 1
ATOM 2736 C CA . THR A 1 352 ? 16.061 2.505 -21.176 1.00 90.38 352 THR A CA 1
ATOM 2737 C C . THR A 1 352 ? 15.087 2.811 -20.038 1.00 90.38 352 THR A C 1
ATOM 2739 O O . THR A 1 352 ? 15.486 2.911 -18.872 1.00 90.38 352 THR A O 1
ATOM 2742 N N . VAL A 1 353 ? 13.791 2.900 -20.339 1.00 92.12 353 VAL A N 1
ATOM 2743 C CA . VAL A 1 353 ? 12.750 3.012 -19.305 1.00 92.12 353 VAL A CA 1
ATOM 2744 C C . VAL A 1 353 ? 12.816 1.823 -18.347 1.00 92.12 353 VAL A C 1
ATOM 2746 O O . VAL A 1 353 ? 12.661 2.007 -17.142 1.00 92.12 353 VAL A O 1
ATOM 2749 N N . TYR A 1 354 ? 13.115 0.625 -18.855 1.00 88.94 354 TYR A N 1
ATOM 2750 C CA . TYR A 1 354 ? 13.341 -0.558 -18.025 1.00 88.94 354 TYR A CA 1
ATOM 2751 C C . TYR A 1 354 ? 14.505 -0.357 -17.037 1.00 88.94 354 TYR A C 1
ATOM 2753 O O . TYR A 1 354 ? 14.358 -0.633 -15.846 1.00 88.94 354 TYR A O 1
ATOM 2761 N N . ASN A 1 355 ? 15.641 0.192 -17.494 1.00 90.75 355 ASN A N 1
ATOM 2762 C CA . ASN A 1 355 ? 16.781 0.496 -16.622 1.00 90.75 355 ASN A CA 1
ATOM 2763 C C . ASN A 1 355 ? 16.406 1.510 -15.540 1.00 90.75 355 ASN A C 1
ATOM 2765 O O . ASN A 1 355 ? 16.810 1.342 -14.390 1.00 90.75 355 ASN A O 1
ATOM 2769 N N . LEU A 1 356 ? 15.648 2.551 -15.897 1.00 94.81 356 LEU A N 1
ATOM 2770 C CA . LEU A 1 356 ? 15.192 3.563 -14.947 1.00 94.81 356 LEU A CA 1
ATOM 2771 C C . LEU A 1 356 ? 14.259 2.944 -13.895 1.00 94.81 356 LEU A C 1
ATOM 2773 O O . LEU A 1 356 ? 14.486 3.035 -12.691 1.00 94.81 356 LEU A O 1
ATOM 2777 N N . GLN A 1 357 ? 13.242 2.220 -14.348 1.00 94.31 357 GLN A N 1
ATOM 2778 C CA . GLN A 1 357 ? 12.293 1.555 -13.470 1.00 94.31 357 GLN A CA 1
ATOM 2779 C C . GLN A 1 357 ? 12.985 0.630 -12.462 1.00 94.31 357 GLN A C 1
ATOM 2781 O O . GLN A 1 357 ? 12.785 0.761 -11.254 1.00 94.31 357 GLN A O 1
ATOM 2786 N N . LEU A 1 358 ? 13.798 -0.304 -12.952 1.00 91.19 358 LEU A N 1
ATOM 2787 C CA . LEU A 1 358 ? 14.439 -1.294 -12.099 1.00 91.19 358 LEU A CA 1
ATOM 2788 C C . LEU A 1 358 ? 15.451 -0.652 -11.148 1.00 91.19 358 LEU A C 1
ATOM 2790 O O . LEU A 1 358 ? 15.536 -1.033 -9.983 1.00 91.19 358 LEU A O 1
ATOM 2794 N N . SER A 1 359 ? 16.187 0.358 -11.615 1.00 93.88 359 SER A N 1
ATOM 2795 C CA . SER A 1 359 ? 17.153 1.060 -10.770 1.00 93.88 359 SER A CA 1
ATOM 2796 C C . SER A 1 359 ? 16.484 1.801 -9.619 1.00 93.88 359 SER A C 1
ATOM 2798 O O . SER A 1 359 ? 17.040 1.814 -8.524 1.00 93.88 359 SER A O 1
ATOM 2800 N N . LEU A 1 360 ? 15.288 2.363 -9.836 1.00 96.06 360 LEU A N 1
ATOM 2801 C CA . LEU A 1 360 ? 14.483 2.939 -8.761 1.00 96.06 360 LEU A CA 1
ATOM 2802 C C . LEU A 1 360 ? 14.082 1.878 -7.736 1.00 96.06 360 LEU A C 1
ATOM 2804 O O . LEU A 1 360 ? 14.256 2.094 -6.543 1.00 96.06 360 LEU A O 1
ATOM 2808 N N . LEU A 1 361 ? 13.580 0.728 -8.182 1.00 93.50 361 LEU A N 1
ATOM 2809 C CA . LEU A 1 361 ? 13.149 -0.335 -7.271 1.00 93.50 361 LEU A CA 1
ATOM 2810 C C . LEU A 1 361 ? 14.300 -0.884 -6.432 1.00 93.50 361 LEU A C 1
ATOM 2812 O O . LEU A 1 361 ? 14.134 -1.063 -5.231 1.00 93.50 361 LEU A O 1
ATOM 2816 N N . ILE A 1 362 ? 15.466 -1.097 -7.044 1.00 90.62 362 ILE A N 1
ATOM 2817 C CA . ILE A 1 362 ? 16.656 -1.550 -6.321 1.00 90.62 362 ILE A CA 1
ATOM 2818 C C . ILE A 1 362 ? 17.138 -0.463 -5.352 1.00 90.62 362 ILE A C 1
ATOM 2820 O O . ILE A 1 362 ? 17.463 -0.770 -4.215 1.00 90.62 362 ILE A O 1
ATOM 2824 N N . ALA A 1 363 ? 17.136 0.816 -5.747 1.00 92.75 363 ALA A N 1
ATOM 2825 C CA . ALA A 1 363 ? 17.497 1.903 -4.834 1.00 92.75 363 ALA A CA 1
ATOM 2826 C C . ALA A 1 363 ? 16.554 1.981 -3.620 1.00 92.75 363 ALA A C 1
ATOM 2828 O O . ALA A 1 363 ? 16.998 2.248 -2.506 1.00 92.75 363 ALA A O 1
ATOM 2829 N N . LEU A 1 364 ? 15.256 1.724 -3.812 1.00 92.25 364 LEU A N 1
ATOM 2830 C CA . LEU A 1 364 ? 14.301 1.632 -2.707 1.00 92.25 364 LEU A CA 1
ATOM 2831 C C . LEU A 1 364 ? 14.556 0.392 -1.843 1.00 92.25 364 LEU A C 1
ATOM 2833 O O . LEU A 1 364 ? 14.503 0.494 -0.623 1.00 92.25 364 LEU A O 1
ATOM 2837 N N . LEU A 1 365 ? 14.858 -0.755 -2.451 1.00 88.69 365 LEU A N 1
ATOM 2838 C CA . LEU A 1 365 ? 15.164 -1.984 -1.722 1.00 88.69 365 LEU A CA 1
ATOM 2839 C C . LEU A 1 365 ? 16.418 -1.841 -0.847 1.00 88.69 365 LEU A C 1
ATOM 2841 O O . LEU A 1 365 ? 16.391 -2.229 0.319 1.00 88.69 365 LEU A O 1
ATOM 2845 N N . ASP A 1 366 ? 17.474 -1.242 -1.401 1.00 86.75 366 ASP A N 1
ATOM 2846 C CA . ASP A 1 366 ? 18.788 -1.114 -0.767 1.00 86.75 366 ASP A CA 1
ATOM 2847 C C . ASP A 1 366 ? 18.835 0.020 0.273 1.00 86.75 366 ASP A C 1
ATOM 2849 O O . ASP A 1 366 ? 19.506 -0.099 1.299 1.00 86.75 366 ASP A O 1
ATOM 2853 N N . GLU A 1 367 ? 18.165 1.151 0.010 1.00 89.38 367 GLU A N 1
ATOM 2854 C CA . GLU A 1 367 ? 18.415 2.393 0.756 1.00 89.38 367 GLU A CA 1
ATOM 2855 C C . GLU A 1 367 ? 17.209 2.974 1.499 1.00 89.38 367 GLU A C 1
ATOM 2857 O O . GLU A 1 367 ? 17.378 3.958 2.226 1.00 89.38 367 GLU A O 1
ATOM 2862 N N . TYR A 1 368 ? 15.995 2.438 1.333 1.00 90.38 368 TYR A N 1
ATOM 2863 C CA . TYR A 1 368 ? 14.808 3.051 1.928 1.00 90.38 368 TYR A CA 1
ATOM 2864 C C . TYR A 1 368 ? 14.793 2.940 3.460 1.00 90.38 368 TYR A C 1
ATOM 2866 O O . TYR A 1 368 ? 14.580 1.880 4.041 1.00 90.38 368 TYR A O 1
ATOM 2874 N N . GLU A 1 369 ? 14.944 4.083 4.131 1.00 88.75 369 GLU A N 1
ATOM 2875 C CA . GLU A 1 369 ? 14.982 4.175 5.602 1.00 88.75 369 GLU A CA 1
ATOM 2876 C C . GLU A 1 369 ? 13.611 4.456 6.236 1.00 88.75 369 GLU A C 1
ATOM 2878 O O . GLU A 1 369 ? 13.482 4.585 7.455 1.00 88.75 369 GLU A O 1
ATOM 2883 N N . GLY A 1 370 ? 12.574 4.621 5.414 1.00 88.31 370 GLY A N 1
ATOM 2884 C CA . GLY A 1 370 ? 11.230 4.905 5.892 1.00 88.31 370 GLY A CA 1
ATOM 2885 C C . GLY A 1 370 ? 10.447 3.651 6.281 1.00 88.31 370 GLY A C 1
ATOM 2886 O O . GLY A 1 370 ? 10.890 2.513 6.162 1.00 88.31 370 GLY A O 1
ATOM 2887 N N . SER A 1 371 ? 9.200 3.872 6.688 1.00 88.25 371 SER A N 1
ATOM 2888 C CA . SER A 1 371 ? 8.248 2.785 6.910 1.00 88.25 371 SER A CA 1
ATOM 2889 C C . SER A 1 371 ? 7.806 2.175 5.578 1.00 88.25 371 SER A C 1
ATOM 2891 O O . SER A 1 371 ? 7.227 2.876 4.742 1.00 88.25 371 SER A O 1
ATOM 2893 N N . TRP A 1 372 ? 7.992 0.867 5.403 1.00 86.75 372 TRP A N 1
ATOM 2894 C CA . TRP A 1 372 ? 7.497 0.098 4.247 1.00 86.75 372 TRP A CA 1
ATOM 2895 C C . TRP A 1 372 ? 5.968 0.148 4.116 1.00 86.75 372 TRP A C 1
ATOM 2897 O O . TRP A 1 372 ? 5.406 0.031 3.026 1.00 86.75 372 TRP A O 1
ATOM 2907 N N . ALA A 1 373 ? 5.286 0.408 5.234 1.00 85.88 373 ALA A N 1
ATOM 2908 C CA . ALA A 1 373 ? 3.850 0.624 5.299 1.00 85.88 373 ALA A CA 1
ATOM 2909 C C . ALA A 1 373 ? 3.444 2.093 5.016 1.00 85.88 373 ALA A C 1
ATOM 2911 O O . ALA A 1 373 ? 2.264 2.438 5.069 1.00 85.88 373 ALA A O 1
ATOM 2912 N N . SER A 1 374 ? 4.384 3.003 4.739 1.00 87.81 374 SER A N 1
ATOM 2913 C CA . SER A 1 374 ? 4.086 4.423 4.498 1.00 87.81 374 SER A CA 1
ATOM 2914 C C . SER A 1 374 ? 3.511 4.691 3.108 1.00 87.81 374 SER A C 1
ATOM 2916 O O . SER A 1 374 ? 3.769 3.960 2.152 1.00 87.81 374 SER A O 1
ATOM 2918 N N . ASN A 1 375 ? 2.740 5.776 2.979 1.00 87.56 375 ASN A N 1
ATOM 2919 C CA . ASN A 1 375 ? 2.248 6.247 1.680 1.00 87.56 375 ASN A CA 1
ATOM 2920 C C . ASN A 1 375 ? 3.393 6.659 0.757 1.00 87.56 375 ASN A C 1
ATOM 2922 O O . ASN A 1 375 ? 3.366 6.278 -0.3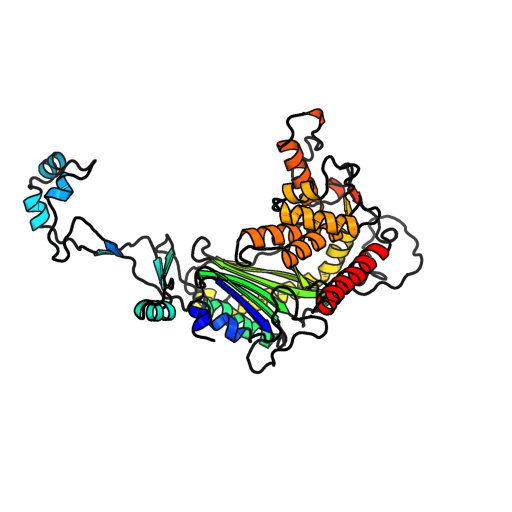99 1.00 87.56 375 ASN A O 1
ATOM 2926 N N . THR A 1 376 ? 4.437 7.292 1.291 1.00 91.56 376 THR A N 1
ATOM 2927 C CA . THR A 1 376 ? 5.622 7.686 0.520 1.00 91.56 376 THR A CA 1
ATOM 2928 C C . THR A 1 376 ? 6.318 6.498 -0.143 1.00 91.56 376 THR A C 1
ATOM 2930 O O . THR A 1 376 ? 6.641 6.567 -1.321 1.00 91.56 376 THR A O 1
ATOM 2933 N N . HIS A 1 377 ? 6.508 5.382 0.574 1.00 91.31 377 HIS A N 1
ATOM 2934 C CA . HIS A 1 377 ? 7.063 4.166 -0.034 1.00 91.31 377 HIS A CA 1
ATOM 2935 C C . HIS A 1 377 ? 6.199 3.683 -1.211 1.00 91.31 377 HIS A C 1
ATOM 2937 O O . HIS A 1 377 ? 6.702 3.389 -2.292 1.00 91.31 377 HIS A O 1
ATOM 2943 N N . GLN A 1 378 ? 4.877 3.664 -1.020 1.00 89.69 378 GLN A N 1
ATOM 2944 C CA . GLN A 1 378 ? 3.935 3.264 -2.063 1.00 89.69 378 GLN A CA 1
ATOM 2945 C C . GLN A 1 378 ? 3.925 4.225 -3.257 1.00 89.69 378 GLN A C 1
ATOM 2947 O O . GLN A 1 378 ? 3.836 3.753 -4.383 1.00 89.69 378 GLN A O 1
ATOM 2952 N N . GLU A 1 379 ? 4.011 5.534 -3.030 1.00 92.00 379 GLU A N 1
ATOM 2953 C CA . GLU A 1 379 ? 4.083 6.543 -4.092 1.00 92.00 379 GLU A CA 1
ATOM 2954 C C . GLU A 1 379 ? 5.315 6.307 -4.978 1.00 92.00 379 GLU A C 1
ATOM 2956 O O . GLU A 1 379 ? 5.206 6.343 -6.201 1.00 92.00 379 GLU A O 1
ATOM 2961 N N . TYR A 1 380 ? 6.465 5.955 -4.392 1.00 94.81 380 TYR A N 1
ATOM 2962 C CA . TYR A 1 380 ? 7.666 5.623 -5.167 1.00 94.81 380 TYR A CA 1
ATOM 2963 C C . TYR A 1 380 ? 7.536 4.311 -5.949 1.00 94.81 380 TYR A C 1
ATOM 2965 O O . TYR A 1 380 ? 7.950 4.244 -7.106 1.00 94.81 380 TYR A O 1
ATOM 2973 N N . LEU A 1 381 ? 6.914 3.279 -5.370 1.00 92.38 381 LEU A N 1
ATOM 2974 C CA . LEU A 1 381 ? 6.596 2.061 -6.120 1.00 92.38 381 LEU A CA 1
ATOM 2975 C C . LEU A 1 381 ? 5.595 2.337 -7.255 1.00 92.38 381 LEU A C 1
ATOM 2977 O O . LEU A 1 381 ? 5.681 1.730 -8.320 1.00 92.38 381 LEU A O 1
ATOM 2981 N N . GLU A 1 382 ? 4.648 3.256 -7.056 1.00 92.19 382 GLU A N 1
ATOM 2982 C CA . GLU A 1 382 ? 3.696 3.671 -8.090 1.00 92.19 382 GLU A CA 1
ATOM 2983 C C . GLU A 1 382 ? 4.397 4.387 -9.249 1.00 92.19 382 GLU A C 1
ATOM 2985 O O . GLU A 1 382 ? 4.066 4.092 -10.393 1.00 92.19 382 GLU A O 1
ATOM 2990 N N . VAL A 1 383 ? 5.434 5.199 -8.999 1.00 94.25 383 VAL A N 1
ATOM 2991 C CA . VAL A 1 383 ? 6.300 5.748 -10.066 1.00 94.25 383 VAL A CA 1
ATOM 2992 C C . VAL A 1 383 ? 6.906 4.626 -10.915 1.00 94.25 383 VAL A C 1
ATOM 2994 O O . VAL A 1 383 ? 6.824 4.671 -12.143 1.00 94.25 383 VAL A O 1
ATOM 2997 N N . ALA A 1 384 ? 7.462 3.584 -10.288 1.00 92.69 384 ALA A N 1
ATOM 2998 C CA . ALA A 1 384 ? 7.996 2.434 -11.017 1.00 92.69 384 ALA A CA 1
ATOM 2999 C C . ALA A 1 384 ? 6.904 1.681 -11.800 1.00 92.69 384 ALA A C 1
ATOM 3001 O O . ALA A 1 384 ? 7.124 1.279 -12.941 1.00 92.69 384 ALA A O 1
ATOM 3002 N N . GLY A 1 385 ? 5.712 1.510 -11.227 1.00 91.38 385 GLY A N 1
ATOM 3003 C CA . GLY A 1 385 ? 4.574 0.898 -11.917 1.00 91.38 385 GLY A CA 1
ATOM 3004 C C . GLY A 1 385 ? 4.103 1.692 -13.141 1.00 91.38 385 GLY A C 1
ATOM 3005 O O . GLY A 1 385 ? 3.833 1.113 -14.195 1.00 91.38 385 GLY A O 1
ATOM 3006 N N . GLU A 1 386 ? 4.057 3.021 -13.039 1.00 91.25 386 GLU A N 1
ATOM 3007 C CA . GLU A 1 386 ? 3.688 3.898 -14.152 1.00 91.25 386 GLU A CA 1
ATOM 3008 C C . GLU A 1 386 ? 4.756 3.926 -15.253 1.00 91.25 386 GLU A C 1
ATOM 3010 O O . GLU A 1 386 ? 4.398 3.964 -16.429 1.00 91.25 386 GLU A O 1
ATOM 3015 N N . LEU A 1 387 ? 6.047 3.796 -14.921 1.00 91.38 387 LEU A N 1
ATOM 3016 C CA . LEU A 1 387 ? 7.107 3.624 -15.926 1.00 91.38 387 LEU A CA 1
ATOM 3017 C C . LEU A 1 387 ? 6.898 2.364 -16.782 1.00 91.38 387 LEU A C 1
ATOM 3019 O O . LEU A 1 387 ? 7.101 2.423 -17.993 1.00 91.38 387 LEU A O 1
ATOM 3023 N N . LEU A 1 388 ? 6.420 1.255 -16.195 1.00 88.12 388 LEU A N 1
ATOM 3024 C CA . LEU A 1 388 ? 6.089 0.038 -16.957 1.00 88.12 388 LEU A CA 1
ATOM 3025 C C . LEU A 1 388 ? 4.955 0.263 -17.958 1.00 88.12 388 LEU A C 1
ATOM 3027 O O . LEU A 1 388 ? 4.940 -0.273 -19.063 1.00 88.12 388 LEU A O 1
ATOM 3031 N N . ARG A 1 389 ? 3.943 1.002 -17.512 1.00 84.69 389 ARG A N 1
ATOM 3032 C CA . ARG A 1 389 ? 2.616 1.040 -18.130 1.00 84.69 389 ARG A CA 1
ATOM 3033 C C . ARG A 1 389 ? 2.470 2.178 -19.121 1.00 84.69 389 ARG A C 1
ATOM 3035 O O . ARG A 1 389 ? 1.882 2.011 -20.190 1.00 84.69 389 ARG A O 1
ATOM 3042 N N . LYS A 1 390 ? 2.964 3.343 -18.720 1.00 88.25 390 LYS A N 1
ATOM 3043 C CA . LYS A 1 390 ? 2.736 4.638 -19.353 1.00 88.25 390 LYS A CA 1
ATOM 3044 C C . LYS A 1 390 ? 4.044 5.433 -19.438 1.00 88.25 390 LYS A C 1
ATOM 3046 O O . LYS A 1 390 ? 4.102 6.565 -18.955 1.00 88.25 390 LYS A O 1
ATOM 3051 N N . PRO A 1 391 ? 5.089 4.885 -20.090 1.00 87.38 391 PRO A N 1
ATOM 3052 C CA . PRO A 1 391 ? 6.371 5.577 -20.243 1.00 87.38 391 PRO A CA 1
ATOM 3053 C C . PRO A 1 391 ? 6.211 6.976 -20.856 1.00 87.38 391 PRO A C 1
ATOM 3055 O O . PRO A 1 391 ? 6.784 7.942 -20.359 1.00 87.38 391 PRO A O 1
ATOM 3058 N N . ALA A 1 392 ? 5.340 7.098 -21.863 1.00 84.25 392 ALA A N 1
ATOM 3059 C CA . ALA A 1 392 ? 5.009 8.360 -22.520 1.00 84.25 392 ALA A CA 1
ATOM 3060 C C . ALA A 1 392 ? 4.490 9.432 -21.539 1.00 84.25 392 ALA A C 1
ATOM 3062 O O . ALA A 1 392 ? 5.004 10.550 -21.483 1.00 84.25 392 ALA A O 1
ATOM 3063 N N . MET A 1 393 ? 3.523 9.071 -20.695 1.00 87.25 393 MET A N 1
ATOM 3064 C CA . MET A 1 393 ? 2.976 9.976 -19.685 1.00 87.25 393 MET A CA 1
ATOM 3065 C C . MET A 1 393 ? 4.041 10.384 -18.657 1.00 87.25 393 MET A C 1
ATOM 3067 O O . MET A 1 393 ? 4.065 11.534 -18.216 1.00 87.25 393 MET A O 1
ATOM 3071 N N . MET A 1 394 ? 4.935 9.462 -18.286 1.00 92.12 394 MET A N 1
ATOM 3072 C CA . MET A 1 394 ? 5.985 9.726 -17.301 1.00 92.12 394 MET A CA 1
ATOM 3073 C C . MET A 1 394 ? 7.007 10.750 -17.798 1.00 92.12 394 MET A C 1
ATOM 3075 O O . MET A 1 394 ? 7.349 11.666 -17.048 1.00 92.12 394 MET A O 1
ATOM 3079 N N . ILE A 1 395 ? 7.463 10.665 -19.053 1.00 89.94 395 ILE A N 1
ATOM 3080 C CA . ILE A 1 395 ? 8.366 11.697 -19.583 1.00 89.94 395 ILE A CA 1
ATOM 3081 C C . ILE A 1 395 ? 7.662 13.053 -19.704 1.00 89.94 395 ILE A C 1
ATOM 3083 O O . ILE A 1 395 ? 8.212 14.063 -19.268 1.00 89.94 395 ILE A O 1
ATOM 3087 N N . GLN A 1 396 ? 6.415 13.089 -20.186 1.00 87.50 396 GLN A N 1
ATOM 3088 C CA . GLN A 1 396 ? 5.642 14.333 -20.269 1.00 87.50 396 GLN A CA 1
ATOM 3089 C C . GLN A 1 396 ? 5.456 14.989 -18.892 1.00 87.50 396 GLN A C 1
ATOM 3091 O O . GLN A 1 396 ? 5.537 16.212 -18.774 1.00 87.50 396 GLN A O 1
ATOM 3096 N N . LEU A 1 397 ? 5.246 14.192 -17.837 1.00 90.56 397 LEU A N 1
ATOM 3097 C CA . LEU A 1 397 ? 5.160 14.688 -16.464 1.00 90.56 397 LEU A CA 1
ATOM 3098 C C . LEU A 1 397 ? 6.475 15.339 -16.013 1.00 90.56 397 LEU A C 1
ATOM 3100 O O . LEU A 1 397 ? 6.440 16.439 -15.461 1.00 90.56 397 LEU A O 1
ATOM 3104 N N . ALA A 1 398 ? 7.615 14.697 -16.283 1.00 92.19 398 ALA A N 1
ATOM 3105 C CA . ALA A 1 398 ? 8.931 15.248 -15.963 1.00 92.19 398 ALA A CA 1
ATOM 3106 C C . ALA A 1 398 ? 9.196 16.570 -16.699 1.00 92.19 398 ALA A C 1
ATOM 3108 O O . ALA A 1 398 ? 9.616 17.547 -16.083 1.00 92.19 398 ALA A O 1
ATOM 3109 N N . MET A 1 399 ? 8.875 16.643 -17.991 1.00 89.00 399 MET A N 1
ATOM 3110 C CA . MET A 1 399 ? 9.052 17.870 -18.774 1.00 89.00 399 MET A CA 1
ATOM 3111 C C . MET A 1 399 ? 8.122 18.996 -18.337 1.00 89.00 399 MET A C 1
ATOM 3113 O O . MET A 1 399 ? 8.529 20.151 -18.259 1.00 89.00 399 MET A O 1
ATOM 3117 N N . LYS A 1 400 ? 6.874 18.675 -17.993 1.00 88.12 400 LYS A N 1
ATOM 3118 C CA . LYS A 1 400 ? 5.937 19.664 -17.461 1.00 88.12 400 LYS A CA 1
ATOM 3119 C C . LYS A 1 400 ? 6.419 20.241 -16.134 1.00 88.12 400 LYS A C 1
ATOM 3121 O O . LYS A 1 400 ? 6.228 21.429 -15.881 1.00 88.12 400 LYS A O 1
ATOM 3126 N N . GLU A 1 401 ? 7.013 19.410 -15.285 1.00 90.94 401 GLU A N 1
ATOM 3127 C CA . GLU A 1 401 ? 7.577 19.859 -14.018 1.00 90.94 401 GLU A CA 1
ATOM 3128 C C . GLU A 1 401 ? 8.854 20.688 -14.221 1.00 90.94 401 GLU A C 1
ATOM 3130 O O . GLU A 1 401 ? 9.000 21.714 -13.558 1.00 90.94 401 GLU A O 1
ATOM 3135 N N . HIS A 1 402 ? 9.708 20.329 -15.187 1.00 90.25 402 HIS A N 1
ATOM 3136 C CA . HIS A 1 402 ? 10.819 21.172 -15.642 1.00 90.25 402 HIS A CA 1
ATOM 3137 C C . HIS A 1 402 ? 10.327 22.562 -16.072 1.00 90.25 402 HIS A C 1
ATOM 3139 O O . HIS A 1 402 ? 10.688 23.566 -15.463 1.00 90.25 402 HIS A O 1
ATOM 3145 N N . ASP A 1 403 ? 9.403 22.623 -17.035 1.00 87.75 403 ASP A N 1
ATOM 3146 C CA . ASP A 1 403 ? 8.862 23.878 -17.574 1.00 87.75 403 ASP A CA 1
ATOM 3147 C C . ASP A 1 403 ? 8.172 24.743 -16.501 1.00 87.75 403 ASP A C 1
ATOM 3149 O O . ASP A 1 403 ? 8.082 25.966 -16.640 1.00 87.75 403 ASP A O 1
ATOM 3153 N N . ARG A 1 404 ? 7.657 24.113 -15.434 1.00 86.19 404 ARG A N 1
ATOM 3154 C CA . ARG A 1 404 ? 7.066 24.789 -14.270 1.00 86.19 404 ARG A CA 1
ATOM 3155 C C . ARG A 1 404 ? 8.124 25.383 -13.341 1.00 86.19 404 ARG A C 1
ATOM 3157 O O . ARG A 1 404 ? 7.852 26.403 -12.708 1.00 86.19 404 ARG A O 1
ATOM 3164 N N . GLN A 1 405 ? 9.262 24.713 -13.177 1.00 86.19 405 GLN A N 1
ATOM 3165 C CA . GLN A 1 405 ? 10.354 25.165 -12.312 1.00 86.19 405 GLN A CA 1
ATOM 3166 C C . GLN A 1 405 ? 11.270 26.180 -13.001 1.00 86.19 405 GLN A C 1
ATOM 3168 O O . GLN A 1 405 ? 11.962 26.927 -12.314 1.00 86.19 405 GLN A O 1
ATOM 3173 N N . THR A 1 406 ? 11.234 26.232 -14.328 1.00 82.12 406 THR A N 1
ATOM 3174 C CA . THR A 1 406 ? 12.050 27.133 -15.129 1.00 82.12 406 THR A CA 1
ATOM 3175 C C . THR A 1 406 ? 11.378 28.491 -15.360 1.00 82.12 406 THR A C 1
ATOM 3177 O O . THR A 1 406 ? 10.262 28.594 -15.883 1.00 82.12 406 THR A O 1
ATOM 3180 N N . ASP A 1 407 ? 12.092 29.560 -14.998 1.00 73.00 407 ASP A N 1
ATOM 3181 C CA . ASP A 1 407 ? 11.640 30.949 -15.156 1.00 73.00 407 ASP A CA 1
ATOM 3182 C C . ASP A 1 407 ? 11.878 31.502 -16.577 1.00 73.00 407 ASP A C 1
ATOM 3184 O O . ASP A 1 407 ? 11.304 32.531 -16.951 1.00 73.00 407 ASP A O 1
ATOM 3188 N N . GLU A 1 408 ? 12.687 30.817 -17.391 1.00 71.38 408 GLU A N 1
ATOM 3189 C CA . GLU A 1 408 ? 13.074 31.241 -18.737 1.00 71.38 408 GLU A CA 1
ATOM 3190 C C . GLU A 1 408 ? 12.149 30.635 -19.813 1.00 71.38 408 GLU A C 1
ATOM 3192 O O . GLU A 1 408 ? 12.100 29.419 -19.991 1.00 71.38 408 GLU A O 1
ATOM 3197 N N . PRO A 1 409 ? 11.400 31.448 -20.585 1.00 66.44 409 PRO A N 1
ATOM 3198 C CA . PRO A 1 409 ? 10.479 30.930 -21.600 1.00 66.44 409 PRO A CA 1
ATOM 3199 C C . PRO A 1 409 ? 11.154 30.146 -22.733 1.00 66.44 409 PRO A C 1
ATOM 3201 O O . PRO A 1 409 ? 10.481 29.354 -23.385 1.00 66.44 409 PRO A O 1
ATOM 3204 N N . GLU A 1 410 ? 12.441 30.399 -22.987 1.00 64.94 410 GLU A N 1
ATOM 3205 C CA . GLU A 1 410 ? 13.242 29.755 -24.041 1.00 64.94 410 GLU A CA 1
ATOM 3206 C C . GLU A 1 410 ? 13.716 28.348 -23.645 1.00 64.94 410 GLU A C 1
ATOM 3208 O O . GLU A 1 410 ? 13.993 27.529 -24.516 1.00 64.94 410 GLU A O 1
ATOM 3213 N N . GLU A 1 411 ? 13.749 28.052 -22.345 1.00 66.62 411 GLU A N 1
ATOM 3214 C CA . GLU A 1 411 ? 14.101 26.743 -21.787 1.00 66.62 411 GLU A CA 1
ATOM 3215 C C . GLU A 1 411 ? 12.876 25.814 -21.663 1.00 66.62 411 GLU A C 1
ATOM 3217 O O . GLU A 1 411 ? 13.010 24.656 -21.269 1.00 66.62 411 GLU A O 1
ATOM 3222 N N . ARG A 1 412 ? 11.672 26.298 -22.008 1.00 71.75 412 ARG A N 1
ATOM 3223 C CA . ARG A 1 412 ? 10.454 25.477 -22.025 1.00 71.75 412 ARG A CA 1
ATOM 3224 C C . ARG A 1 412 ? 10.421 24.591 -23.254 1.00 71.75 412 ARG A C 1
ATOM 3226 O O . ARG A 1 412 ? 10.512 25.086 -24.378 1.00 71.75 412 ARG A O 1
ATOM 3233 N N . VAL A 1 413 ? 10.226 23.296 -23.041 1.00 69.38 413 VAL A N 1
ATOM 3234 C CA . VAL A 1 413 ? 10.399 22.307 -24.110 1.00 69.38 413 VAL A CA 1
ATOM 3235 C C . VAL A 1 413 ? 9.067 21.805 -24.670 1.00 69.38 413 VAL A C 1
ATOM 3237 O O . VAL A 1 413 ? 8.998 21.485 -25.856 1.00 69.38 413 VAL A O 1
ATOM 3240 N N . LEU A 1 414 ? 7.978 21.787 -23.888 1.00 66.44 414 LEU A N 1
ATOM 3241 C CA . LEU A 1 414 ? 6.699 21.270 -24.386 1.00 66.44 414 LEU A CA 1
ATOM 3242 C C . LEU A 1 414 ? 5.923 22.311 -25.225 1.00 66.44 414 LEU A C 1
ATOM 3244 O O . LEU A 1 414 ? 5.548 23.374 -24.711 1.00 66.44 414 LEU A O 1
ATOM 3248 N N . PRO A 1 415 ? 5.575 22.013 -26.495 1.00 63.53 415 PRO A N 1
ATOM 3249 C CA . PRO A 1 415 ? 4.665 22.849 -27.270 1.00 63.53 415 PRO A CA 1
ATOM 3250 C C . PRO A 1 415 ? 3.257 22.846 -26.653 1.00 63.53 415 PRO A C 1
ATOM 3252 O O . PRO A 1 415 ? 2.815 21.875 -26.039 1.00 63.53 415 PRO A O 1
ATOM 3255 N N . ALA A 1 416 ? 2.497 23.929 -26.857 1.00 58.22 416 ALA A N 1
ATOM 3256 C CA . ALA A 1 416 ? 1.168 24.106 -26.251 1.00 58.22 416 ALA A CA 1
ATOM 3257 C C . ALA A 1 416 ? 0.172 22.963 -26.562 1.00 58.22 416 ALA A C 1
ATOM 3259 O O . ALA A 1 416 ? -0.743 22.718 -25.780 1.00 58.22 416 ALA A O 1
ATOM 3260 N N . SER A 1 417 ? 0.358 22.248 -27.677 1.00 52.81 417 SER A N 1
ATOM 3261 C CA . SER A 1 417 ? -0.445 21.088 -28.085 1.00 52.81 417 SER A CA 1
ATOM 3262 C C . SER A 1 417 ? -0.178 19.811 -27.274 1.00 52.81 417 SER A C 1
ATOM 3264 O O . SER A 1 417 ? -1.055 18.956 -27.230 1.00 52.81 417 SER A O 1
ATOM 3266 N N . GLN A 1 418 ? 0.973 19.694 -26.604 1.00 54.78 418 GLN A N 1
ATOM 3267 C CA . GLN A 1 418 ? 1.382 18.533 -25.793 1.00 54.78 418 GLN A CA 1
ATOM 3268 C C . GLN A 1 418 ? 1.246 18.783 -24.277 1.00 54.78 418 GLN A C 1
ATOM 3270 O O . GLN A 1 418 ? 1.734 18.017 -23.454 1.00 54.78 418 GLN A O 1
ATOM 3275 N N . GLN A 1 419 ? 0.537 19.843 -23.869 1.00 58.78 419 GLN A N 1
ATOM 3276 C CA . GLN A 1 419 ? 0.255 20.110 -22.448 1.00 58.78 419 GLN A CA 1
ATOM 3277 C C . GLN A 1 419 ? -0.759 19.133 -21.823 1.00 58.78 419 GLN A C 1
ATOM 3279 O O . GLN A 1 419 ? -0.928 19.110 -20.596 1.00 58.78 419 GLN A O 1
ATOM 3284 N N . THR A 1 420 ? -1.448 18.351 -22.659 1.00 64.00 420 THR A N 1
ATOM 3285 C CA . THR A 1 420 ? -2.367 17.294 -22.227 1.00 64.00 420 THR A CA 1
ATOM 3286 C C . THR A 1 420 ? -1.590 15.988 -22.149 1.00 64.00 420 THR A C 1
ATOM 3288 O O . THR A 1 420 ? -0.989 15.587 -23.139 1.00 64.00 420 THR A O 1
ATOM 3291 N N . LEU A 1 421 ? -1.605 15.342 -20.981 1.00 70.69 421 LEU A N 1
ATOM 3292 C CA . LEU A 1 421 ? -0.934 14.059 -20.784 1.00 70.69 421 LEU A CA 1
ATOM 3293 C C . LEU A 1 421 ? -1.557 12.993 -21.694 1.00 70.69 421 LEU A C 1
ATOM 3295 O O . LEU A 1 421 ? -2.782 12.843 -21.701 1.00 70.69 421 LEU A O 1
ATOM 3299 N N . SER A 1 422 ? -0.717 12.262 -22.425 1.00 71.94 422 SER A N 1
ATOM 3300 C CA . SER A 1 422 ? -1.118 11.144 -23.277 1.00 71.94 422 SER A CA 1
ATOM 3301 C C . SER A 1 422 ? -0.361 9.870 -22.920 1.00 71.94 422 SER A C 1
ATOM 3303 O O . SER A 1 422 ? 0.811 9.891 -22.545 1.00 71.94 422 SER A O 1
ATOM 3305 N N . ASP A 1 423 ? -1.049 8.741 -23.074 1.00 71.06 423 ASP A N 1
ATOM 3306 C CA . ASP A 1 423 ? -0.489 7.406 -22.863 1.00 71.06 423 ASP A CA 1
ATOM 3307 C C . ASP A 1 423 ? 0.059 6.795 -24.174 1.00 71.06 423 ASP A C 1
ATOM 3309 O O . ASP A 1 423 ? 0.709 5.738 -24.149 1.00 71.06 423 ASP A O 1
ATOM 3313 N N . ALA A 1 424 ? -0.212 7.434 -25.321 1.00 73.69 424 ALA A N 1
ATOM 3314 C CA . ALA A 1 424 ? 0.208 6.965 -26.636 1.00 73.69 424 ALA A CA 1
ATOM 3315 C C . ALA A 1 424 ? 1.707 7.207 -26.854 1.00 73.69 424 ALA A C 1
ATOM 3317 O O . ALA A 1 424 ? 2.230 8.275 -26.545 1.00 73.69 424 ALA A O 1
ATOM 3318 N N . LEU A 1 425 ? 2.406 6.202 -27.391 1.00 68.00 425 LEU A N 1
ATOM 3319 C CA . LEU A 1 425 ? 3.845 6.318 -27.642 1.00 68.00 425 LEU A CA 1
ATOM 3320 C C . LEU A 1 425 ? 4.149 7.299 -28.781 1.00 68.00 425 LEU A C 1
ATOM 3322 O O . LEU A 1 425 ? 5.134 8.019 -28.707 1.00 68.00 425 LEU A O 1
ATOM 3326 N N . GLU A 1 426 ? 3.277 7.367 -29.788 1.00 66.31 426 GLU A N 1
ATOM 3327 C CA . GLU A 1 426 ? 3.392 8.291 -30.926 1.00 66.31 426 GLU A CA 1
ATOM 3328 C C . GLU A 1 426 ? 3.480 9.757 -30.481 1.00 66.31 426 GLU A C 1
ATOM 3330 O O . GLU A 1 426 ? 4.232 10.532 -31.061 1.00 66.31 426 GLU A O 1
ATOM 3335 N N . ASP A 1 427 ? 2.807 10.111 -29.383 1.00 67.00 427 ASP A N 1
ATOM 3336 C CA . ASP A 1 427 ? 2.781 11.478 -28.855 1.00 67.00 427 ASP A CA 1
ATOM 3337 C C . ASP A 1 427 ? 4.087 11.898 -28.159 1.00 67.00 427 ASP A C 1
ATOM 3339 O O . ASP A 1 427 ? 4.235 13.067 -27.794 1.00 67.00 427 ASP A O 1
ATOM 3343 N N . VAL A 1 428 ? 5.023 10.965 -27.936 1.00 67.00 428 VAL A N 1
ATOM 3344 C CA . VAL A 1 428 ? 6.320 11.243 -27.295 1.00 67.00 428 VAL A CA 1
ATOM 3345 C C . VAL A 1 428 ? 7.527 11.006 -28.194 1.00 67.00 428 VAL A C 1
ATOM 3347 O O . VAL A 1 428 ? 8.625 11.383 -27.805 1.00 67.00 428 VAL A O 1
ATOM 3350 N N . ILE A 1 429 ? 7.343 10.454 -29.396 1.00 65.81 429 ILE A N 1
ATOM 3351 C CA . ILE A 1 429 ? 8.430 10.301 -30.382 1.00 65.81 429 ILE A CA 1
ATOM 3352 C C . ILE A 1 429 ? 8.956 11.674 -30.834 1.00 65.81 429 ILE A C 1
ATOM 3354 O O . ILE A 1 429 ? 10.137 11.822 -31.127 1.00 65.81 429 ILE A O 1
ATOM 3358 N N . ASP A 1 430 ? 8.098 12.697 -30.831 1.00 68.38 430 ASP A N 1
ATOM 3359 C CA . ASP A 1 430 ? 8.474 14.072 -31.180 1.00 68.38 430 ASP A CA 1
ATOM 3360 C C . ASP A 1 430 ? 9.188 14.828 -30.040 1.00 68.38 430 ASP A C 1
ATOM 3362 O O . ASP A 1 430 ? 9.605 15.974 -30.229 1.00 68.38 430 ASP A O 1
ATOM 3366 N N . ILE A 1 431 ? 9.312 14.233 -28.846 1.00 72.50 431 ILE A N 1
ATOM 3367 C CA . ILE A 1 431 ? 10.029 14.848 -27.726 1.00 72.50 431 ILE A CA 1
ATOM 3368 C C . ILE A 1 431 ? 11.544 14.699 -27.961 1.00 72.50 431 ILE A C 1
ATOM 3370 O O . ILE A 1 431 ? 12.024 13.570 -28.085 1.00 72.50 431 ILE A O 1
ATOM 3374 N N . PRO A 1 432 ? 12.324 15.802 -27.968 1.00 75.94 432 PRO A N 1
ATOM 3375 C CA . PRO A 1 432 ? 13.781 15.727 -28.073 1.00 75.94 432 PRO A CA 1
ATOM 3376 C C . PRO A 1 432 ? 14.389 14.848 -26.973 1.00 75.94 432 PRO A C 1
ATOM 3378 O O . PRO A 1 432 ? 14.006 14.965 -25.808 1.00 75.94 432 PRO A O 1
ATOM 3381 N N . GLY A 1 433 ? 15.339 13.983 -27.332 1.00 77.25 433 GLY A N 1
ATOM 3382 C CA . GLY A 1 433 ? 15.961 13.040 -26.406 1.00 77.25 433 GLY A CA 1
ATOM 3383 C C . GLY A 1 433 ? 15.141 11.788 -26.076 1.00 77.25 433 GLY A C 1
ATOM 3384 O O . GLY A 1 433 ? 15.499 11.080 -25.137 1.00 77.25 433 GLY A O 1
ATOM 3385 N N . ILE A 1 434 ? 14.063 11.482 -26.808 1.00 83.69 434 ILE A N 1
ATOM 3386 C CA . ILE A 1 434 ? 13.348 10.200 -26.696 1.00 83.69 434 ILE A CA 1
ATOM 3387 C C . ILE A 1 434 ? 13.626 9.345 -27.926 1.00 83.69 434 ILE A C 1
ATOM 3389 O O . ILE A 1 434 ? 13.241 9.686 -29.041 1.00 83.69 434 ILE A O 1
ATOM 3393 N N . GLU A 1 435 ? 14.288 8.208 -27.711 1.00 77.94 435 GLU A N 1
ATOM 3394 C CA . GLU A 1 435 ? 14.594 7.234 -28.757 1.00 77.94 435 GLU A CA 1
ATOM 3395 C C . GLU A 1 435 ? 13.717 5.990 -28.572 1.00 77.94 435 GLU A C 1
ATOM 3397 O O . GLU A 1 435 ? 13.602 5.443 -27.470 1.00 77.94 435 GLU A O 1
ATOM 3402 N N . VAL A 1 436 ? 13.075 5.551 -29.657 1.00 74.31 436 VAL A N 1
ATOM 3403 C CA . VAL A 1 436 ? 12.280 4.318 -29.706 1.00 74.31 436 VAL A CA 1
ATOM 3404 C C . VAL A 1 436 ? 12.898 3.412 -30.763 1.00 74.31 436 VAL A C 1
ATOM 3406 O O . VAL A 1 436 ? 12.753 3.666 -31.957 1.00 74.31 436 VAL A O 1
ATOM 3409 N N . ASP A 1 437 ? 13.590 2.366 -30.321 1.00 64.12 437 ASP A N 1
ATOM 3410 C CA . ASP A 1 437 ? 14.227 1.392 -31.208 1.00 64.12 437 ASP A CA 1
ATOM 3411 C C . ASP A 1 437 ? 13.339 0.156 -31.427 1.00 64.12 437 ASP A C 1
ATOM 3413 O O . ASP A 1 437 ? 12.574 -0.258 -30.556 1.00 64.12 437 ASP A O 1
ATOM 3417 N N . THR A 1 438 ? 13.474 -0.495 -32.587 1.00 51.06 438 THR A N 1
ATOM 3418 C CA . THR A 1 438 ? 13.015 -1.882 -32.766 1.00 51.06 438 THR A CA 1
ATOM 3419 C C . THR A 1 438 ? 13.979 -2.822 -32.037 1.00 51.06 438 THR A C 1
ATOM 3421 O O . THR A 1 438 ? 15.192 -2.671 -32.191 1.00 51.06 438 THR A O 1
ATOM 3424 N N . GL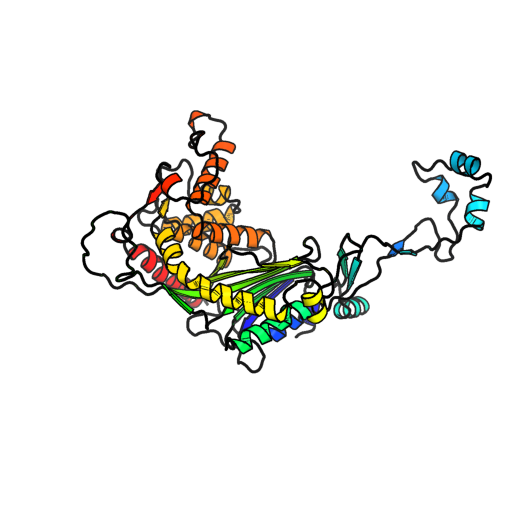U A 1 439 ? 13.451 -3.805 -31.298 1.00 43.38 439 GLU A N 1
ATOM 3425 C CA . GLU A 1 439 ? 14.155 -4.721 -30.371 1.00 43.38 439 GLU A CA 1
ATOM 3426 C C . GLU A 1 439 ? 15.522 -5.244 -30.872 1.00 43.38 439 GLU A C 1
ATOM 3428 O O . GLU A 1 439 ? 16.459 -5.377 -30.091 1.00 43.38 439 GLU A O 1
ATOM 3433 N N . ALA A 1 440 ? 15.691 -5.414 -32.188 1.00 39.16 440 ALA A N 1
ATOM 3434 C CA . ALA A 1 440 ? 16.918 -5.874 -32.842 1.00 39.16 440 ALA A CA 1
ATOM 3435 C C . ALA A 1 440 ? 18.188 -5.010 -32.628 1.00 39.16 440 ALA A C 1
ATOM 3437 O O . ALA A 1 440 ? 19.288 -5.511 -32.864 1.00 39.16 440 ALA A O 1
ATOM 3438 N N . ASN A 1 441 ? 18.076 -3.744 -32.204 1.00 35.31 441 ASN A N 1
ATOM 3439 C CA . ASN A 1 441 ? 19.239 -2.880 -31.919 1.00 35.31 441 ASN A CA 1
ATOM 3440 C C . ASN A 1 441 ? 19.593 -2.775 -30.425 1.00 35.31 441 ASN A C 1
ATOM 3442 O O . ASN A 1 441 ? 20.634 -2.210 -30.077 1.00 35.31 441 ASN A O 1
ATOM 3446 N N . LEU A 1 442 ? 18.779 -3.344 -29.534 1.00 41.50 442 LEU A N 1
ATOM 3447 C CA . LEU A 1 442 ? 19.048 -3.351 -28.101 1.00 41.50 442 LEU A CA 1
ATOM 3448 C C . LEU A 1 442 ? 20.024 -4.486 -27.804 1.00 41.50 442 LEU A C 1
ATOM 3450 O O . LEU A 1 442 ? 19.632 -5.631 -27.627 1.00 41.50 442 LEU A O 1
ATOM 3454 N N . THR A 1 443 ? 21.326 -4.202 -27.773 1.00 42.06 443 THR A N 1
ATOM 3455 C CA . THR A 1 443 ? 22.299 -5.249 -27.440 1.00 42.06 443 THR A CA 1
ATOM 3456 C C . THR A 1 443 ? 22.020 -5.826 -26.046 1.00 42.06 443 THR A C 1
ATOM 3458 O O . THR A 1 443 ? 22.101 -5.095 -25.051 1.00 42.06 443 THR A O 1
ATOM 3461 N N . ASP A 1 444 ? 21.814 -7.146 -25.990 1.00 46.38 444 ASP A N 1
ATOM 3462 C CA . ASP A 1 444 ? 21.696 -8.031 -24.813 1.00 46.38 444 ASP A CA 1
ATOM 3463 C C . ASP A 1 444 ? 22.688 -7.735 -23.682 1.00 46.38 444 ASP A C 1
ATOM 3465 O O . ASP A 1 444 ? 22.465 -8.057 -22.516 1.00 46.38 444 ASP A O 1
ATOM 3469 N N . GLY A 1 445 ? 23.785 -7.044 -23.996 1.00 45.81 445 GLY A N 1
ATOM 3470 C CA . GLY A 1 445 ? 24.748 -6.578 -23.019 1.00 45.81 445 GLY A CA 1
ATOM 3471 C C . GLY A 1 445 ? 24.138 -5.750 -21.886 1.00 45.81 445 GLY A C 1
ATOM 3472 O O . GLY A 1 445 ? 24.707 -5.771 -20.808 1.00 45.81 445 GLY A O 1
ATOM 3473 N N . ALA A 1 446 ? 23.043 -5.001 -22.054 1.00 43.62 446 ALA A N 1
ATOM 3474 C CA . ALA A 1 446 ? 22.475 -4.214 -20.944 1.00 43.62 446 ALA A CA 1
ATOM 3475 C C . ALA A 1 446 ? 21.743 -5.085 -19.901 1.00 43.62 446 ALA A C 1
ATOM 3477 O O . ALA A 1 446 ? 21.980 -4.922 -18.705 1.00 43.62 446 ALA A O 1
ATOM 3478 N N . ALA A 1 447 ? 20.926 -6.045 -20.348 1.00 42.69 447 ALA A N 1
ATOM 3479 C CA . ALA A 1 447 ? 20.216 -6.983 -19.475 1.00 42.69 447 ALA A CA 1
ATOM 3480 C C . ALA A 1 447 ? 21.160 -8.044 -18.876 1.00 42.69 447 ALA A C 1
ATOM 3482 O O . ALA A 1 447 ? 21.078 -8.328 -17.685 1.00 42.69 447 ALA A O 1
ATOM 3483 N N . GLN A 1 448 ? 22.137 -8.540 -19.645 1.00 46.53 448 GLN A N 1
ATOM 3484 C CA . GLN A 1 448 ? 23.172 -9.446 -19.133 1.00 46.53 448 GLN A CA 1
ATOM 3485 C C . GLN A 1 448 ?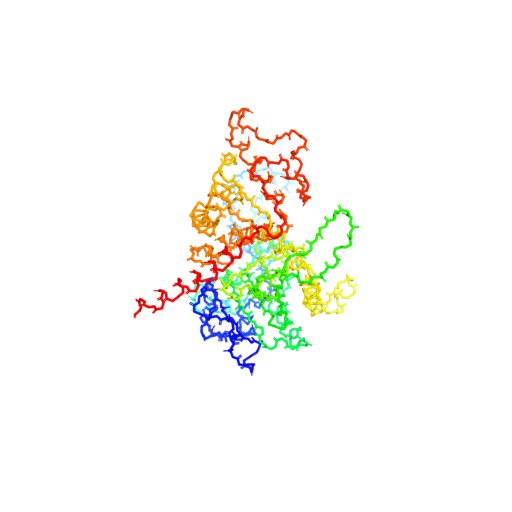 24.106 -8.739 -18.132 1.00 46.53 448 GLN A C 1
ATOM 3487 O O . GLN A 1 448 ? 24.407 -9.284 -17.079 1.00 46.53 448 GLN A O 1
ATOM 3492 N N . ARG A 1 449 ? 24.522 -7.483 -18.395 1.00 51.62 449 ARG A N 1
ATOM 3493 C CA . ARG A 1 449 ? 25.314 -6.686 -17.427 1.00 51.62 449 ARG A CA 1
ATOM 3494 C C . ARG A 1 449 ? 24.530 -6.374 -16.160 1.00 51.62 449 ARG A C 1
ATOM 3496 O O . ARG A 1 449 ? 25.145 -6.190 -15.116 1.00 51.62 449 ARG A O 1
ATOM 3503 N N . LEU A 1 450 ? 23.212 -6.254 -16.261 1.00 50.66 450 LEU A N 1
ATOM 3504 C CA . LEU A 1 450 ? 22.324 -6.110 -15.117 1.00 50.66 450 LEU A CA 1
ATOM 3505 C C . LEU A 1 450 ? 22.296 -7.410 -14.298 1.00 50.66 450 LEU A C 1
ATOM 3507 O O . LEU A 1 450 ? 22.536 -7.343 -13.097 1.00 50.66 450 LEU A O 1
ATOM 3511 N N . HIS A 1 451 ? 22.101 -8.559 -14.951 1.00 49.97 451 HIS A N 1
ATOM 3512 C CA . HIS A 1 451 ? 22.096 -9.889 -14.332 1.00 49.97 451 HIS A CA 1
ATOM 3513 C C . HIS A 1 451 ? 23.434 -10.203 -13.638 1.00 49.97 451 HIS A C 1
ATOM 3515 O O . HIS A 1 451 ? 23.486 -10.369 -12.420 1.00 49.97 451 HIS A O 1
ATOM 3521 N N . ASP A 1 452 ? 24.546 -10.118 -14.375 1.00 50.88 452 ASP A N 1
ATOM 3522 C CA . ASP A 1 452 ? 25.889 -10.414 -13.866 1.00 50.88 452 ASP A CA 1
ATOM 3523 C C . ASP A 1 452 ? 26.300 -9.479 -12.711 1.00 50.88 452 ASP A C 1
ATOM 3525 O O . ASP A 1 452 ? 27.055 -9.867 -11.823 1.00 50.88 452 ASP A O 1
ATOM 3529 N N . ARG A 1 453 ? 25.831 -8.221 -12.705 1.00 52.44 453 ARG A N 1
ATOM 3530 C CA . ARG A 1 453 ? 26.264 -7.202 -11.730 1.00 52.44 453 ARG A CA 1
ATOM 3531 C C . ARG A 1 453 ? 25.370 -7.118 -10.494 1.00 52.44 453 ARG A C 1
ATOM 3533 O O . ARG A 1 453 ? 25.870 -6.717 -9.443 1.00 52.44 453 ARG A O 1
ATOM 3540 N N . VAL A 1 454 ? 24.088 -7.479 -10.594 1.00 49.72 454 VAL A N 1
ATOM 3541 C CA . VAL A 1 454 ? 23.242 -7.721 -9.412 1.00 49.72 454 VAL A CA 1
ATOM 3542 C C . VAL A 1 454 ? 23.791 -8.928 -8.656 1.00 49.72 454 VAL A C 1
ATOM 3544 O O . VAL A 1 454 ? 24.057 -8.811 -7.464 1.00 49.72 454 VAL A O 1
ATOM 3547 N N . GLN A 1 455 ? 24.107 -10.013 -9.367 1.00 50.56 455 GLN A N 1
ATOM 3548 C CA . GLN A 1 455 ? 24.679 -11.217 -8.770 1.00 50.56 455 GLN A CA 1
ATOM 3549 C C . GLN A 1 455 ? 26.054 -10.961 -8.130 1.00 50.56 455 GLN A C 1
ATOM 3551 O O . GLN A 1 455 ? 26.271 -11.324 -6.980 1.00 50.56 455 GLN A O 1
ATOM 3556 N N . HIS A 1 456 ? 26.942 -10.204 -8.789 1.00 44.53 456 HIS A N 1
ATOM 3557 C CA . HIS A 1 456 ? 28.251 -9.875 -8.207 1.00 44.53 456 HIS A CA 1
ATOM 3558 C C . HIS A 1 456 ? 28.172 -8.989 -6.949 1.00 44.53 456 HIS A C 1
ATOM 3560 O O . HIS A 1 456 ? 29.001 -9.120 -6.055 1.00 44.53 456 HIS A O 1
ATOM 3566 N N . ARG A 1 457 ? 27.177 -8.090 -6.849 1.00 46.94 457 ARG A N 1
ATOM 3567 C CA . ARG A 1 457 ? 26.974 -7.288 -5.627 1.00 46.94 457 ARG A CA 1
ATOM 3568 C C . ARG A 1 457 ? 26.406 -8.108 -4.470 1.00 46.94 457 ARG A C 1
ATOM 3570 O O . ARG A 1 457 ? 26.736 -7.790 -3.333 1.00 46.94 457 ARG A O 1
ATOM 3577 N N . LEU A 1 458 ? 25.580 -9.119 -4.744 1.00 42.09 458 LEU A N 1
ATOM 3578 C CA . LEU A 1 458 ? 25.109 -10.060 -3.722 1.00 42.09 458 LEU A CA 1
ATOM 3579 C C . LEU A 1 458 ? 26.288 -10.897 -3.190 1.00 42.09 458 LEU A C 1
ATOM 3581 O O . LEU A 1 458 ? 26.504 -10.945 -1.981 1.00 42.09 458 LEU A O 1
ATOM 3585 N N . ASP A 1 459 ? 27.144 -11.403 -4.085 1.00 40.16 459 ASP A N 1
ATOM 3586 C CA . ASP A 1 459 ? 28.345 -12.173 -3.722 1.00 40.16 459 ASP A CA 1
ATOM 3587 C C . ASP A 1 459 ? 29.375 -11.352 -2.905 1.00 40.16 459 ASP A C 1
ATOM 3589 O O . ASP A 1 459 ? 30.006 -11.865 -1.978 1.00 40.16 459 ASP A O 1
ATOM 3593 N N . ASP A 1 460 ? 29.557 -10.060 -3.215 1.00 39.69 460 ASP A N 1
ATOM 3594 C CA . ASP A 1 460 ? 30.495 -9.173 -2.498 1.00 39.69 460 ASP A CA 1
ATOM 3595 C C . ASP A 1 460 ? 30.034 -8.842 -1.059 1.00 39.69 460 ASP A C 1
ATOM 3597 O O . ASP A 1 460 ? 30.864 -8.581 -0.174 1.00 39.69 460 ASP A O 1
ATOM 3601 N N . ILE A 1 461 ? 28.719 -8.867 -0.808 1.00 39.97 461 ILE A N 1
ATOM 3602 C CA . ILE A 1 461 ? 28.125 -8.700 0.528 1.00 39.97 461 ILE A CA 1
ATOM 3603 C C . ILE A 1 461 ? 28.329 -9.979 1.360 1.00 39.97 461 ILE A C 1
ATOM 3605 O O . ILE A 1 461 ? 28.695 -9.888 2.535 1.00 39.97 461 ILE A O 1
ATOM 3609 N N . GLU A 1 462 ? 28.207 -11.161 0.748 1.00 37.84 462 GLU A N 1
ATOM 3610 C CA . GLU A 1 462 ? 28.477 -12.457 1.392 1.00 37.84 462 GLU A CA 1
ATOM 3611 C C . GLU A 1 462 ? 29.977 -12.686 1.674 1.00 37.84 462 GLU A C 1
ATOM 3613 O O . GLU A 1 462 ? 30.349 -13.255 2.703 1.00 37.84 462 GLU A O 1
ATOM 3618 N N . GLY A 1 463 ? 30.868 -12.190 0.807 1.00 32.41 463 GLY A N 1
ATOM 3619 C CA . GLY A 1 463 ? 32.324 -12.342 0.934 1.00 32.41 463 GLY A CA 1
ATOM 3620 C C . GLY A 1 463 ? 33.005 -11.448 1.981 1.00 32.41 463 GLY A C 1
ATOM 3621 O O . GLY A 1 463 ? 34.210 -11.590 2.212 1.00 32.41 463 GLY A O 1
ATOM 3622 N N . SER A 1 464 ? 32.261 -10.530 2.607 1.00 33.75 464 SER A N 1
ATOM 3623 C CA . SER A 1 464 ? 32.784 -9.542 3.565 1.00 33.75 464 SER A CA 1
ATOM 3624 C C . SER A 1 464 ? 32.443 -9.834 5.039 1.00 33.75 464 SER A C 1
ATOM 3626 O O . SER A 1 464 ? 32.713 -8.984 5.893 1.00 33.75 464 SER A O 1
ATOM 3628 N N . SER A 1 465 ? 31.883 -11.013 5.348 1.00 31.45 465 SER A N 1
ATOM 3629 C CA . SER A 1 465 ? 31.562 -11.459 6.722 1.00 31.45 465 SER A CA 1
ATOM 3630 C C . SER A 1 465 ? 32.661 -12.288 7.387 1.00 31.45 465 SER A C 1
ATOM 3632 O O . SER A 1 465 ? 33.158 -13.253 6.761 1.00 31.45 465 SER A O 1
#

Secondary structure (DSSP, 8-state):
--THHHH-SSEEEEEESSSTTS-S---TT--TTSTT--SSPBPHHHHHTTS--EEEE--EEE-TTB-TTS-B-HHHHHT-TT--HHHHHHHHSS-HHHHHHH----SEEEP-S-EEEEEHHHHHHHHTT-----EEEES-SS-----HHHHHTHHHHHHHTTT-TT-EEEEEEEGGGTEEEEEEEEEEEEEEEPPPS-------S-------------EEEEEEEEEEEETTT-SEEEEEEEEEETTTTEEEE--S--EEEES-S-TT-HHHHHHTT---HHHHHHHHHHHHHHHHTTHHHHHHHHHHEEE-TTTSSS-HHHHHHHTT--HHHHHHHHHHHHHHSSSTT--BHHHHHHHHHHHHHHH--S-TTSHHHHHHHHHHHHHHH-HHHHHHHHHHHHHHH---GGG--S-GGG-S----SHHHHTSTTEEE--GGGS-THHHHHHHHHHHHHHHHHHTT-

Organism: NCBI:txid3026162

Foldseek 3Di:
DDPVLLQDQKDKAWAWFQAPVLDGDAPPLADQPFFRHHPDHHHPLVQLVLAFQKDWDWDKDFDPQADQVRQGNPVVQVPDPPDDQVVVCVVVVHHPVRVRVPDRDHRIDTDQQKIKIFRVSVVVVVVVVRPADGIFMDRGNQFADPRSSLLCNLLSVLCVVVVQRGKIWMWIAHRSNLKIKTKIWGPVQKDWQDPDDDDPPPDPDDDDDDDDDDDDDTFIKTKTKIWMDHRHDAQWTKMFIWIARRLLRFIATLVDDIGIDGRGDHLQDCVRQVVVVHHRSSVVSNVRVVVRSVCSVCQNVLLLQQLQKKFQQVWDLHAQLLLVVLLVDDNQLSVQLLVQQLVLDVVSRIGGLNSSLSSSRSSCRPPPPDRCRDPNVVSSSVLSSCSSQQVQLSVLSSLVSVLVVDPDPVSRQDDPVSPDRDSDPVSCVPRTRMGGDDSVPSPPSSVVVVSVVSVVVVVVVVVPD

Sequence (465 aa):
MSVLDLLNQEATHAFAGLTSADGAAYPDAVSPETGCLDPNPRSLKDVLSVLPQASSGELWATNEFVGVDGTIDIEALRNVDGLDIDTLETATGQSLSEIATDASSDPLVRVRDHQDIVDERRKALCALGFDVKFRWQIASDRYSIINPQEAYLPIVGALQQRGEAGAFGWASYRDWGGLLKMFVVCPGLEHTVTASEDSEIEEDADGVTPVSRAHESDLVVYGGFETGYDFRGTQTLWAKPILYFPETETIVPDTGKRYTRRHYGRATDADHERANDRVPINEWWKAIYDDIADRLVKVDLAIRRTRAIAYDFGELPFDAATCYRYWGVANRYAEAAADRATTLASPSSRPTVYNLQLSLLIALLDEYEGSWASNTHQEYLEVAGELLRKPAMMIQLAMKEHDRQTDEPEERVLPASQQTLSDALEDVIDIPGIEVDTEANLTDGAAQRLHDRVQHRLDDIEGSS

Radius of gyration: 28.22 Å; chains: 1; bounding box: 69×65×85 Å

pLDDT: mean 82.18, std 16.76, range [27.25, 97.81]